Protein AF-0000000074055272 (afdb_homodimer)

Sequence (746 aa):
MSETERQEGHDIGKDMTTWLQNMPEIEKPKASLRLRRLLGKILQKGDTPLAVKLGGLVAAHGLQAPGLHYLVALAMLKDGRPYSAQAALALSESQDYPQESAELALEIKNYLTRLNLPLQASYGNLTCTNLAYANRYLGQRCFILGNAPSLKNHNLKLLCHDVVFSVSNGYLHSDYAIYRPHFHCLPTIPYDEMRLTHDHAAKWLADMDEKIWDATITLSVADFTLAHERGIFANRSHLCMDMSLPWQALPLNPCDICGPMSGVQSVPIMALMLAFFMGFEKIYLLGIDHTDLITRRYNYFYKKSMNTGLERGVDTKGNITDDNFTLIKCMYKLFSQYSFLKNESIKRNTHIYNTNPHSFLDIFPLVEYNHLFMSETERQEGHDIGKDMTTWLQNMPEIEKPKASLRLRRLLGKILQKGDTPLAVKLGGLVAAHGLQAPGLHYLVALAMLKDGRPYSAQAALALSESQDYPQESAELALEIKNYLTRLNLPLQASYGNLTCTNLAYANRYLGQRCFILGNAPSLKNHNLKLLCHDVVFSVSNGYLHSDYAIYRPHFHCLPTIPYDEMRLTHDHAAKWLADMDEKIWDATITLSVADFTLAHERGIFANRSHLCMDMSLPWQALPLNPCDICGPMSGVQSVPIMALMLAFFMGFEKIYLLGIDHTDLITRRYNYFYKKSMNTGLERGVDTKGNITDDNFTLIKCMYKLFSQYSFLKNESIKRNTHIYNTNPHSFLDIFPLVEYNHLF

Organism: NCBI:txid44742

Foldseek 3Di:
DDPVLVVVLVVCLVPVPVVLVPPDPVCNVVVLVSLQVSLVVCVVVLVLVSSQSSLVVCVVVVRDDQCSLLSNLLSCVSVLNLQSLVSNLVQLPPPVHDPVSVVSNVVSVVVNVVVVSPSQPDLSVQQQVVLVLFQQVAAAEEEEEEFAQQLVVDDLLVQLPHAYEYEQPSLVDPCCVRNQHQAYEYAAPPCPQLVDDLVLLQVSLQVCQVRSPQHAYEAESVRVVSCVVVVGCVVHHYHYAAQPDAPVPQDPLQLSRSHYHHHALDRVLVVLSSCVRNNYAEYEYHNAALCCLPVQFDDGSDDCPRSQCRGPQAHNVRGGNDDNVVSVVSVVRNLVSVVVSVVVCVVSNHAYEYADPNHPNDPHHYDHPVVVD/DDPVLVVVLVVCLVPVPVVLVPPDPVCNVVVLVSLQVSLVVCVVVLVLVSSQSSLVVCVVVVRDDQCSLLSNLLSCVSVVNLQSLVSNVVQLPPPPHDPVSVVSNVVSVVVNVVVVSPSCPDLLVQQQVVLVLFQQVAAAEEEEEEFAQQLVVDDLLVQLPHAYEYEQPSLVDPCLVRNQHQAYEYAAPPCPQLVDDLVLLQVSLQVCQVRSPQHAYEAEPVRVVSCVVVVGCVPHHYHYAAQPDAPVPQDPLQLSRSHYHHHALDRVLVVLSSCVRNNYAEYEYHNAALCCLPVQFDDGSDDCPRSQCRGPQAHNVRGGNDDNVVSVVSVVRNLVSVVVSVVVCVVSNHAYEYDDPNHPNDPHHYDHPVVVD

pLDDT: mean 75.97, std 19.19, range [30.27, 98.69]

Nearest PDB structures (foldseek):
  4i2z-assembly1_A  TM=4.819E-01  e=2.990E-01  Caenorhabditis elegans
  3gz1-assembly1_A  TM=4.518E-01  e=4.328E-01  Shigella flexneri
  3qou-assembly1_A  TM=5.609E-01  e=1.180E+00  Escherichia coli K-12
  2l6j-assembly1_A  TM=4.676E-01  e=1.898E+00  Saccharomyces cerevisiae
  6ait-assembly1_B  TM=5.166E-01  e=5.457E+00  Escherichia coli K-12

Solvent-accessible surface area (backbone atoms only — not comparable to full-atom values): 39055 Å² total; per-residue (Å²): 117,52,71,66,54,52,50,48,52,51,50,37,53,72,37,49,68,60,50,57,68,68,38,54,77,87,45,47,85,42,42,35,52,53,47,32,54,50,40,45,40,33,45,72,71,62,40,21,67,61,21,28,45,40,25,51,50,35,63,72,64,63,58,75,31,94,58,28,64,41,46,26,9,40,13,22,32,67,54,50,35,34,69,20,39,51,57,21,44,54,53,40,64,37,78,88,52,58,73,72,39,48,55,50,32,46,48,44,48,48,44,49,58,65,50,66,47,58,70,51,41,68,66,26,31,46,11,39,59,43,54,78,40,54,44,67,40,58,72,34,60,36,38,40,38,43,51,20,50,64,39,73,76,51,75,58,68,77,39,55,88,49,49,28,36,33,31,69,73,37,54,70,44,88,58,37,83,60,25,49,37,53,30,35,40,37,62,68,79,53,40,78,57,31,72,49,49,71,65,55,48,48,51,50,49,44,55,45,56,73,53,47,74,85,24,30,33,38,28,21,59,71,51,41,52,55,29,56,75,69,59,38,61,73,91,47,62,67,38,34,35,41,53,79,33,52,63,88,60,60,53,98,58,66,43,42,57,44,42,74,22,46,47,68,84,47,56,67,56,53,53,50,34,49,40,56,38,19,26,37,29,35,40,39,40,38,17,64,34,77,48,37,86,73,67,41,37,66,70,46,61,57,81,75,69,78,64,59,54,32,43,68,51,32,44,76,86,29,37,50,66,57,53,56,61,59,51,37,49,52,48,36,53,40,45,50,51,51,50,49,48,52,53,50,25,59,77,66,67,30,46,60,32,32,46,52,91,82,26,50,68,68,86,46,55,78,47,63,64,79,74,76,104,118,52,73,67,54,52,49,48,51,50,49,37,54,72,36,49,66,60,49,58,67,67,39,53,77,86,46,47,84,43,42,34,53,53,46,34,53,51,42,46,41,33,45,73,70,61,40,21,68,60,19,28,45,40,25,52,47,35,62,73,65,63,59,72,30,92,58,28,65,41,46,24,10,40,13,22,32,65,54,53,37,42,68,17,42,51,54,22,43,53,53,40,63,37,78,87,48,60,72,71,40,47,54,51,34,46,48,46,49,46,45,49,58,64,51,65,47,59,74,54,40,73,63,32,29,45,11,41,59,42,54,77,42,54,46,67,42,57,71,34,58,36,35,40,37,41,51,19,50,65,39,72,77,50,77,58,69,78,40,55,87,50,49,27,35,33,30,67,73,36,54,71,44,88,60,37,82,60,26,49,37,53,30,34,41,38,63,68,78,51,40,78,57,30,73,49,48,71,66,56,47,50,52,52,49,44,54,44,54,73,55,46,74,86,24,31,32,38,28,21,58,71,52,40,52,54,29,56,74,69,58,39,60,72,91,47,60,66,37,33,36,41,52,82,33,52,64,88,60,60,53,98,57,67,43,44,59,44,42,74,21,47,47,68,83,46,55,66,57,53,52,49,34,49,40,54,38,20,26,36,28,36,39,37,39,36,18,63,33,76,47,38,83,74,68,40,36,67,68,46,61,58,80,73,68,80,64,59,55,31,42,67,51,32,44,76,86,29,36,50,67,58,53,57,60,58,51,37,50,52,50,37,53,40,44,50,49,52,52,51,47,52,54,48,26,59,77,66,66,29,47,60,32,32,47,52,91,81,25,50,67,66,85,45,55,78,48,63,64,78,72,76,106

Radius of gyration: 29.53 Å; Cα contacts (8 Å, |Δi|>4): 1265; chains: 2; bounding box: 58×80×75 Å

Structure (mmCIF, N/CA/C/O backbone):
data_AF-0000000074055272-model_v1
#
loop_
_entity.id
_entity.type
_entity.pdbx_description
1 polymer 'Uncharacterized protein'
#
loop_
_atom_site.group_PDB
_atom_site.id
_atom_site.type_symbol
_atom_site.label_atom_id
_atom_site.label_alt_id
_atom_site.label_comp_id
_atom_site.label_asym_id
_atom_site.label_entity_id
_atom_site.label_seq_id
_atom_site.pdbx_PDB_ins_code
_atom_site.Cartn_x
_atom_site.Cartn_y
_atom_site.Cartn_z
_atom_site.occupancy
_atom_site.B_iso_or_equiv
_atom_site.auth_seq_id
_atom_site.auth_comp_id
_atom_site.auth_asym_id
_atom_site.auth_atom_id
_atom_site.pdbx_PDB_model_num
ATOM 1 N N . MET A 1 1 ? -29.906 27.688 -20.125 1 65 1 MET A N 1
ATOM 2 C CA . MET A 1 1 ? -30.219 26.609 -19.188 1 65 1 MET A CA 1
ATOM 3 C C . MET A 1 1 ? -31.719 26.578 -18.875 1 65 1 MET A C 1
ATOM 5 O O . MET A 1 1 ? -32.312 27.609 -18.547 1 65 1 MET A O 1
ATOM 9 N N . SER A 1 2 ? -32.188 25.516 -19.234 1 75.5 2 SER A N 1
ATOM 10 C CA . SER A 1 2 ? -33.625 25.391 -18.984 1 75.5 2 SER A CA 1
ATOM 11 C C . SER A 1 2 ? -33.906 25.234 -17.5 1 75.5 2 SER A C 1
ATOM 13 O O . SER A 1 2 ? -33 24.938 -16.703 1 75.5 2 SER A O 1
ATOM 15 N N . GLU A 1 3 ? -35.156 25.672 -17.078 1 74.69 3 GLU A N 1
ATOM 16 C CA . GLU A 1 3 ? -35.594 25.469 -15.695 1 74.69 3 GLU A CA 1
ATOM 17 C C . GLU A 1 3 ? -35.438 24.016 -15.273 1 74.69 3 GLU A C 1
ATOM 19 O O . GLU A 1 3 ? -35.062 23.734 -14.125 1 74.69 3 GLU A O 1
ATOM 24 N N . THR A 1 4 ? -35.656 23.156 -16.172 1 76.75 4 THR A N 1
ATOM 25 C CA . THR A 1 4 ? -35.5 21.734 -15.906 1 76.75 4 THR A CA 1
ATOM 26 C C . THR A 1 4 ? -34.062 21.391 -15.641 1 76.75 4 THR A C 1
ATOM 28 O O . THR A 1 4 ? -33.75 20.578 -14.758 1 76.75 4 THR A O 1
ATOM 31 N N . GLU A 1 5 ? -33.156 21.969 -16.391 1 76.81 5 GLU A N 1
ATOM 32 C CA . GLU A 1 5 ? -31.734 21.719 -16.188 1 76.81 5 GLU A CA 1
ATOM 33 C C . GLU A 1 5 ? -31.266 22.297 -14.859 1 76.81 5 GLU A C 1
ATOM 35 O O . GLU A 1 5 ? -30.453 21.688 -14.164 1 76.81 5 GLU A O 1
ATOM 40 N N . ARG A 1 6 ? -31.812 23.453 -14.578 1 78.56 6 ARG A N 1
ATOM 41 C CA . ARG A 1 6 ? -31.469 24.062 -13.297 1 78.56 6 ARG A CA 1
ATOM 42 C C . ARG A 1 6 ? -31.953 23.203 -12.141 1 78.56 6 ARG A C 1
ATOM 44 O O . ARG A 1 6 ? -31.234 23 -11.156 1 78.56 6 ARG A O 1
ATOM 51 N N . GLN A 1 7 ? -33.156 22.719 -12.289 1 82.06 7 GLN A N 1
ATOM 52 C CA . GLN A 1 7 ? -33.719 21.844 -11.258 1 82.06 7 GLN A CA 1
ATOM 53 C C . GLN A 1 7 ? -32.906 20.547 -11.148 1 82.06 7 GLN A C 1
ATOM 55 O O . GLN A 1 7 ? -32.656 20.062 -10.047 1 82.06 7 GLN A O 1
ATOM 60 N N . GLU A 1 8 ? -32.469 20.047 -12.242 1 81.38 8 GLU A N 1
ATOM 61 C CA . GLU A 1 8 ? -31.641 18.844 -12.195 1 81.38 8 GLU A CA 1
ATOM 62 C C . GLU A 1 8 ? -30.344 19.109 -11.453 1 81.38 8 GLU A C 1
ATOM 64 O O . GLU A 1 8 ? -29.891 18.297 -10.648 1 81.38 8 GLU A O 1
ATOM 69 N N . GLY A 1 9 ? -29.734 20.312 -11.766 1 79.75 9 GLY A N 1
ATOM 70 C CA . GLY A 1 9 ? -28.547 20.688 -11.023 1 79.75 9 GLY A CA 1
ATOM 71 C C . GLY A 1 9 ? -28.766 20.734 -9.523 1 79.75 9 GLY A C 1
ATOM 72 O O . GLY A 1 9 ? -27.922 20.25 -8.75 1 79.75 9 GLY A O 1
ATOM 73 N N . HIS A 1 10 ? -29.859 21.203 -9.203 1 78.38 10 HIS A N 1
ATOM 74 C CA . HIS A 1 10 ? -30.188 21.281 -7.785 1 78.38 10 HIS A CA 1
ATOM 75 C C . HIS A 1 10 ? -30.438 19.891 -7.203 1 78.38 10 HIS A C 1
ATOM 77 O O . HIS A 1 10 ? -30.031 19.609 -6.078 1 78.38 10 HIS A O 1
ATOM 83 N N . ASP A 1 11 ? -31.047 19.062 -7.965 1 77.69 11 ASP A N 1
ATOM 84 C CA . ASP A 1 11 ? -31.312 17.703 -7.496 1 77.69 11 ASP A CA 1
ATOM 85 C C . ASP A 1 11 ? -30.016 16.938 -7.285 1 77.69 11 ASP A C 1
ATOM 87 O O . ASP A 1 11 ? -29.859 16.219 -6.289 1 77.69 11 ASP A O 1
ATOM 91 N N . ILE A 1 12 ? -29.078 17.156 -8.219 1 78.56 12 ILE A N 1
ATOM 92 C CA . ILE A 1 12 ? -27.781 16.516 -8.102 1 78.56 12 ILE A CA 1
ATOM 93 C C . ILE A 1 12 ? -27.031 17.078 -6.898 1 78.56 12 ILE A C 1
ATOM 95 O O . ILE A 1 12 ? -26.406 16.328 -6.137 1 78.56 12 ILE A O 1
ATOM 99 N N . GLY A 1 13 ? -27.141 18.297 -6.727 1 70.19 13 GLY A N 1
ATOM 100 C CA . GLY A 1 13 ? -26.5 18.969 -5.609 1 70.19 13 GLY A CA 1
ATOM 101 C C . GLY A 1 13 ? -27.016 18.516 -4.258 1 70.19 13 GLY A C 1
ATOM 102 O O . GLY A 1 13 ? -26.281 18.547 -3.268 1 70.19 13 GLY A O 1
ATOM 103 N N . LYS A 1 14 ? -28.219 18.062 -4.258 1 71.5 14 LYS A N 1
ATOM 104 C CA . LYS A 1 14 ? -28.797 17.562 -3.02 1 71.5 14 LYS A CA 1
ATOM 105 C C . LYS A 1 14 ? -28.297 16.141 -2.721 1 71.5 14 LYS A C 1
ATOM 107 O O . LYS A 1 14 ? -27.938 15.836 -1.584 1 71.5 14 LYS A O 1
ATOM 112 N N . ASP A 1 15 ? -28.359 15.344 -3.695 1 74.06 15 ASP A N 1
ATOM 113 C CA . ASP A 1 15 ? -27.906 13.969 -3.516 1 74.06 15 ASP A CA 1
ATOM 114 C C . ASP A 1 15 ? -27.469 13.359 -4.844 1 74.06 15 ASP A C 1
ATOM 116 O O . ASP A 1 15 ? -28.281 12.828 -5.598 1 74.06 15 ASP A O 1
ATOM 120 N N . MET A 1 16 ? -26.203 13.445 -5.027 1 72.31 16 MET A N 1
ATOM 121 C CA . MET A 1 16 ? -25.688 12.93 -6.289 1 72.31 16 MET A CA 1
ATOM 122 C C . MET A 1 16 ? -25.781 11.406 -6.344 1 72.31 16 MET A C 1
ATOM 124 O O . MET A 1 16 ? -26.016 10.836 -7.41 1 72.31 16 MET A O 1
ATOM 128 N N . THR A 1 17 ? -25.703 10.75 -5.23 1 70.5 17 THR A N 1
ATOM 129 C CA . THR A 1 17 ? -25.781 9.289 -5.184 1 70.5 17 THR A CA 1
ATOM 130 C C . THR A 1 17 ? -27.141 8.805 -5.676 1 70.5 17 THR A C 1
ATOM 132 O O . THR A 1 17 ? -27.219 7.895 -6.5 1 70.5 17 THR A O 1
ATOM 135 N N . THR A 1 18 ? -28.109 9.359 -5.168 1 75.31 18 THR A N 1
ATOM 136 C CA . THR A 1 18 ? -29.469 9.008 -5.574 1 75.31 18 THR A CA 1
ATOM 137 C C . THR A 1 18 ? -29.688 9.297 -7.055 1 75.31 18 THR A C 1
ATOM 139 O O . THR A 1 18 ? -30.328 8.523 -7.762 1 75.31 18 THR A O 1
ATOM 142 N N . TRP A 1 19 ? -29.172 10.43 -7.516 1 80.88 19 TRP A N 1
ATOM 143 C CA . TRP A 1 19 ? -29.281 10.773 -8.93 1 80.88 19 TRP A CA 1
ATOM 144 C C . TRP A 1 19 ? -28.625 9.719 -9.805 1 80.88 19 TRP A C 1
ATOM 146 O O . TRP A 1 19 ? -29.188 9.281 -10.805 1 80.88 19 TRP A O 1
ATOM 156 N N . LEU A 1 20 ? -27.516 9.281 -9.398 1 77.12 20 LEU A N 1
ATOM 157 C CA . LEU A 1 20 ? -26.797 8.25 -10.141 1 77.12 20 LEU A CA 1
ATOM 158 C C . LEU A 1 20 ? -27.547 6.926 -10.102 1 77.12 20 LEU A C 1
ATOM 160 O O . LEU A 1 20 ? -27.625 6.223 -11.117 1 77.12 20 LEU A O 1
ATOM 164 N N . GLN A 1 21 ? -28.047 6.602 -9.055 1 74.69 21 GLN A N 1
ATOM 165 C CA . GLN A 1 21 ? -28.766 5.352 -8.867 1 74.69 21 GLN A CA 1
ATOM 166 C C . GLN A 1 21 ? -30.062 5.34 -9.68 1 74.69 21 GLN A C 1
ATOM 168 O O . GLN A 1 21 ? -30.484 4.293 -10.172 1 74.69 21 GLN A O 1
ATOM 173 N N . ASN A 1 22 ? -30.656 6.465 -9.781 1 74.75 22 ASN A N 1
ATOM 174 C CA . ASN A 1 22 ? -31.953 6.551 -10.461 1 74.75 22 ASN A CA 1
ATOM 175 C C . ASN A 1 22 ? -31.781 6.66 -11.977 1 74.75 22 ASN A C 1
ATOM 177 O O . ASN A 1 22 ? -32.75 6.625 -12.719 1 74.75 22 ASN A O 1
ATOM 181 N N . MET A 1 23 ? -30.625 6.953 -12.352 1 74.44 23 MET A N 1
ATOM 182 C CA . MET A 1 23 ? -30.375 6.988 -13.789 1 74.44 23 MET A CA 1
ATOM 183 C C . MET A 1 23 ? -30.562 5.609 -14.406 1 74.44 23 MET A C 1
ATOM 185 O O . MET A 1 23 ? -30.172 4.602 -13.828 1 74.44 23 MET A O 1
ATOM 189 N N . PRO A 1 24 ? -31.359 5.66 -15.469 1 68.19 24 PRO A N 1
ATOM 190 C CA . PRO A 1 24 ? -31.484 4.371 -16.156 1 68.19 24 PRO A CA 1
ATOM 191 C C . PRO A 1 24 ? -30.125 3.734 -16.453 1 68.19 24 PRO A C 1
ATOM 193 O O . PRO A 1 24 ? -29.156 4.441 -16.75 1 68.19 24 PRO A O 1
ATOM 196 N N . GLU A 1 25 ? -30.078 2.537 -16.359 1 63.91 25 GLU A N 1
ATOM 197 C CA . GLU A 1 25 ? -28.859 1.757 -16.5 1 63.91 25 GLU A CA 1
ATOM 198 C C . GLU A 1 25 ? -28.141 2.076 -17.797 1 63.91 25 GLU A C 1
ATOM 200 O O . GLU A 1 25 ? -26.906 2.154 -17.844 1 63.91 25 GLU A O 1
ATOM 205 N N . ILE A 1 26 ? -28.938 2.428 -18.812 1 65.38 26 ILE A N 1
ATOM 206 C CA . ILE A 1 26 ? -28.391 2.672 -20.141 1 65.38 26 ILE A CA 1
ATOM 207 C C . ILE A 1 26 ? -27.703 4.039 -20.188 1 65.38 26 ILE A C 1
ATOM 209 O O . ILE A 1 26 ? -26.797 4.266 -20.984 1 65.38 26 ILE A O 1
ATOM 213 N N . GLU A 1 27 ? -28.062 4.875 -19.234 1 63.56 27 GLU A N 1
ATOM 214 C CA . GLU A 1 27 ? -27.562 6.242 -19.266 1 63.56 27 GLU A CA 1
ATOM 215 C C . GLU A 1 27 ? -26.422 6.426 -18.266 1 63.56 27 GLU A C 1
ATOM 217 O O . GLU A 1 27 ? -25.688 7.418 -18.312 1 63.56 27 GLU A O 1
ATOM 222 N N . LYS A 1 28 ? -26.156 5.496 -17.516 1 65.5 28 LYS A N 1
ATOM 223 C CA . LYS A 1 28 ? -25.203 5.621 -16.422 1 65.5 28 LYS A CA 1
ATOM 224 C C . LYS A 1 28 ? -23.781 5.855 -16.938 1 65.5 28 LYS A C 1
ATOM 226 O O . LYS A 1 28 ? -23.047 6.688 -16.406 1 65.5 28 LYS A O 1
ATOM 231 N N . PRO A 1 29 ? -23.594 5.148 -18.031 1 61.5 29 PRO A N 1
ATOM 232 C CA . PRO A 1 29 ? -22.234 5.402 -18.516 1 61.5 29 PRO A CA 1
ATOM 233 C C . PRO A 1 29 ? -22.047 6.824 -19.031 1 61.5 29 PRO A C 1
ATOM 235 O O . PRO A 1 29 ? -20.922 7.32 -19.094 1 61.5 29 PRO A O 1
ATOM 238 N N . LYS A 1 30 ? -23.219 7.484 -19.219 1 65.75 30 LYS A N 1
ATOM 239 C CA . LYS A 1 30 ? -23.203 8.844 -19.75 1 65.75 30 LYS A CA 1
ATOM 240 C C . LYS A 1 30 ? -23.344 9.875 -18.641 1 65.75 30 LYS A C 1
ATOM 242 O O . LYS A 1 30 ? -23.391 11.078 -18.922 1 65.75 30 LYS A O 1
ATOM 247 N N . ALA A 1 31 ? -23.297 9.383 -17.531 1 72.75 31 ALA A N 1
ATOM 248 C CA . ALA A 1 31 ? -23.578 10.273 -16.391 1 72.75 31 ALA A CA 1
ATOM 249 C C . ALA A 1 31 ? -22.531 11.391 -16.312 1 72.75 31 ALA A C 1
ATOM 251 O O . ALA A 1 31 ? -22.891 12.555 -16.156 1 72.75 31 ALA A O 1
ATOM 252 N N . SER A 1 32 ? -21.406 11.031 -16.438 1 67.31 32 SER A N 1
ATOM 253 C CA . SER A 1 32 ? -20.344 12.016 -16.359 1 67.31 32 SER A CA 1
ATOM 254 C C . SER A 1 32 ? -20.453 13.039 -17.5 1 67.31 32 SER A C 1
ATOM 256 O O . SER A 1 32 ? -20.234 14.234 -17.281 1 67.31 32 SER A O 1
ATOM 258 N N . LEU A 1 33 ? -20.828 12.602 -18.594 1 71.25 33 LEU A N 1
ATOM 259 C CA . LEU A 1 33 ? -20.984 13.5 -19.734 1 71.25 33 LEU A CA 1
ATOM 260 C C . LEU A 1 33 ? -22.188 14.414 -19.531 1 71.25 33 LEU A C 1
ATOM 262 O O . LEU A 1 33 ? -22.125 15.609 -19.844 1 71.25 33 LEU A O 1
ATOM 266 N N . ARG A 1 34 ? -23.234 13.852 -19.141 1 76.19 34 ARG A N 1
ATOM 267 C CA . ARG A 1 34 ? -24.438 14.633 -18.828 1 76.19 34 ARG A CA 1
ATOM 268 C C . ARG A 1 34 ? -24.141 15.688 -17.766 1 76.19 34 ARG A C 1
ATOM 270 O O . ARG A 1 34 ? -24.562 16.828 -17.875 1 76.19 34 ARG A O 1
ATOM 277 N N . LEU A 1 35 ? -23.422 15.266 -16.781 1 75.06 35 LEU A N 1
ATOM 278 C CA . LEU A 1 35 ? -23.047 16.188 -15.711 1 75.06 35 LEU A CA 1
ATOM 279 C C . LEU A 1 35 ? -22.141 17.281 -16.25 1 75.06 35 LEU A C 1
ATOM 281 O O . LEU A 1 35 ? -22.266 18.453 -15.844 1 75.06 35 LEU A O 1
ATOM 285 N N . ARG A 1 36 ? -21.328 16.938 -17.062 1 70.88 36 ARG A N 1
ATOM 286 C CA . ARG A 1 36 ? -20.469 17.938 -17.688 1 70.88 36 ARG A CA 1
ATOM 287 C C . ARG A 1 36 ? -21.281 18.984 -18.438 1 70.88 36 ARG A C 1
ATOM 289 O O . ARG A 1 36 ? -21.047 20.172 -18.297 1 70.88 36 ARG A O 1
ATOM 296 N N . ARG A 1 37 ? -22.156 18.547 -19.219 1 73.81 37 ARG A N 1
ATOM 297 C CA . ARG A 1 37 ? -23.016 19.453 -19.969 1 73.81 37 ARG A CA 1
ATOM 298 C C . ARG A 1 37 ? -23.828 20.344 -19.031 1 73.81 37 ARG A C 1
ATOM 300 O O . ARG A 1 37 ? -23.922 21.562 -19.25 1 73.81 37 ARG A O 1
ATOM 307 N N . LEU A 1 38 ? -24.328 19.75 -18.062 1 78.44 38 LEU A N 1
ATOM 308 C CA . LEU A 1 38 ? -25.141 20.484 -17.078 1 78.44 38 LEU A CA 1
ATOM 309 C C . LEU A 1 38 ? -24.297 21.531 -16.359 1 78.44 38 LEU A C 1
ATOM 311 O O . LEU A 1 38 ? -24.688 22.688 -16.234 1 78.44 38 LEU A O 1
ATOM 315 N N . LEU A 1 39 ? -23.188 21.062 -15.953 1 73.81 39 LEU A N 1
ATOM 316 C CA . LEU A 1 39 ? -22.281 21.969 -15.242 1 73.81 39 LEU A CA 1
ATOM 317 C C . LEU A 1 39 ? -21.844 23.125 -16.156 1 73.81 39 LEU A C 1
ATOM 319 O O . LEU A 1 39 ? -21.766 24.266 -15.711 1 73.81 39 LEU A O 1
ATOM 323 N N . GLY A 1 40 ? -21.562 22.859 -17.312 1 69.75 40 GLY A N 1
ATOM 324 C CA . GLY A 1 40 ? -21.25 23.891 -18.266 1 69.75 40 GLY A CA 1
ATOM 325 C C . GLY A 1 40 ? -22.344 24.922 -18.406 1 69.75 40 GLY A C 1
ATOM 326 O O . GLY A 1 40 ? -22.078 26.125 -18.406 1 69.75 40 GLY A O 1
ATOM 327 N N . LYS A 1 41 ? -23.484 24.453 -18.562 1 74.88 41 LYS A N 1
ATOM 328 C CA . LYS A 1 41 ? -24.625 25.359 -18.688 1 74.88 41 LYS A CA 1
ATOM 329 C C . LYS A 1 41 ? -24.812 26.188 -17.422 1 74.88 41 LYS A C 1
ATOM 331 O O . LYS A 1 41 ? -25.109 27.391 -17.5 1 74.88 41 LYS A O 1
ATOM 336 N N . ILE A 1 42 ? -24.609 25.609 -16.297 1 74.56 42 ILE A N 1
ATOM 337 C CA . ILE A 1 42 ? -24.766 26.297 -15.008 1 74.56 42 ILE A CA 1
ATOM 338 C C . ILE A 1 42 ? -23.734 27.406 -14.891 1 74.56 42 ILE A C 1
ATOM 340 O O . ILE A 1 42 ? -24.062 28.531 -14.492 1 74.56 42 ILE A O 1
ATOM 344 N N . LEU A 1 43 ? -22.656 27.109 -15.312 1 69.25 43 LEU A N 1
ATOM 345 C CA . LEU A 1 43 ? -21.594 28.094 -15.266 1 69.25 43 LEU A CA 1
ATOM 346 C C . LEU A 1 43 ? -21.859 29.234 -16.25 1 69.25 43 LEU A C 1
ATOM 348 O O . LEU A 1 43 ? -21.609 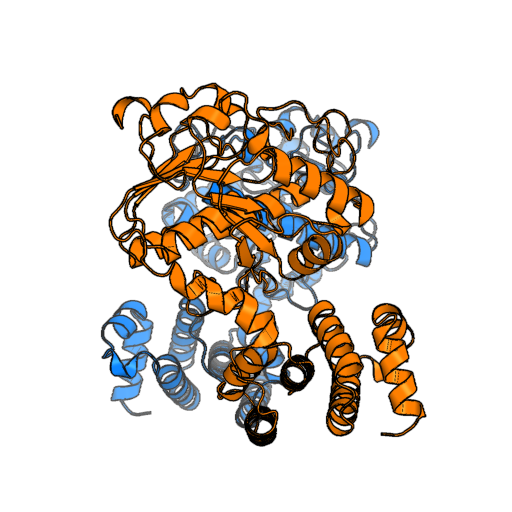30.406 -15.938 1 69.25 43 LEU A O 1
ATOM 352 N N . GLN A 1 44 ? -22.297 28.891 -17.328 1 67.56 44 GLN A N 1
ATOM 353 C CA . GLN A 1 44 ? -22.641 29.906 -18.328 1 67.56 44 GLN A CA 1
ATOM 354 C C . GLN A 1 44 ? -23.719 30.844 -17.797 1 67.56 44 GLN A C 1
ATOM 356 O O . GLN A 1 44 ? -23.688 32.031 -18.094 1 67.56 44 GLN A O 1
ATOM 361 N N . LYS A 1 45 ? -24.531 30.312 -17.031 1 74.19 45 LYS A N 1
ATOM 362 C CA . LYS A 1 45 ? -25.625 31.109 -16.5 1 74.19 45 LYS A CA 1
ATOM 363 C C . LYS A 1 45 ? -25.203 31.875 -15.25 1 74.19 45 LYS A C 1
ATOM 365 O O . LYS A 1 45 ? -25.984 32.688 -14.719 1 74.19 45 LYS A O 1
ATOM 370 N N . GLY A 1 46 ? -24.031 31.641 -14.742 1 63.88 46 GLY A N 1
ATOM 371 C CA . GLY A 1 46 ? -23.484 32.406 -13.633 1 63.88 46 GLY A CA 1
ATOM 372 C C . GLY A 1 46 ? -23.922 31.891 -12.281 1 63.88 46 GLY A C 1
ATOM 373 O O . GLY A 1 46 ? -23.75 32.562 -11.266 1 63.88 46 GLY A O 1
ATOM 374 N N . ASP A 1 47 ? -24.609 30.75 -12.312 1 68.12 47 ASP A N 1
ATOM 375 C CA . ASP A 1 47 ? -24.969 30.156 -11.031 1 68.12 47 ASP A CA 1
ATOM 376 C C . ASP A 1 47 ? -23.766 29.469 -10.375 1 68.12 47 ASP A C 1
ATOM 378 O O . ASP A 1 47 ? -23.672 28.25 -10.383 1 68.12 47 ASP A O 1
ATOM 382 N N . THR A 1 48 ? -22.953 30.328 -9.766 1 60.94 48 THR A N 1
ATOM 383 C CA . THR A 1 48 ? -21.688 29.875 -9.219 1 60.94 48 THR A CA 1
ATOM 384 C C . THR A 1 48 ? -21.906 28.984 -7.996 1 60.94 48 THR A C 1
ATOM 386 O O . THR A 1 48 ? -21.297 27.938 -7.863 1 60.94 48 THR A O 1
ATOM 389 N N . PRO A 1 49 ? -22.797 29.297 -7.223 1 62.25 49 PRO A N 1
ATOM 390 C CA . PRO A 1 49 ? -23 28.438 -6.055 1 62.25 49 PRO A CA 1
ATOM 391 C C . PRO A 1 49 ? -23.391 27 -6.438 1 62.25 49 PRO A C 1
ATOM 393 O O . PRO A 1 49 ? -22.875 26.047 -5.863 1 62.25 49 PRO A O 1
ATOM 396 N N . LEU A 1 50 ? -24.312 26.875 -7.336 1 73.25 50 LEU A N 1
ATOM 397 C CA . LEU A 1 50 ? -24.719 25.547 -7.77 1 73.25 50 LEU A CA 1
ATOM 398 C C . LEU A 1 50 ? -23.578 24.844 -8.484 1 73.25 50 LEU A C 1
ATOM 400 O O . LEU A 1 50 ? -23.375 23.641 -8.305 1 73.25 50 LEU A O 1
ATOM 404 N N . ALA A 1 51 ? -22.828 25.562 -9.305 1 67.38 51 ALA A N 1
ATOM 405 C CA . ALA A 1 51 ? -21.703 24.984 -10.016 1 67.38 51 ALA A CA 1
ATOM 406 C C . ALA A 1 51 ? -20.656 24.438 -9.047 1 67.38 51 ALA A C 1
ATOM 408 O O . ALA A 1 51 ? -20.125 23.328 -9.242 1 67.38 51 ALA A O 1
ATOM 409 N N . VAL A 1 52 ? -20.453 25.125 -8.078 1 58.09 52 VAL A N 1
ATOM 410 C CA . VAL A 1 52 ? -19.469 24.719 -7.066 1 58.09 52 VAL A CA 1
ATOM 411 C C . VAL A 1 52 ? -19.984 23.5 -6.312 1 58.09 52 VAL A C 1
ATOM 413 O O . VAL A 1 52 ? -19.219 22.547 -6.074 1 58.09 52 VAL A O 1
ATOM 416 N N . LYS A 1 53 ? -21.125 23.562 -5.984 1 62.31 53 LYS A N 1
ATOM 417 C CA . LYS A 1 53 ? -21.719 22.406 -5.305 1 62.31 53 LYS A CA 1
ATOM 418 C C . LYS A 1 53 ? -21.609 21.156 -6.152 1 62.31 53 LYS A C 1
ATOM 420 O O . LYS A 1 53 ? -21.203 20.094 -5.66 1 62.31 53 LYS A O 1
ATOM 425 N N . LEU A 1 54 ? -22.016 21.312 -7.398 1 68.69 54 LEU A N 1
ATOM 426 C CA . LEU A 1 54 ? -21.938 20.172 -8.297 1 68.69 54 LEU A CA 1
ATOM 427 C C . LEU A 1 54 ? -20.484 19.734 -8.516 1 68.69 54 LEU A C 1
ATOM 429 O O . LEU A 1 54 ? -20.203 18.547 -8.555 1 68.69 54 LEU A O 1
ATOM 433 N N . GLY A 1 55 ? -19.672 20.734 -8.609 1 62.19 55 GLY A N 1
ATOM 434 C CA . GLY A 1 55 ? -18.266 20.422 -8.734 1 62.19 55 GLY A CA 1
ATOM 435 C C . GLY A 1 55 ? -17.719 19.609 -7.566 1 62.19 55 GLY A C 1
ATOM 436 O O . GLY A 1 55 ? -16.984 18.641 -7.758 1 62.19 55 GLY A O 1
ATOM 437 N N . GLY A 1 56 ? -18.078 19.984 -6.453 1 55.78 56 GLY A N 1
ATOM 438 C CA . GLY A 1 56 ? -17.703 19.25 -5.258 1 55.78 56 GLY A CA 1
ATOM 439 C C . GLY A 1 56 ? -18.203 17.812 -5.266 1 55.78 56 GLY A C 1
ATOM 440 O O . GLY A 1 56 ? -17.469 16.891 -4.883 1 55.78 56 GLY A O 1
ATOM 441 N N . LEU A 1 57 ? -19.391 17.656 -5.684 1 58.34 57 LEU A N 1
ATOM 442 C CA . LEU A 1 57 ? -19.969 16.312 -5.734 1 58.34 57 LEU A CA 1
ATOM 443 C C . LEU A 1 57 ? -19.25 15.461 -6.777 1 58.34 57 LEU A C 1
ATOM 445 O O . LEU A 1 57 ? -19.016 14.273 -6.551 1 58.34 57 LEU A O 1
ATOM 449 N N . VAL A 1 58 ? -18.953 16.141 -7.852 1 61.72 58 VAL A N 1
ATOM 450 C CA . VAL A 1 58 ? -18.203 15.43 -8.891 1 61.72 58 VAL A CA 1
ATOM 451 C C . VAL A 1 58 ? -16.875 14.938 -8.328 1 61.72 58 VAL A C 1
ATOM 453 O O . VAL A 1 58 ? -16.484 13.781 -8.539 1 61.72 58 VAL A O 1
ATOM 456 N N . ALA A 1 59 ? -16.266 15.734 -7.73 1 50.16 59 ALA A N 1
ATOM 457 C CA . ALA A 1 59 ? -14.992 15.375 -7.117 1 50.16 59 ALA A CA 1
ATOM 458 C C . ALA A 1 59 ? -15.172 14.258 -6.098 1 50.16 59 ALA A C 1
ATOM 460 O O . ALA A 1 59 ? -14.383 13.305 -6.07 1 50.16 59 ALA A O 1
ATOM 461 N N . ALA A 1 60 ? -16.234 14.344 -5.398 1 48.88 60 ALA A N 1
ATOM 462 C CA . ALA A 1 60 ? -16.516 13.375 -4.34 1 48.88 60 ALA A CA 1
ATOM 463 C C . ALA A 1 60 ? -16.859 12.008 -4.918 1 48.88 60 ALA A C 1
ATOM 465 O O . ALA A 1 60 ? -16.5 10.977 -4.336 1 48.88 60 ALA A O 1
ATOM 466 N N . HIS A 1 61 ? -17.484 12.109 -6.082 1 52.62 61 HIS A N 1
ATOM 467 C CA . HIS A 1 61 ? -17.953 10.859 -6.656 1 52.62 61 HIS A CA 1
ATOM 468 C C . HIS A 1 61 ? -16.969 10.328 -7.695 1 52.62 61 HIS A C 1
ATOM 470 O O . HIS A 1 61 ? -17.219 9.289 -8.312 1 52.62 61 HIS A O 1
ATOM 476 N N . GLY A 1 62 ? -15.953 11.07 -7.812 1 51 62 GLY A N 1
ATOM 477 C CA . GLY A 1 62 ? -14.891 10.609 -8.688 1 51 62 GLY A CA 1
ATOM 478 C C . GLY A 1 62 ? -15.32 10.484 -10.141 1 51 62 GLY A C 1
ATOM 479 O O . GLY A 1 62 ? -14.812 9.641 -10.875 1 51 62 GLY A O 1
ATOM 480 N N . LEU A 1 63 ? -16.344 11.211 -10.477 1 54.75 63 LEU A N 1
ATOM 481 C CA . LEU A 1 63 ? -16.812 11.164 -11.852 1 54.75 63 LEU A CA 1
ATOM 482 C C . LEU A 1 63 ? -15.805 11.805 -12.805 1 54.75 63 LEU A C 1
ATOM 484 O O . LEU A 1 63 ? -15.203 12.82 -12.477 1 54.75 63 LEU A O 1
ATOM 488 N N . GLN A 1 64 ? -15.492 10.992 -13.805 1 48.41 64 GLN A N 1
ATOM 489 C CA . GLN A 1 64 ? -14.484 11.438 -14.766 1 48.41 64 GLN A CA 1
ATOM 490 C C . GLN A 1 64 ? -15.062 11.531 -16.172 1 48.41 64 GLN A C 1
ATOM 492 O O . GLN A 1 64 ? -15.828 10.656 -16.594 1 48.41 64 GLN A O 1
ATOM 497 N N . ALA A 1 65 ? -15.172 12.734 -16.703 1 53.75 65 ALA A N 1
ATOM 498 C CA . ALA A 1 65 ? -15.453 13.016 -18.109 1 53.75 65 ALA A CA 1
ATOM 499 C C . ALA A 1 65 ? -14.539 14.109 -18.656 1 53.75 65 ALA A C 1
ATOM 501 O O . ALA A 1 65 ? -14.094 14.977 -17.906 1 53.75 65 ALA A O 1
ATOM 502 N N . PRO A 1 66 ? -14.203 13.844 -19.938 1 48.62 66 PRO A N 1
ATOM 503 C CA . PRO A 1 66 ? -13.383 14.914 -20.5 1 48.62 66 PRO A CA 1
ATOM 504 C C . PRO A 1 66 ? -13.945 16.297 -20.219 1 48.62 66 PRO A C 1
ATOM 506 O O . PRO A 1 66 ? -15.125 16.562 -20.453 1 48.62 66 PRO A O 1
ATOM 509 N N . GLY A 1 67 ? -13.156 17.141 -19.562 1 53.41 67 GLY A N 1
ATOM 510 C CA . GLY A 1 67 ? -13.523 18.531 -19.328 1 53.41 67 GLY A CA 1
ATOM 511 C C . GLY A 1 67 ? -14.266 18.734 -18.016 1 53.41 67 GLY A C 1
ATOM 512 O O . GLY A 1 67 ? -14.445 19.859 -17.578 1 53.41 67 GLY A O 1
ATOM 513 N N . LEU A 1 68 ? -14.75 17.594 -17.531 1 60.84 68 LEU A N 1
ATOM 514 C CA . LEU A 1 68 ? -15.555 17.734 -16.312 1 60.84 68 LEU A CA 1
ATOM 515 C C . LEU A 1 68 ? -14.75 18.391 -15.195 1 60.84 68 LEU A C 1
ATOM 517 O O . LEU A 1 68 ? -15.227 19.312 -14.547 1 60.84 68 LEU A O 1
ATOM 521 N N . HIS A 1 69 ? -13.641 17.938 -15.148 1 54.22 69 HIS A N 1
ATOM 522 C CA . HIS A 1 69 ? -12.805 18.469 -14.078 1 54.22 69 HIS A CA 1
ATOM 523 C C . HIS A 1 69 ? -12.484 19.938 -14.312 1 54.22 69 HIS A C 1
ATOM 525 O O . HIS A 1 69 ? -12.359 20.719 -13.359 1 54.22 69 HIS A O 1
ATOM 531 N N . TYR A 1 70 ? -12.578 20.297 -15.508 1 55.59 70 TYR A N 1
ATOM 532 C CA . TYR A 1 70 ? -12.391 21.703 -15.852 1 55.59 70 TYR A CA 1
ATOM 533 C C . TYR A 1 70 ? -13.602 22.531 -15.43 1 55.59 70 TYR A C 1
ATOM 535 O O . TYR A 1 70 ? -13.445 23.625 -14.898 1 55.59 70 TYR A O 1
ATOM 543 N N . LEU A 1 71 ? -14.664 22.031 -15.727 1 60.66 71 LEU A N 1
ATOM 544 C CA . LEU A 1 71 ? -15.875 22.766 -15.352 1 60.66 71 LEU A CA 1
ATOM 545 C C . LEU A 1 71 ? -16 22.859 -13.836 1 60.66 71 LEU A C 1
ATOM 547 O O . LEU A 1 71 ? -16.422 23.906 -13.312 1 60.66 71 LEU A O 1
ATOM 551 N N . VAL A 1 72 ? -15.492 21.844 -13.281 1 58.31 72 VAL A N 1
ATOM 552 C CA . VAL A 1 72 ? -15.5 21.859 -11.82 1 58.31 72 VAL A CA 1
ATOM 553 C C . VAL A 1 72 ? -14.539 22.938 -11.312 1 58.31 72 VAL A C 1
ATOM 555 O O . VAL A 1 72 ? -14.891 23.719 -10.43 1 58.31 72 VAL A O 1
ATOM 558 N N . ALA A 1 73 ? -13.516 22.938 -11.969 1 55.75 73 ALA A N 1
ATOM 559 C CA . ALA A 1 73 ? -12.531 23.953 -11.594 1 55.75 73 ALA A CA 1
ATOM 560 C C . ALA A 1 73 ? -13.062 25.359 -11.859 1 55.75 73 ALA A C 1
ATOM 562 O O . ALA A 1 73 ? -12.891 26.25 -11.031 1 55.75 73 ALA A O 1
ATOM 563 N N . LEU A 1 74 ? -13.703 25.531 -12.938 1 58.53 74 LEU A N 1
ATOM 564 C CA . LEU A 1 74 ? -14.281 26.812 -13.297 1 58.53 74 LEU A CA 1
ATOM 565 C C . LEU A 1 74 ? -15.375 27.219 -12.312 1 58.53 74 LEU A C 1
ATOM 567 O O . LEU A 1 74 ? -15.477 28.375 -11.922 1 58.53 74 LEU A O 1
ATOM 571 N N . ALA A 1 75 ? -16.172 26.312 -12.016 1 57.66 75 ALA A N 1
ATOM 572 C CA . ALA A 1 75 ? -17.234 26.578 -11.047 1 57.66 75 ALA A CA 1
ATOM 573 C C . ALA A 1 75 ? -16.656 27.062 -9.719 1 57.66 75 ALA A C 1
ATOM 575 O O . ALA A 1 75 ? -17.141 28.031 -9.133 1 57.66 75 ALA A O 1
ATOM 576 N N . MET A 1 76 ? -15.695 26.359 -9.375 1 53.25 76 MET A N 1
ATOM 577 C CA . MET A 1 76 ? -15.062 26.688 -8.102 1 53.25 76 MET A CA 1
ATOM 578 C C . MET A 1 76 ? -14.391 28.062 -8.172 1 53.25 76 MET A C 1
ATOM 580 O O . MET A 1 76 ? -14.477 28.844 -7.23 1 53.25 76 MET A O 1
ATOM 584 N N . LEU A 1 77 ? -13.93 28.297 -9.336 1 53.5 77 LEU A N 1
ATOM 585 C CA . LEU A 1 77 ? -13.305 29.594 -9.578 1 53.5 77 LEU A CA 1
ATOM 586 C C . LEU A 1 77 ? -14.344 30.703 -9.531 1 53.5 77 LEU A C 1
ATOM 588 O O . LEU A 1 77 ? -14.102 31.766 -8.945 1 53.5 77 LEU A O 1
ATOM 592 N N . LYS A 1 78 ? -15.422 30.5 -10.188 1 55.22 78 LYS A N 1
ATOM 593 C CA . LYS A 1 78 ? -16.469 31.516 -10.266 1 55.22 78 LYS A CA 1
ATOM 594 C C . LYS A 1 78 ? -17.078 31.781 -8.898 1 55.22 78 LYS A C 1
ATOM 596 O O . LYS A 1 78 ? -17.625 32.875 -8.656 1 55.22 78 LYS A O 1
ATOM 601 N N . ASP A 1 79 ? -17.031 30.828 -8.188 1 48.97 79 ASP A N 1
ATOM 602 C CA . ASP A 1 79 ? -17.562 31.031 -6.836 1 48.97 79 ASP A CA 1
ATOM 603 C C . ASP A 1 79 ? -16.516 31.672 -5.934 1 48.97 79 ASP A C 1
ATOM 605 O O . ASP A 1 79 ? -16.766 31.891 -4.746 1 48.97 79 ASP A O 1
ATOM 609 N N . GLY A 1 80 ? -15.562 32.062 -6.5 1 43.44 80 GLY A N 1
ATOM 610 C CA . GLY A 1 80 ? -14.508 32.75 -5.781 1 43.44 80 GLY A CA 1
ATOM 611 C C . GLY A 1 80 ? -13.586 31.812 -5.027 1 43.44 80 GLY A C 1
ATOM 612 O O . GLY A 1 80 ? -12.844 32.25 -4.141 1 43.44 80 GLY A O 1
ATOM 613 N N . ARG A 1 81 ? -13.938 30.5 -5.352 1 41.78 81 ARG A N 1
ATOM 614 C CA . ARG A 1 81 ? -13.102 29.562 -4.621 1 41.78 81 ARG A CA 1
ATOM 615 C C . ARG A 1 81 ? -11.773 29.328 -5.34 1 41.78 81 ARG A C 1
ATOM 617 O O . ARG A 1 81 ? -11.75 29 -6.527 1 41.78 81 ARG A O 1
ATOM 624 N N . PRO A 1 82 ? -10.797 29.875 -4.965 1 39.44 82 PRO A N 1
ATOM 625 C CA . PRO A 1 82 ? -9.508 29.953 -5.648 1 39.44 82 PRO A CA 1
ATOM 626 C C . PRO A 1 82 ? -8.953 28.594 -6.047 1 39.44 82 PRO A C 1
ATOM 628 O O . PRO A 1 82 ? -8.297 28.469 -7.078 1 39.44 82 PRO A O 1
ATOM 631 N N . TYR A 1 83 ? -9.164 27.609 -5.34 1 39.25 83 TYR A N 1
ATOM 632 C CA . TYR A 1 83 ? -8.516 26.312 -5.488 1 39.25 83 TYR A CA 1
ATOM 633 C C . TYR A 1 83 ? -8.789 25.719 -6.871 1 39.25 83 TYR A C 1
ATOM 635 O O . TYR A 1 83 ? -7.906 25.109 -7.477 1 39.25 83 TYR A O 1
ATOM 643 N N . SER A 1 84 ? -9.906 26 -7.379 1 40.75 84 SER A N 1
ATOM 644 C CA . SER A 1 84 ? -10.438 25.422 -8.609 1 40.75 84 SER A CA 1
ATOM 645 C C . SER A 1 84 ? -9.75 26.016 -9.836 1 40.75 84 SER A C 1
ATOM 647 O O . SER A 1 84 ? -9.617 25.344 -10.859 1 40.75 84 SER A O 1
ATOM 649 N N . ALA A 1 85 ? -9.305 27.156 -9.586 1 37.56 85 ALA A N 1
ATOM 650 C CA . ALA A 1 85 ? -8.688 27.812 -10.734 1 37.56 85 ALA A CA 1
ATOM 651 C C . ALA A 1 85 ? -7.359 27.156 -11.094 1 37.56 85 ALA A C 1
ATOM 653 O O . ALA A 1 85 ? -7.07 26.922 -12.273 1 37.56 85 ALA A O 1
ATOM 654 N N . GLN A 1 86 ? -6.598 26.844 -10.133 1 36.5 86 GLN A N 1
ATOM 655 C CA . GLN A 1 86 ? -5.289 26.266 -10.406 1 36.5 86 GLN A CA 1
ATOM 656 C C . GLN A 1 86 ? -5.43 24.828 -10.93 1 36.5 86 GLN A C 1
ATOM 658 O O . GLN A 1 86 ? -4.738 24.453 -11.883 1 36.5 86 GLN A O 1
ATOM 663 N N . ALA A 1 87 ? -6.23 24.125 -10.242 1 39.59 87 ALA A N 1
ATOM 664 C CA . ALA A 1 87 ? -6.5 22.812 -10.836 1 39.59 87 ALA A CA 1
ATOM 665 C C . ALA A 1 87 ? -7.039 22.969 -12.258 1 39.59 87 ALA A C 1
ATOM 667 O O . ALA A 1 87 ? -6.648 22.219 -13.156 1 39.59 87 ALA A O 1
ATOM 668 N N . ALA A 1 88 ? -7.793 24 -12.305 1 42.72 88 ALA A N 1
ATOM 669 C CA . ALA A 1 88 ? -8.328 24.297 -13.625 1 42.72 88 ALA A CA 1
ATOM 670 C C . ALA A 1 88 ? -7.223 24.734 -14.586 1 42.72 88 ALA A C 1
ATOM 672 O O . ALA A 1 88 ? -7.207 24.312 -15.75 1 42.72 88 ALA A O 1
ATOM 673 N N . LEU A 1 89 ? -6.324 25.453 -13.969 1 39.94 89 LEU A N 1
ATOM 674 C CA . LEU A 1 89 ? -5.184 25.859 -14.781 1 39.94 89 LEU A CA 1
ATOM 675 C C . LEU A 1 89 ? -4.289 24.672 -15.109 1 39.94 89 LEU A C 1
ATOM 677 O O . LEU A 1 89 ? -3.846 24.516 -16.25 1 39.94 89 LEU A O 1
ATOM 681 N N . ALA A 1 90 ? -3.934 23.922 -14.164 1 39.53 90 ALA A N 1
ATOM 682 C CA . ALA A 1 90 ? -3.105 22.75 -14.406 1 39.53 90 ALA A CA 1
ATOM 683 C C . ALA A 1 90 ? -3.77 21.797 -15.406 1 39.53 90 ALA A C 1
ATOM 685 O O . ALA A 1 90 ? -3.104 21.25 -16.281 1 39.53 90 ALA A O 1
ATOM 686 N N . LEU A 1 91 ? -4.965 21.656 -15.219 1 41.34 91 LEU A N 1
ATOM 687 C CA . LEU A 1 91 ? -5.699 20.844 -16.188 1 41.34 91 LEU A CA 1
ATOM 688 C C . LEU A 1 91 ? -5.695 21.516 -17.562 1 41.34 91 LEU A C 1
ATOM 690 O O . LEU A 1 91 ? -5.613 20.828 -18.578 1 41.34 91 LEU A O 1
ATOM 694 N N . SER A 1 92 ? -5.785 22.812 -17.438 1 40.69 92 SER A N 1
ATOM 695 C CA . SER A 1 92 ? -5.809 23.562 -18.688 1 40.69 92 SER A CA 1
ATOM 696 C C . SER A 1 92 ? -4.48 23.438 -19.438 1 40.69 92 SER A C 1
ATOM 698 O O . SER A 1 92 ? -4.438 23.547 -20.656 1 40.69 92 SER A O 1
ATOM 700 N N . GLU A 1 93 ? -3.527 23.359 -18.641 1 39.53 93 GLU A N 1
ATOM 701 C CA . GLU A 1 93 ? -2.207 23.281 -19.266 1 39.53 93 GLU A CA 1
ATOM 702 C C . GLU A 1 93 ? -1.854 21.844 -19.641 1 39.53 93 GLU A C 1
ATOM 704 O O . GLU A 1 93 ? -0.833 21.594 -20.281 1 39.53 93 GLU A O 1
ATOM 709 N N . SER A 1 94 ? -2.594 20.984 -19.094 1 36.03 94 SER A N 1
ATOM 710 C CA . SER A 1 94 ? -2.299 19.594 -19.484 1 36.03 94 SER A CA 1
ATOM 711 C C . SER A 1 94 ? -2.602 19.359 -20.953 1 36.03 94 SER A C 1
ATOM 713 O O . SER A 1 94 ? -3.627 19.812 -21.469 1 36.03 94 SER A O 1
ATOM 715 N N . GLN A 1 95 ? -1.555 19.172 -21.625 1 35.62 95 GLN A N 1
ATOM 716 C CA . GLN A 1 95 ? -1.597 18.938 -23.062 1 35.62 95 GLN A CA 1
ATOM 717 C C . GLN A 1 95 ? -2.529 17.781 -23.406 1 35.62 95 GLN A C 1
ATOM 719 O O . GLN A 1 95 ? -2.883 17.578 -24.578 1 35.62 95 GLN A O 1
ATOM 724 N N . ASP A 1 96 ? -2.779 16.969 -22.562 1 34.62 96 ASP A N 1
ATOM 725 C CA . ASP A 1 96 ? -3.57 15.797 -22.922 1 34.62 96 ASP A CA 1
ATOM 726 C C . ASP A 1 96 ? -5.039 16.156 -23.109 1 34.62 96 ASP A C 1
ATOM 728 O O . ASP A 1 96 ? -5.879 15.281 -23.328 1 34.62 96 ASP A O 1
ATOM 732 N N . TYR A 1 97 ? -5.352 17.469 -22.922 1 34.75 97 TYR A N 1
ATOM 733 C CA . TYR A 1 97 ? -6.789 17.719 -22.969 1 34.75 97 TYR A CA 1
ATOM 734 C C . TYR A 1 97 ? -7.199 18.266 -24.328 1 34.75 97 TYR A C 1
ATOM 736 O O . TYR A 1 97 ? -6.48 19.078 -24.906 1 34.75 97 TYR A O 1
ATOM 744 N N . PRO A 1 98 ? -8.25 17.781 -24.922 1 36.22 98 PRO A N 1
ATOM 745 C CA . PRO A 1 98 ? -8.742 18.156 -26.25 1 36.22 98 PRO A CA 1
ATOM 746 C C . PRO A 1 98 ? -8.953 19.656 -26.391 1 36.22 98 PRO A C 1
ATOM 748 O O . PRO A 1 98 ? -9.039 20.375 -25.391 1 36.22 98 PRO A O 1
ATOM 751 N N . GLN A 1 99 ? -9.148 20.156 -27.578 1 37.25 99 GLN A N 1
ATOM 752 C CA . GLN A 1 99 ? -9.359 21.5 -28.094 1 37.25 99 GLN A CA 1
ATOM 753 C C . GLN A 1 99 ? -10.367 22.266 -27.234 1 37.25 99 GLN A C 1
ATOM 755 O O . GLN A 1 99 ? -10.18 23.438 -26.938 1 37.25 99 GLN A O 1
ATOM 760 N N . GLU A 1 100 ? -11.484 21.797 -27 1 39.91 100 GLU A N 1
ATOM 761 C CA . GLU A 1 100 ? -12.531 22.406 -26.203 1 39.91 100 GLU A CA 1
ATOM 762 C C . GLU A 1 100 ? -12.023 22.75 -24.797 1 39.91 100 GLU A C 1
ATOM 764 O O . GLU A 1 100 ? -12.445 23.75 -24.219 1 39.91 100 GLU A O 1
ATOM 769 N N . SER A 1 101 ? -10.969 22.078 -24.406 1 41.38 101 SER A N 1
ATOM 770 C CA . SER A 1 101 ? -10.328 22.328 -23.125 1 41.38 101 SER A CA 1
ATOM 771 C C . SER A 1 101 ? -9.492 23.609 -23.156 1 41.38 101 SER A C 1
ATOM 773 O O . SER A 1 101 ? -9.43 24.344 -22.156 1 41.38 101 SER A O 1
ATOM 775 N N . ALA A 1 102 ? -9.125 23.812 -24.312 1 42.72 102 ALA A N 1
ATOM 776 C CA . ALA A 1 102 ? -8.344 25.047 -24.469 1 42.72 102 ALA A CA 1
ATOM 777 C C . ALA A 1 102 ? -9.227 26.281 -24.281 1 42.72 102 ALA A C 1
ATOM 779 O O . ALA A 1 102 ? -8.828 27.234 -23.609 1 42.72 102 ALA A O 1
ATOM 780 N N . GLU A 1 103 ? -10.383 26.297 -24.938 1 44 103 GLU A N 1
ATOM 781 C CA . GLU A 1 103 ? -11.312 27.422 -24.797 1 44 103 GLU A CA 1
ATOM 782 C C . GLU A 1 103 ? -11.797 27.547 -23.359 1 44 103 GLU A C 1
ATOM 784 O O . GLU A 1 103 ? -11.891 28.656 -22.828 1 44 103 GLU A O 1
ATOM 789 N N . LEU A 1 104 ? -12.039 26.5 -22.812 1 43.69 104 LEU A N 1
ATOM 790 C CA . LEU A 1 104 ? -12.43 26.547 -21.406 1 43.69 104 LEU A CA 1
ATOM 791 C C . LEU A 1 104 ? -11.273 27.016 -20.531 1 43.69 104 LEU A C 1
ATOM 793 O O . LEU A 1 104 ? -11.469 27.797 -19.594 1 43.69 104 LEU A O 1
ATOM 797 N N . ALA A 1 105 ? -10.164 26.609 -20.875 1 44.75 105 ALA A N 1
ATOM 798 C CA . ALA A 1 105 ? -8.977 27.094 -20.188 1 44.75 105 ALA A CA 1
ATOM 799 C C . ALA A 1 105 ? -8.844 28.609 -20.344 1 44.75 105 ALA A C 1
ATOM 801 O O . ALA A 1 105 ? -8.539 29.312 -19.375 1 44.75 105 ALA A O 1
ATOM 802 N N . LEU A 1 106 ? -9.109 29 -21.531 1 49.25 106 LEU A N 1
ATOM 803 C CA . LEU A 1 106 ? -9.062 30.422 -21.812 1 49.25 106 LEU A CA 1
ATOM 804 C C . LEU A 1 106 ? -10.195 31.156 -21.094 1 49.25 106 LEU A C 1
ATOM 806 O O . LEU A 1 106 ? -9.992 32.25 -20.547 1 49.25 106 LEU A O 1
ATOM 810 N N . GLU A 1 107 ? -11.273 30.703 -21.062 1 47.94 107 GLU A N 1
ATOM 811 C CA . GLU A 1 107 ? -12.391 31.312 -20.328 1 47.94 107 GLU A CA 1
ATOM 812 C C . GLU A 1 107 ? -12.133 31.328 -18.828 1 47.94 107 GLU A C 1
ATOM 814 O O . GLU A 1 107 ? -12.438 32.312 -18.156 1 47.94 107 GLU A O 1
ATOM 819 N N . ILE A 1 108 ? -11.57 30.281 -18.375 1 46.72 108 ILE A N 1
ATOM 820 C CA . ILE A 1 108 ? -11.188 30.266 -16.969 1 46.72 108 ILE A CA 1
ATOM 821 C C . ILE A 1 108 ? -10.117 31.328 -16.719 1 46.72 108 ILE A C 1
ATOM 823 O O . ILE A 1 108 ? -10.203 32.094 -15.75 1 46.72 108 ILE A O 1
ATOM 827 N N . LYS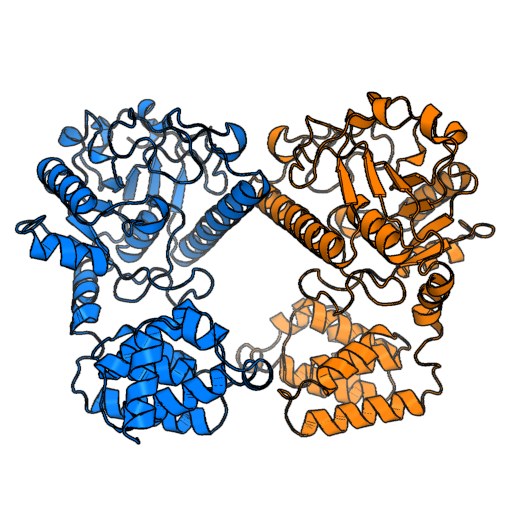 A 1 109 ? -9.305 31.344 -17.656 1 45.81 109 LYS A N 1
ATOM 828 C CA . LYS A 1 109 ? -8.273 32.375 -17.547 1 45.81 109 LYS A CA 1
ATOM 829 C C . LYS A 1 109 ? -8.891 33.781 -17.594 1 45.81 109 LYS A C 1
ATOM 831 O O . LYS A 1 109 ? -8.523 34.656 -16.812 1 45.81 109 LYS A O 1
ATOM 836 N N . ASN A 1 110 ? -9.742 34.031 -18.5 1 46.56 110 ASN A N 1
ATOM 837 C CA . ASN A 1 110 ? -10.398 35.312 -18.656 1 46.56 110 ASN A CA 1
ATOM 838 C C . ASN A 1 110 ? -11.289 35.656 -17.453 1 46.56 110 ASN A C 1
ATOM 840 O O . ASN A 1 110 ? -11.32 36.781 -16.984 1 46.56 110 ASN A O 1
ATOM 844 N N . TYR A 1 111 ? -12.047 34.75 -17.109 1 40.69 111 TYR A N 1
ATOM 845 C CA . TYR A 1 111 ? -12.883 34.938 -15.93 1 40.69 111 TYR A CA 1
ATOM 846 C C . TYR A 1 111 ? -12.039 35.25 -14.703 1 40.69 111 TYR A C 1
ATOM 848 O O . TYR A 1 111 ? -12.359 36.156 -13.93 1 40.69 111 TYR A O 1
ATOM 856 N N . LEU A 1 112 ? -11.031 34.406 -14.586 1 41.88 112 LEU A N 1
ATOM 857 C CA . LEU A 1 112 ? -10.117 34.719 -13.492 1 41.88 112 LEU A CA 1
ATOM 858 C C . LEU A 1 112 ? -9.547 36.125 -13.656 1 41.88 112 LEU A C 1
ATOM 860 O O . LEU A 1 112 ? -9.406 36.844 -12.672 1 41.88 112 LEU A O 1
ATOM 864 N N . THR A 1 113 ? -9.32 36.438 -14.727 1 41.06 113 THR A N 1
ATOM 865 C CA . THR A 1 113 ? -8.859 37.781 -15.008 1 41.06 113 THR A CA 1
ATOM 866 C C . THR A 1 113 ? -9.945 38.812 -14.672 1 41.06 113 THR A C 1
ATOM 868 O O . THR A 1 113 ? -9.664 39.875 -14.109 1 41.06 113 THR A O 1
ATOM 871 N N . ARG A 1 114 ? -11.148 38.594 -15.164 1 39.72 114 ARG A N 1
ATOM 872 C CA . ARG A 1 114 ? -12.242 39.531 -14.922 1 39.72 114 ARG A CA 1
ATOM 873 C C . ARG A 1 114 ? -12.609 39.562 -13.438 1 39.72 114 ARG A C 1
ATOM 875 O O . ARG A 1 114 ? -13.117 40.562 -12.945 1 39.72 114 ARG A O 1
ATOM 882 N N . LEU A 1 115 ? -12.852 38.25 -12.992 1 36.16 115 LEU A N 1
ATOM 883 C CA . LEU A 1 115 ? -13.125 38.281 -11.562 1 36.16 115 LEU A CA 1
ATOM 884 C C . LEU A 1 115 ? -12 39 -10.812 1 36.16 115 LEU A C 1
ATOM 886 O O . LEU A 1 115 ? -12.117 39.25 -9.609 1 36.16 115 LEU A O 1
ATOM 890 N N . ASN A 1 116 ? -11.641 40.094 -11.172 1 34.12 116 ASN A N 1
ATOM 891 C CA . ASN A 1 116 ? -10.625 40.719 -10.359 1 34.12 116 ASN A CA 1
ATOM 892 C C . ASN A 1 116 ? -10.312 39.938 -9.102 1 34.12 116 ASN A C 1
ATOM 894 O O . ASN A 1 116 ? -10.188 40.5 -8.008 1 34.12 116 ASN A O 1
ATOM 898 N N . LEU A 1 117 ? -10.984 38.781 -9.023 1 32.38 117 LEU A N 1
ATOM 899 C CA . LEU A 1 117 ? -10.664 38.031 -7.824 1 32.38 117 LEU A CA 1
ATOM 900 C C . LEU A 1 117 ? -9.156 37.938 -7.613 1 32.38 117 LEU A C 1
ATOM 902 O O . LEU A 1 117 ? -8.414 37.656 -8.547 1 32.38 117 LEU A O 1
ATOM 906 N N . PRO A 1 118 ? -8.602 38.656 -6.777 1 30.36 118 PRO A N 1
ATOM 907 C CA . PRO A 1 118 ? -7.203 38.312 -6.512 1 30.36 118 PRO A CA 1
ATOM 908 C C . PRO A 1 118 ? -6.973 36.812 -6.469 1 30.36 118 PRO A C 1
ATOM 910 O O . PRO A 1 118 ? -7.773 36.062 -5.883 1 30.36 118 PRO A O 1
ATOM 913 N N . LEU A 1 119 ? -6.742 36.031 -7.566 1 31.8 119 LEU A N 1
ATOM 914 C CA . LEU A 1 119 ? -6.453 34.594 -7.543 1 31.8 119 LEU A CA 1
ATOM 915 C C . LEU A 1 119 ? -6.344 34.094 -6.109 1 31.8 119 LEU A C 1
ATOM 917 O O . LEU A 1 119 ? -6.672 32.938 -5.828 1 31.8 119 LEU A O 1
ATOM 921 N N . GLN A 1 120 ? -5.59 34.625 -5.25 1 31.64 120 GLN A N 1
ATOM 922 C CA . GLN A 1 120 ? -5.121 34.438 -3.881 1 31.64 120 GLN A CA 1
ATOM 923 C C . GLN A 1 120 ? -6.25 34.625 -2.877 1 31.64 120 GLN A C 1
ATOM 925 O O . GLN A 1 120 ? -6.086 34.375 -1.686 1 31.64 120 GLN A O 1
ATOM 930 N N . ALA A 1 121 ? -7.355 35.375 -3.006 1 30.8 121 ALA A N 1
ATOM 931 C CA . ALA A 1 121 ? -7.887 36.188 -1.905 1 30.8 121 ALA A CA 1
ATOM 932 C C . ALA A 1 121 ? -8.758 35.344 -0.984 1 30.8 121 ALA A C 1
ATOM 934 O O . ALA A 1 121 ? -8.664 35.438 0.241 1 30.8 121 ALA A O 1
ATOM 935 N N . SER A 1 122 ? -10.125 34.969 -1.372 1 33.56 122 SER A N 1
ATOM 936 C CA . SER A 1 122 ? -10.898 34.844 -0.146 1 33.56 122 SER A CA 1
ATOM 937 C C . SER A 1 122 ? -10.438 33.625 0.671 1 33.56 122 SER A C 1
ATOM 939 O O . SER A 1 122 ? -10.18 33.75 1.871 1 33.56 122 SER A O 1
ATOM 941 N N . TYR A 1 123 ? -10.82 32.312 0.384 1 34.06 123 TYR A N 1
ATOM 942 C CA . TYR A 1 123 ? -10.281 31.172 1.104 1 34.06 123 TYR A CA 1
ATOM 943 C C . TYR A 1 123 ? -8.773 31.047 0.883 1 34.06 123 TYR A C 1
ATOM 945 O O . TYR A 1 123 ? -8.039 30.641 1.784 1 34.06 123 TYR A O 1
ATOM 953 N N . GLY A 1 124 ? -8.312 31.375 -0.349 1 41.59 124 GLY A N 1
ATOM 954 C CA . GLY A 1 124 ? -6.941 31.594 -0.775 1 41.59 124 GLY A CA 1
ATOM 955 C C . GLY A 1 124 ? -6.203 32.594 0.091 1 41.59 124 GLY A C 1
ATOM 956 O O . GLY A 1 124 ? -5.008 32.438 0.352 1 41.59 124 GLY A O 1
ATOM 957 N N . ASN A 1 125 ? -7.27 33.469 0.502 1 47.19 125 ASN A N 1
ATOM 958 C CA . ASN A 1 125 ? -6.789 34.531 1.372 1 47.19 125 ASN A CA 1
ATOM 959 C C . ASN A 1 125 ? -6.461 34 2.77 1 47.19 125 ASN A C 1
ATOM 961 O O . ASN A 1 125 ? -5.508 34.469 3.4 1 47.19 125 ASN A O 1
ATOM 965 N N . LEU A 1 126 ? -7.348 32.812 3.006 1 57.81 126 LEU A N 1
ATOM 966 C CA . LEU A 1 126 ? -7.055 32.438 4.383 1 57.81 126 LEU A CA 1
ATOM 967 C C . LEU A 1 126 ? -5.68 31.781 4.48 1 57.81 126 LEU A C 1
ATOM 969 O O . LEU A 1 126 ? -4.938 32.031 5.438 1 57.81 126 LEU A O 1
ATOM 973 N N . THR A 1 127 ? -5.445 31 3.287 1 73.56 127 THR A N 1
ATOM 974 C CA . THR A 1 127 ? -4.152 30.328 3.377 1 73.56 127 THR A CA 1
ATOM 975 C C . THR A 1 127 ? -3.031 31.25 2.902 1 73.56 127 THR A C 1
ATOM 977 O O . THR A 1 127 ? -1.858 31.016 3.205 1 73.56 127 THR A O 1
ATOM 980 N N . CYS A 1 128 ? -3.428 32.312 2.195 1 62.38 128 CYS A N 1
ATOM 981 C CA . CYS A 1 128 ? -2.416 33.219 1.68 1 62.38 128 CYS A CA 1
ATOM 982 C C . CYS A 1 128 ? -1.657 33.906 2.816 1 62.38 128 CYS A C 1
ATOM 984 O O . CYS A 1 128 ? -0.477 34.219 2.674 1 62.38 128 CYS A O 1
ATOM 986 N N . THR A 1 129 ? -2.377 34.062 3.91 1 66.88 129 THR A N 1
ATOM 987 C CA . THR A 1 129 ? -1.75 34.688 5.062 1 66.88 129 THR A CA 1
ATOM 988 C C . THR A 1 129 ? -0.583 33.875 5.578 1 66.88 129 THR A C 1
ATOM 990 O O . THR A 1 129 ? 0.312 34.375 6.246 1 66.88 129 THR A O 1
ATOM 993 N N . ASN A 1 130 ? -0.598 32.625 5.148 1 81.25 130 ASN A N 1
ATOM 994 C CA . ASN A 1 130 ? 0.474 31.734 5.59 1 81.25 130 ASN A CA 1
ATOM 995 C C . ASN A 1 130 ? 1.818 32.156 4.992 1 81.25 130 ASN A C 1
ATOM 997 O O . ASN A 1 130 ? 2.869 31.719 5.465 1 81.25 130 ASN A O 1
ATOM 1001 N N . LEU A 1 131 ? 1.725 32.906 3.906 1 76.12 131 LEU A N 1
ATOM 1002 C CA . LEU A 1 131 ? 2.943 33.312 3.219 1 76.12 131 LEU A CA 1
ATOM 1003 C C . LEU A 1 131 ? 3.9 34.031 4.18 1 76.12 131 LEU A C 1
ATOM 1005 O O . LEU A 1 131 ? 5.117 33.969 3.992 1 76.12 131 LEU A O 1
ATOM 1009 N N . ALA A 1 132 ? 3.371 34.625 5.207 1 74.5 132 ALA A N 1
ATOM 1010 C CA . ALA A 1 132 ? 4.172 35.344 6.203 1 74.5 132 ALA A CA 1
ATOM 1011 C C . ALA A 1 132 ? 5.148 34.406 6.895 1 74.5 132 ALA A C 1
ATOM 1013 O O . ALA A 1 132 ? 6.145 34.844 7.477 1 74.5 132 ALA A O 1
ATOM 1014 N N . TYR A 1 133 ? 4.961 33.125 6.777 1 86.5 133 TYR A N 1
ATOM 1015 C CA . TYR A 1 133 ? 5.789 32.156 7.484 1 86.5 133 TYR A CA 1
ATOM 1016 C C . TYR A 1 133 ? 6.793 31.5 6.543 1 86.5 133 TYR A C 1
ATOM 1018 O O . TYR A 1 133 ? 7.598 30.656 6.961 1 86.5 133 TYR A O 1
ATOM 1026 N N . ALA A 1 134 ? 6.742 31.922 5.27 1 82.62 134 ALA A N 1
ATOM 1027 C CA . ALA A 1 134 ? 7.684 31.359 4.309 1 82.62 134 ALA A CA 1
ATOM 1028 C C . ALA A 1 134 ? 9.125 31.656 4.711 1 82.62 134 ALA A C 1
ATOM 1030 O O . ALA A 1 134 ? 9.523 32.812 4.824 1 82.62 134 ALA A O 1
ATOM 1031 N N . ASN A 1 135 ? 9.891 30.672 4.992 1 84.75 135 ASN A N 1
ATOM 1032 C CA . ASN A 1 135 ? 11.305 30.719 5.34 1 84.75 135 ASN A CA 1
ATOM 1033 C C . ASN A 1 135 ? 11.547 31.594 6.566 1 84.75 135 ASN A C 1
ATOM 1035 O O . ASN A 1 135 ? 12.625 32.188 6.711 1 84.75 135 ASN A O 1
ATOM 1039 N N . ARG A 1 136 ? 10.594 31.719 7.387 1 86.94 136 ARG A N 1
ATOM 1040 C CA . ARG A 1 136 ? 10.688 32.531 8.594 1 86.94 136 ARG A CA 1
ATOM 1041 C C . ARG A 1 136 ? 11.742 31.969 9.547 1 86.94 136 ARG A C 1
ATOM 1043 O O . ARG A 1 136 ? 12.344 32.719 10.32 1 86.94 136 ARG A O 1
ATOM 1050 N N . TYR A 1 137 ? 12.008 30.719 9.461 1 93 137 TYR A N 1
ATOM 1051 C CA . TYR A 1 137 ? 12.938 30.047 10.367 1 93 137 TYR A CA 1
ATOM 1052 C C . TYR A 1 137 ? 14.086 29.406 9.602 1 93 137 TYR A C 1
ATOM 1054 O O . TYR A 1 137 ? 14.578 28.344 9.984 1 93 137 TYR A O 1
ATOM 1062 N N . LEU A 1 138 ? 14.453 30.062 8.547 1 91.19 138 LEU A N 1
ATOM 1063 C CA . LEU A 1 138 ? 15.469 29.547 7.633 1 91.19 138 LEU A CA 1
ATOM 1064 C C . LEU A 1 138 ? 16.734 29.172 8.391 1 91.19 138 LEU A C 1
ATOM 1066 O O . LEU A 1 138 ? 17.297 29.984 9.125 1 91.19 138 LEU A O 1
ATOM 1070 N N . GLY A 1 139 ? 17.125 27.891 8.266 1 92.56 139 GLY A N 1
ATOM 1071 C CA . GLY A 1 139 ? 18.406 27.422 8.789 1 92.56 139 GLY A CA 1
ATOM 1072 C C . GLY A 1 139 ? 18.312 26.984 10.242 1 92.56 139 GLY A C 1
ATOM 1073 O O . GLY A 1 139 ? 19.297 26.484 10.805 1 92.56 139 GLY A O 1
ATOM 1074 N N . GLN A 1 140 ? 17.188 27.047 10.875 1 96.06 140 GLN A N 1
ATOM 1075 C CA . GLN A 1 140 ? 17.031 26.719 12.289 1 96.06 140 GLN A CA 1
ATOM 1076 C C . GLN A 1 140 ? 16.609 25.25 12.469 1 96.06 140 GLN A C 1
ATOM 1078 O O . GLN A 1 140 ? 16.312 24.562 11.492 1 96.06 140 GLN A O 1
ATOM 1083 N N . ARG A 1 141 ? 16.703 24.797 13.695 1 98.12 141 ARG A N 1
ATOM 1084 C CA . ARG A 1 141 ? 16.203 23.469 14.016 1 98.12 141 ARG A CA 1
ATOM 1085 C C . ARG A 1 141 ? 14.836 23.547 14.688 1 98.12 141 ARG A C 1
ATOM 1087 O O . ARG A 1 141 ? 14.461 24.594 15.234 1 98.12 141 ARG A O 1
ATOM 1094 N N . CYS A 1 142 ? 14.102 22.516 14.609 1 98.5 142 CYS A N 1
ATOM 1095 C CA . CYS A 1 142 ? 12.836 22.422 15.32 1 98.5 142 CYS A CA 1
ATOM 1096 C C . CYS A 1 142 ? 12.555 20.984 15.758 1 98.5 142 CYS A C 1
ATOM 1098 O O . CYS A 1 142 ? 13.273 20.062 15.367 1 98.5 142 CYS A O 1
ATOM 1100 N N . PHE A 1 143 ? 11.625 20.875 16.656 1 98.69 143 PHE A N 1
ATOM 1101 C CA . PHE A 1 143 ? 11.188 19.594 17.188 1 98.69 143 PHE A CA 1
ATOM 1102 C C . PHE A 1 143 ? 9.695 19.375 16.938 1 98.69 143 PHE A C 1
ATOM 1104 O O . PHE A 1 143 ? 8.891 20.281 17.172 1 98.69 143 PHE A O 1
ATOM 1111 N N . ILE A 1 144 ? 9.344 18.25 16.359 1 98.5 144 ILE A N 1
ATOM 1112 C CA . ILE A 1 144 ? 7.945 17.859 16.156 1 98.5 144 ILE A CA 1
ATOM 1113 C C . ILE A 1 144 ? 7.559 16.781 17.156 1 98.5 144 ILE A C 1
ATOM 1115 O O . ILE A 1 144 ? 8.109 15.672 17.125 1 98.5 144 ILE A O 1
ATOM 1119 N N . LEU A 1 145 ? 6.605 17.109 18 1 97.94 145 LEU A N 1
ATOM 1120 C CA . LEU A 1 145 ? 6.168 16.188 19.047 1 97.94 145 LEU A CA 1
ATOM 1121 C C . LEU A 1 145 ? 4.875 15.484 18.641 1 97.94 145 LEU A C 1
ATOM 1123 O O . LEU A 1 145 ? 3.832 16.125 18.5 1 97.94 145 LEU A O 1
ATOM 1127 N N . GLY A 1 146 ? 4.98 14.156 18.438 1 96.38 146 GLY A N 1
ATOM 1128 C CA . GLY A 1 146 ? 3.781 13.352 18.297 1 96.38 146 GLY A CA 1
ATOM 1129 C C . GLY A 1 146 ? 3.152 12.977 19.625 1 96.38 146 GLY A C 1
ATOM 1130 O O . GLY A 1 146 ? 3.549 13.484 20.672 1 96.38 146 GLY A O 1
ATOM 1131 N N . ASN A 1 147 ? 2.164 12.109 19.531 1 93.94 147 ASN A N 1
ATOM 1132 C CA . ASN A 1 147 ? 1.414 11.773 20.734 1 93.94 147 ASN A CA 1
ATOM 1133 C C . ASN A 1 147 ? 1.614 10.312 21.141 1 93.94 147 ASN A C 1
ATOM 1135 O O . ASN A 1 147 ? 0.886 9.789 21.984 1 93.94 147 ASN A O 1
ATOM 1139 N N . ALA A 1 148 ? 2.568 9.68 20.625 1 94.12 148 ALA A N 1
ATOM 1140 C CA . ALA A 1 148 ? 2.771 8.266 20.906 1 94.12 148 ALA A CA 1
ATOM 1141 C C . ALA A 1 148 ? 3.316 8.062 22.312 1 94.12 148 ALA A C 1
ATOM 1143 O O . ALA A 1 148 ? 3.867 8.992 22.922 1 94.12 148 ALA A O 1
ATOM 1144 N N . PRO A 1 149 ? 3.207 6.855 22.828 1 91.75 149 PRO A N 1
ATOM 1145 C CA . PRO A 1 149 ? 3.674 6.547 24.188 1 91.75 149 PRO A CA 1
ATOM 1146 C C . PRO A 1 149 ? 5.164 6.828 24.375 1 91.75 149 PRO A C 1
ATOM 1148 O O . PRO A 1 149 ? 5.594 7.188 25.469 1 91.75 149 PRO A O 1
ATOM 1151 N N . SER A 1 150 ? 5.926 6.754 23.375 1 93.81 150 SER A N 1
ATOM 1152 C CA . SER A 1 150 ? 7.367 6.941 23.5 1 93.81 150 SER A CA 1
ATOM 1153 C C . SER A 1 150 ? 7.707 8.359 23.938 1 93.81 150 SER A C 1
ATOM 1155 O O . SER A 1 150 ? 8.828 8.625 24.375 1 93.81 150 SER A O 1
ATOM 1157 N N . LEU A 1 151 ? 6.801 9.289 23.812 1 94.31 151 LEU A N 1
ATOM 1158 C CA . LEU A 1 151 ? 7.035 10.672 24.203 1 94.31 151 LEU A CA 1
ATOM 1159 C C . LEU A 1 151 ? 7.34 10.766 25.703 1 94.31 151 LEU A C 1
ATOM 1161 O O . LEU A 1 151 ? 8.062 11.664 26.141 1 94.31 151 LEU A O 1
ATOM 1165 N N . LYS A 1 152 ? 6.832 9.836 26.438 1 90.75 152 LYS A N 1
ATOM 1166 C CA . LYS A 1 152 ? 7.012 9.812 27.891 1 90.75 152 LYS A CA 1
ATOM 1167 C C . LYS A 1 152 ? 8.469 9.57 28.25 1 90.75 152 LYS A C 1
ATOM 1169 O O . LYS A 1 152 ? 8.898 9.891 29.359 1 90.75 152 LYS A O 1
ATOM 1174 N N . ASN A 1 153 ? 9.188 9.055 27.328 1 89.38 153 ASN A N 1
ATOM 1175 C CA . ASN A 1 153 ? 10.578 8.703 27.594 1 89.38 153 ASN A CA 1
ATOM 1176 C C . ASN A 1 153 ? 11.508 9.891 27.375 1 89.38 153 ASN A C 1
ATOM 1178 O O . ASN A 1 153 ? 12.719 9.766 27.562 1 89.38 153 ASN A O 1
ATOM 1182 N N . HIS A 1 154 ? 10.969 11.008 27.047 1 92.69 154 HIS A N 1
ATOM 1183 C CA . HIS A 1 154 ? 11.781 12.18 26.75 1 92.69 154 HIS A CA 1
ATOM 1184 C C . HIS A 1 154 ? 11.57 13.273 27.797 1 92.69 154 HIS A C 1
ATOM 1186 O O . HIS A 1 154 ? 10.445 13.5 28.25 1 92.69 154 HIS A O 1
ATOM 1192 N N . ASN A 1 155 ? 12.656 13.891 28.25 1 94.88 155 ASN A N 1
ATOM 1193 C CA . ASN A 1 155 ? 12.555 15.102 29.047 1 94.88 155 ASN A CA 1
ATOM 1194 C C . ASN A 1 155 ? 12.266 16.328 28.188 1 94.88 155 ASN A C 1
ATOM 1196 O O . ASN A 1 155 ? 13.188 16.953 27.672 1 94.88 155 ASN A O 1
ATOM 1200 N N . LEU A 1 156 ? 11.039 16.719 28.141 1 95.81 156 LEU A N 1
ATOM 1201 C CA . LEU A 1 156 ? 10.602 17.75 27.203 1 95.81 156 LEU A CA 1
ATOM 1202 C C . LEU A 1 156 ? 10.938 19.141 27.734 1 95.81 156 LEU A C 1
ATOM 1204 O O . LEU A 1 156 ? 10.867 20.125 26.984 1 95.81 156 LEU A O 1
ATOM 1208 N N . LYS A 1 157 ? 11.312 19.25 28.969 1 94.38 157 LYS A N 1
ATOM 1209 C CA . LYS A 1 157 ? 11.688 20.531 29.531 1 94.38 157 LYS A CA 1
ATOM 1210 C C . LYS A 1 157 ? 12.922 21.109 28.844 1 94.38 157 LYS A C 1
ATOM 1212 O O . LYS A 1 157 ? 13.156 22.312 28.859 1 94.38 157 LYS A O 1
ATOM 1217 N N . LEU A 1 158 ? 13.688 20.234 28.234 1 95.62 158 LEU A N 1
ATOM 1218 C CA . LEU A 1 158 ? 14.906 20.656 27.547 1 95.62 158 LEU A CA 1
ATOM 1219 C C . LEU A 1 158 ? 14.586 21.453 26.297 1 95.62 158 LEU A C 1
ATOM 1221 O O . LEU A 1 158 ? 15.453 22.109 25.719 1 95.62 158 LEU A O 1
ATOM 1225 N N . LEU A 1 159 ? 13.32 21.516 25.844 1 96.56 159 LEU A N 1
ATOM 1226 C CA . LEU A 1 159 ? 12.93 22.094 24.562 1 96.56 159 LEU A CA 1
ATOM 1227 C C . LEU A 1 159 ? 12.539 23.562 24.719 1 96.56 159 LEU A C 1
ATOM 1229 O O . LEU A 1 159 ? 12.125 24.203 23.766 1 96.56 159 LEU A O 1
ATOM 1233 N N . CYS A 1 160 ? 12.703 24.156 25.859 1 91.62 160 CYS A N 1
ATOM 1234 C CA . CYS A 1 160 ? 12.172 25.469 26.188 1 91.62 160 CYS A CA 1
ATOM 1235 C C . CYS A 1 160 ? 12.805 26.547 25.312 1 91.62 160 CYS A C 1
ATOM 1237 O O . CYS A 1 160 ? 12.25 27.641 25.156 1 91.62 160 CYS A O 1
ATOM 1239 N N . HIS A 1 161 ? 13.914 26.328 24.562 1 91.12 161 HIS A N 1
ATOM 1240 C CA . HIS A 1 161 ? 14.578 27.344 23.766 1 91.12 161 HIS A CA 1
ATOM 1241 C C . HIS A 1 161 ? 14.508 27 22.281 1 91.12 161 HIS A C 1
ATOM 1243 O O . HIS A 1 161 ? 15.109 27.688 21.453 1 91.12 161 HIS A O 1
ATOM 1249 N N . ASP A 1 162 ? 13.781 25.984 21.938 1 95.81 162 ASP A N 1
ATOM 1250 C CA . ASP A 1 162 ? 13.68 25.531 20.547 1 95.81 162 ASP A CA 1
ATOM 1251 C C . ASP A 1 162 ? 12.281 25.781 20 1 95.81 162 ASP A C 1
ATOM 1253 O O . ASP A 1 162 ? 11.328 25.984 20.75 1 95.81 162 ASP A O 1
ATOM 1257 N N . VAL A 1 163 ? 12.203 25.844 18.703 1 97.5 163 VAL A N 1
ATOM 1258 C CA . VAL A 1 163 ? 10.883 25.875 18.078 1 97.5 163 VAL A CA 1
ATOM 1259 C C . VAL A 1 163 ? 10.258 24.484 18.125 1 97.5 163 VAL A C 1
ATOM 1261 O O . VAL A 1 163 ? 10.859 23.516 17.672 1 97.5 163 VAL A O 1
ATOM 1264 N N . VAL A 1 164 ? 9.078 24.406 18.734 1 98.38 164 VAL A N 1
ATOM 1265 C CA . VAL A 1 164 ? 8.43 23.125 18.938 1 98.38 164 VAL A CA 1
ATOM 1266 C C . VAL A 1 164 ? 7.059 23.125 18.266 1 98.38 164 VAL A C 1
ATOM 1268 O O . VAL A 1 164 ? 6.324 24.109 18.328 1 98.38 164 VAL A O 1
ATOM 1271 N N . PHE A 1 165 ? 6.777 22.031 17.5 1 98.44 165 PHE A N 1
ATOM 1272 C CA . PHE A 1 165 ? 5.453 21.734 16.969 1 98.44 165 PHE A CA 1
ATOM 1273 C C . PHE A 1 165 ? 4.762 20.672 17.797 1 98.44 165 PHE A C 1
ATOM 1275 O O . PHE A 1 165 ? 5.305 19.578 18 1 98.44 165 PHE A O 1
ATOM 1282 N N . SER A 1 166 ? 3.637 20.938 18.359 1 97.5 166 SER A N 1
ATOM 1283 C CA . SER A 1 166 ? 2.779 19.922 18.953 1 97.5 166 SER A CA 1
ATOM 1284 C C . SER A 1 166 ? 1.601 19.578 18.047 1 97.5 166 SER A C 1
ATOM 1286 O O . SER A 1 166 ? 1.277 20.344 17.141 1 97.5 166 SER A O 1
ATOM 1288 N N . VAL A 1 167 ? 0.993 18.406 18.297 1 96.06 167 VAL A N 1
ATOM 1289 C CA . VAL A 1 167 ? -0.051 17.969 17.375 1 96.06 167 VAL A CA 1
ATOM 1290 C C . VAL A 1 167 ? -1.273 17.516 18.172 1 96.06 167 VAL A C 1
ATOM 1292 O O . VAL A 1 167 ? -1.14 16.922 19.25 1 96.06 167 VAL A O 1
ATOM 1295 N N . SER A 1 168 ? -2.42 17.812 17.656 1 91.94 168 SER A N 1
ATOM 1296 C CA . SER A 1 168 ? -3.711 17.328 18.125 1 91.94 168 SER A CA 1
ATOM 1297 C C . SER A 1 168 ? -3.826 17.438 19.641 1 91.94 168 SER A C 1
ATOM 1299 O O . SER A 1 168 ? -3.703 18.531 20.203 1 91.94 168 SER A O 1
ATOM 1301 N N . ASN A 1 169 ? -3.846 16.266 20.344 1 90.94 169 ASN A N 1
ATOM 1302 C CA . ASN A 1 169 ? -4.062 16.297 21.781 1 90.94 169 ASN A CA 1
ATOM 1303 C C . ASN A 1 169 ? -2.744 16.391 22.547 1 90.94 169 ASN A C 1
ATOM 1305 O O . ASN A 1 169 ? -2.697 16.125 23.75 1 90.94 169 ASN A O 1
ATOM 1309 N N . GLY A 1 170 ? -1.809 16.812 21.859 1 93.25 170 GLY A N 1
ATOM 1310 C CA . GLY A 1 170 ? -0.521 16.984 22.516 1 93.25 170 GLY A CA 1
ATOM 1311 C C . GLY A 1 170 ? -0.559 17.984 23.641 1 93.25 170 GLY A C 1
ATOM 1312 O O . GLY A 1 170 ? 0.303 17.969 24.531 1 93.25 170 GLY A O 1
ATOM 1313 N N . TYR A 1 171 ? -1.552 18.844 23.625 1 93.38 171 TYR A N 1
ATOM 1314 C CA . TYR A 1 171 ? -1.684 19.891 24.641 1 93.38 171 TYR A CA 1
ATOM 1315 C C . TYR A 1 171 ? -2.01 19.297 26 1 93.38 171 TYR A C 1
ATOM 1317 O O . TYR A 1 171 ? -1.914 19.984 27.016 1 93.38 171 TYR A O 1
ATOM 1325 N N . LEU A 1 172 ? -2.299 18.031 26.047 1 91.44 172 LEU A N 1
ATOM 1326 C CA . LEU A 1 172 ? -2.646 17.375 27.297 1 91.44 172 LEU A CA 1
ATOM 1327 C C . LEU A 1 172 ? -1.394 16.969 28.062 1 91.44 172 LEU A C 1
ATOM 1329 O O . LEU A 1 172 ? -1.479 16.531 29.219 1 91.44 172 LEU A O 1
ATOM 1333 N N . HIS A 1 173 ? -0.308 17.094 27.469 1 92.19 173 HIS A N 1
ATOM 1334 C CA . HIS A 1 173 ? 0.927 16.75 28.156 1 92.19 173 HIS A CA 1
ATOM 1335 C C . HIS A 1 173 ? 1.149 17.656 29.375 1 92.19 173 HIS A C 1
ATOM 1337 O O . HIS A 1 173 ? 0.948 18.859 29.297 1 92.19 173 HIS A O 1
ATOM 1343 N N . SER A 1 174 ? 1.643 17.078 30.406 1 90.94 174 SER A N 1
ATOM 1344 C CA . SER A 1 174 ? 1.78 17.797 31.672 1 90.94 174 SER A CA 1
ATOM 1345 C C . SER A 1 174 ? 2.803 18.922 31.562 1 90.94 174 SER A C 1
ATOM 1347 O O . SER A 1 174 ? 2.676 19.953 32.219 1 90.94 174 SER A O 1
ATOM 1349 N N . ASP A 1 175 ? 3.803 18.781 30.734 1 92.38 175 ASP A N 1
ATOM 1350 C CA . ASP A 1 175 ? 4.871 19.766 30.625 1 92.38 175 ASP A CA 1
ATOM 1351 C C . ASP A 1 175 ? 4.598 20.75 29.5 1 92.38 175 ASP A C 1
ATOM 1353 O O . ASP A 1 175 ? 5.484 21.5 29.094 1 92.38 175 ASP A O 1
ATOM 1357 N N . TYR A 1 176 ? 3.398 20.766 28.938 1 94.12 176 TYR A N 1
ATOM 1358 C CA . TYR A 1 176 ? 3.064 21.594 27.797 1 94.12 176 TYR A CA 1
ATOM 1359 C C . TYR A 1 176 ? 3.369 23.062 28.078 1 94.12 176 TYR A C 1
ATOM 1361 O O . TYR A 1 176 ? 3.887 23.766 27.203 1 94.12 176 TYR A O 1
ATOM 1369 N N . ALA A 1 177 ? 3.109 23.469 29.297 1 91.38 177 ALA A N 1
ATOM 1370 C CA . ALA A 1 177 ? 3.305 24.875 29.688 1 91.38 177 ALA A CA 1
ATOM 1371 C C . ALA A 1 177 ? 4.789 25.203 29.797 1 91.38 177 ALA A C 1
ATOM 1373 O O . ALA A 1 177 ? 5.168 26.375 29.781 1 91.38 177 ALA A O 1
ATOM 1374 N N . ILE A 1 178 ? 5.547 24.203 29.906 1 90.31 178 ILE A N 1
ATOM 1375 C CA . ILE A 1 178 ? 6.977 24.422 30.094 1 90.31 178 ILE A CA 1
ATOM 1376 C C . ILE A 1 178 ? 7.664 24.547 28.734 1 90.31 178 ILE A C 1
ATOM 1378 O O . ILE A 1 178 ? 8.336 25.547 28.469 1 90.31 178 ILE A O 1
ATOM 1382 N N . TYR A 1 179 ? 7.531 23.578 27.875 1 92 179 TYR A N 1
ATOM 1383 C CA . TYR A 1 179 ? 8.195 23.672 26.578 1 92 179 TYR A CA 1
ATOM 1384 C C . TYR A 1 179 ? 7.434 24.594 25.641 1 92 179 TYR A C 1
ATOM 1386 O O . TYR A 1 179 ? 8 25.125 24.688 1 92 179 TYR A O 1
ATOM 1394 N N . ARG A 1 180 ? 6.184 24.875 25.906 1 91.75 180 ARG A N 1
ATOM 1395 C CA . ARG A 1 180 ? 5.367 25.875 25.234 1 91.75 180 ARG A CA 1
ATOM 1396 C C . ARG A 1 180 ? 5.605 25.875 23.719 1 91.75 180 ARG A C 1
ATOM 1398 O O . ARG A 1 180 ? 6.324 26.719 23.203 1 91.75 180 ARG A O 1
ATOM 1405 N N . PRO A 1 181 ? 4.949 25.078 22.969 1 96.69 181 PRO A N 1
ATOM 1406 C CA . PRO A 1 181 ? 5.145 24.969 21.531 1 96.69 181 PRO A CA 1
ATOM 1407 C C . PRO A 1 181 ? 4.859 26.281 20.797 1 96.69 181 PRO A C 1
ATOM 1409 O O . PRO A 1 181 ? 3.996 27.047 21.219 1 96.69 181 PRO A O 1
ATOM 1412 N N . HIS A 1 182 ? 5.633 26.547 19.75 1 96.56 182 HIS A N 1
ATOM 1413 C CA . HIS A 1 182 ? 5.383 27.688 18.891 1 96.56 182 HIS A CA 1
ATOM 1414 C C . HIS A 1 182 ? 4.18 27.453 17.984 1 96.56 182 HIS A C 1
ATOM 1416 O O . HIS A 1 182 ? 3.457 28.375 17.641 1 96.56 182 HIS A O 1
ATOM 1422 N N . PHE A 1 183 ? 4.02 26.203 17.625 1 97.38 183 PHE A N 1
ATOM 1423 C CA . PHE A 1 183 ? 2.934 25.812 16.734 1 97.38 183 PHE A CA 1
ATOM 1424 C C . PHE A 1 183 ? 2.18 24.609 17.266 1 97.38 183 PHE A C 1
ATOM 1426 O O . PHE A 1 183 ? 2.785 23.688 17.812 1 97.38 183 PHE A O 1
ATOM 1433 N N . HIS A 1 184 ? 0.891 24.609 17.141 1 97.75 184 HIS A N 1
ATOM 1434 C CA . HIS A 1 184 ? 0.024 23.469 17.438 1 97.75 184 HIS A CA 1
ATOM 1435 C C . HIS A 1 184 ? -0.779 23.047 16.219 1 97.75 184 HIS A C 1
ATOM 1437 O O . HIS A 1 184 ? -1.658 23.781 15.766 1 97.75 184 HIS A O 1
ATOM 1443 N N . CYS A 1 185 ? -0.49 21.844 15.75 1 96.5 185 CYS A N 1
ATOM 1444 C CA . CYS A 1 185 ? -1.024 21.391 14.469 1 96.5 185 CYS A CA 1
ATOM 1445 C C . CYS A 1 185 ? -2.271 20.531 14.672 1 96.5 185 CYS A C 1
ATOM 1447 O O . CYS A 1 185 ? -2.205 19.469 15.281 1 96.5 185 CYS A O 1
ATOM 1449 N N . LEU A 1 186 ? -3.307 21 14.164 1 92.56 186 LEU A N 1
ATOM 1450 C CA . LEU A 1 186 ? -4.562 20.266 14.141 1 92.56 186 LEU A CA 1
ATOM 1451 C C . LEU A 1 186 ? -4.941 19.875 12.719 1 92.56 186 LEU A C 1
ATOM 1453 O O . LEU A 1 186 ? -5.02 20.734 11.836 1 92.56 186 LEU A O 1
ATOM 1457 N N . PRO A 1 187 ? -5.031 18.578 12.5 1 81.31 187 PRO A N 1
ATOM 1458 C CA . PRO A 1 187 ? -5.504 18.203 11.164 1 81.31 187 PRO A CA 1
ATOM 1459 C C . PRO A 1 187 ? -6.984 18.5 10.953 1 81.31 187 PRO A C 1
ATOM 1461 O O . PRO A 1 187 ? -7.664 18.938 11.891 1 81.31 187 PRO A O 1
ATOM 1464 N N . THR A 1 188 ? -7.387 18.297 9.688 1 81.31 188 THR A N 1
ATOM 1465 C CA . THR A 1 188 ? -8.82 18.422 9.438 1 81.31 188 THR A CA 1
ATOM 1466 C C . THR A 1 188 ? -9.617 17.484 10.336 1 81.31 188 THR A C 1
ATOM 1468 O O . THR A 1 188 ? -9.312 16.297 10.438 1 81.31 188 THR A O 1
ATOM 1471 N N . ILE A 1 189 ? -10.516 18.109 11.047 1 80.25 189 ILE A N 1
ATOM 1472 C CA . ILE A 1 189 ? -11.344 17.297 11.938 1 80.25 189 ILE A CA 1
ATOM 1473 C C . ILE A 1 189 ? -12.07 16.219 11.133 1 80.25 189 ILE A C 1
ATOM 1475 O O . ILE A 1 189 ? -12.719 16.516 10.133 1 80.25 189 ILE A O 1
ATOM 1479 N N . PRO A 1 190 ? -11.758 15 11.531 1 72.81 190 PRO A N 1
ATOM 1480 C CA . PRO A 1 190 ? -12.375 13.883 10.812 1 72.81 190 PRO A CA 1
ATOM 1481 C C . PRO A 1 190 ? -13.805 13.609 11.266 1 72.81 190 PRO A C 1
ATOM 1483 O O . PRO A 1 190 ? -14.062 12.594 11.914 1 72.81 190 PRO A O 1
ATOM 1486 N N . TYR A 1 191 ? -14.695 14.352 10.797 1 67.62 191 TYR A N 1
ATOM 1487 C CA . TYR A 1 191 ? -16.078 14.266 11.25 1 67.62 191 TYR A CA 1
ATOM 1488 C C . TYR A 1 191 ? -16.656 12.875 10.977 1 67.62 191 TYR A C 1
ATOM 1490 O O . TYR A 1 191 ? -17.281 12.273 11.844 1 67.62 191 TYR A O 1
ATOM 1498 N N . ASP A 1 192 ? -16.359 12.312 9.805 1 62.38 192 ASP A N 1
ATOM 1499 C CA . ASP A 1 192 ? -16.938 11.031 9.406 1 62.38 192 ASP A CA 1
ATOM 1500 C C . ASP A 1 192 ? -16.203 9.867 10.062 1 62.38 192 ASP A C 1
ATOM 1502 O O . ASP A 1 192 ? -16.844 8.914 10.531 1 62.38 192 ASP A O 1
ATOM 1506 N N . GLU A 1 193 ? -14.953 10.031 10.125 1 63.06 193 GLU A N 1
ATOM 1507 C CA . GLU A 1 193 ? -14.156 8.93 10.664 1 63.06 193 GLU A CA 1
ATOM 1508 C C . GLU A 1 193 ? -14.359 8.781 12.164 1 63.06 193 GLU A C 1
ATOM 1510 O O . GLU A 1 193 ? -14.281 7.672 12.703 1 63.06 193 GLU A O 1
ATOM 1515 N N . MET A 1 194 ? -14.594 9.906 12.805 1 61.5 194 MET A N 1
ATOM 1516 C CA . MET A 1 194 ? -14.734 9.875 14.258 1 61.5 194 MET A CA 1
ATOM 1517 C C . MET A 1 194 ? -16.188 10.094 14.68 1 61.5 194 MET A C 1
ATOM 1519 O O . MET A 1 194 ? -16.484 10.156 15.867 1 61.5 194 MET A O 1
ATOM 1523 N N . ARG A 1 195 ? -17.266 10.055 13.836 1 66.19 195 ARG A N 1
ATOM 1524 C CA . ARG A 1 195 ? -18.672 10.273 14.148 1 66.19 195 ARG A CA 1
ATOM 1525 C C . ARG A 1 195 ? -18.859 11.508 15.016 1 66.19 195 ARG A C 1
ATOM 1527 O O . ARG A 1 195 ? -19.578 11.469 16.031 1 66.19 195 ARG A O 1
ATOM 1534 N N . LEU A 1 196 ? -18.047 12.539 14.727 1 72.06 196 LEU A N 1
ATOM 1535 C CA . LEU A 1 196 ? -18.094 13.773 15.5 1 72.06 196 LEU A CA 1
ATOM 1536 C C . LEU A 1 196 ? -19.172 14.719 14.977 1 72.06 196 LEU A C 1
ATOM 1538 O O . LEU A 1 196 ? -19.344 14.844 13.766 1 72.06 196 LEU A O 1
ATOM 1542 N N . THR A 1 197 ? -19.891 15.266 15.984 1 79.31 197 THR A N 1
ATOM 1543 C CA . THR A 1 197 ? -20.797 16.359 15.641 1 79.31 197 THR A CA 1
ATOM 1544 C C . THR A 1 197 ? -20.078 17.703 15.719 1 79.31 197 THR A C 1
ATOM 1546 O O . THR A 1 197 ? -18.984 17.797 16.281 1 79.31 197 THR A O 1
ATOM 1549 N N . HIS A 1 198 ? -20.719 18.672 15.188 1 81.88 198 HIS A N 1
ATOM 1550 C CA . HIS A 1 198 ? -20.156 20.016 15.25 1 81.88 198 HIS A CA 1
ATOM 1551 C C . HIS A 1 198 ? -20.016 20.5 16.688 1 81.88 198 HIS A C 1
ATOM 1553 O O . HIS A 1 198 ? -19.078 21.203 17.031 1 81.88 198 HIS A O 1
ATOM 1559 N N . ASP A 1 199 ? -20.906 20.047 17.453 1 84.75 199 ASP A N 1
ATOM 1560 C CA . ASP A 1 199 ? -20.859 20.438 18.859 1 84.75 199 ASP A CA 1
ATOM 1561 C C . ASP A 1 199 ? -19.688 19.781 19.578 1 84.75 199 ASP A C 1
ATOM 1563 O O . ASP A 1 199 ? -19.016 20.422 20.391 1 84.75 199 ASP A O 1
ATOM 1567 N N . HIS A 1 200 ? -19.469 18.609 19.297 1 84.88 200 HIS A N 1
ATOM 1568 C CA . HIS A 1 200 ? -18.328 17.906 19.859 1 84.88 200 HIS A CA 1
ATOM 1569 C C . HIS A 1 200 ? -17.016 18.531 19.406 1 84.88 200 HIS A C 1
ATOM 1571 O O . HIS A 1 200 ? -16.094 18.703 20.219 1 84.88 200 HIS A O 1
ATOM 1577 N N . ALA A 1 201 ? -17.062 18.844 18.188 1 86.56 201 ALA A N 1
ATOM 1578 C CA . ALA A 1 201 ? -15.859 19.469 17.641 1 86.56 201 ALA A CA 1
ATOM 1579 C C . ALA A 1 201 ? -15.602 20.828 18.281 1 86.56 201 ALA A C 1
ATOM 1581 O O . ALA A 1 201 ? -14.469 21.156 18.625 1 86.56 201 ALA A O 1
ATOM 1582 N N . ALA A 1 202 ? -16.641 21.547 18.469 1 87.44 202 ALA A N 1
ATOM 1583 C CA . ALA A 1 202 ? -16.5 22.875 19.078 1 87.44 202 ALA A CA 1
ATOM 1584 C C . ALA A 1 202 ? -16 22.766 20.516 1 87.44 202 ALA A C 1
ATOM 1586 O O . ALA A 1 202 ? -15.18 23.578 20.953 1 87.44 202 ALA A O 1
ATOM 1587 N N . LYS A 1 203 ? -16.5 21.828 21.219 1 90 203 LYS A N 1
ATOM 1588 C CA . LYS A 1 203 ? -16.047 21.609 22.578 1 90 203 LYS A CA 1
ATOM 1589 C C . LYS A 1 203 ? -14.562 21.25 22.625 1 90 203 LYS A C 1
ATOM 1591 O O . LYS A 1 203 ? -13.82 21.719 23.484 1 90 203 LYS A O 1
ATOM 1596 N N . TRP A 1 204 ? -14.195 20.438 21.766 1 90.19 204 TRP A N 1
ATOM 1597 C CA . TRP A 1 204 ? -12.797 20.031 21.641 1 90.19 204 TRP A CA 1
ATOM 1598 C C . TRP A 1 204 ? -11.906 21.219 21.328 1 90.19 204 TRP A C 1
ATOM 1600 O O . TRP A 1 204 ? -10.891 21.438 21.984 1 90.19 204 TRP A O 1
ATOM 1610 N N . LEU A 1 205 ? -12.344 22 20.406 1 92.75 205 LEU A N 1
ATOM 1611 C CA . LEU A 1 205 ? -11.586 23.172 20 1 92.75 205 LEU A CA 1
ATOM 1612 C C . LEU A 1 205 ? -11.5 24.188 21.141 1 92.75 205 LEU A C 1
ATOM 1614 O O . LEU A 1 205 ? -10.453 24.812 21.344 1 92.75 205 LEU A O 1
ATOM 1618 N N . ALA A 1 206 ? -12.523 24.312 21.828 1 93.5 206 ALA A N 1
ATOM 1619 C CA . ALA A 1 206 ? -12.539 25.25 22.953 1 93.5 206 ALA A CA 1
ATOM 1620 C C . ALA A 1 206 ? -11.586 24.797 24.047 1 93.5 206 ALA A C 1
ATOM 1622 O O . ALA A 1 206 ? -10.891 25.625 24.656 1 93.5 206 ALA A O 1
ATOM 1623 N N . ASP A 1 207 ? -11.664 23.547 24.312 1 92.94 207 ASP A N 1
ATOM 1624 C CA . ASP A 1 207 ? -10.734 23 25.281 1 92.94 207 ASP A CA 1
ATOM 1625 C C . ASP A 1 207 ? -9.289 23.25 24.875 1 92.94 207 ASP A C 1
ATOM 1627 O O . ASP A 1 207 ? -8.461 23.625 25.703 1 92.94 207 ASP A O 1
ATOM 1631 N N . MET A 1 208 ? -9 23.062 23.641 1 93.19 208 MET A N 1
ATOM 1632 C CA . MET A 1 208 ? -7.672 23.328 23.094 1 93.19 208 MET A CA 1
ATOM 1633 C C . MET A 1 208 ? -7.297 24.797 23.234 1 93.19 208 MET A C 1
ATOM 1635 O O . MET A 1 208 ? -6.18 25.125 23.625 1 93.19 208 MET A O 1
ATOM 1639 N N . ASP A 1 209 ? -8.164 25.578 22.875 1 94.81 209 ASP A N 1
ATOM 1640 C CA . ASP A 1 209 ? -7.934 27.016 22.922 1 94.81 209 ASP A CA 1
ATOM 1641 C C . ASP A 1 209 ? -7.488 27.453 24.312 1 94.81 209 ASP A C 1
ATOM 1643 O O . ASP A 1 209 ? -6.637 28.328 24.438 1 94.81 209 ASP A O 1
ATOM 1647 N N . GLU A 1 210 ? -7.965 26.859 25.328 1 93.69 210 GLU A N 1
ATOM 1648 C CA . GLU A 1 210 ? -7.656 27.219 26.703 1 93.69 210 GLU A CA 1
ATOM 1649 C C . GLU A 1 210 ? -6.293 26.688 27.125 1 93.69 210 GLU A C 1
ATOM 1651 O O . GLU A 1 210 ? -5.668 27.219 28.047 1 93.69 210 GLU A O 1
ATOM 1656 N N . LYS A 1 211 ? -5.805 25.734 26.406 1 94.5 211 LYS A N 1
ATOM 1657 C CA . LYS A 1 211 ? -4.715 24.969 27 1 94.5 211 LYS A CA 1
ATOM 1658 C C . LYS A 1 211 ? -3.467 25.016 26.125 1 94.5 211 LYS A C 1
ATOM 1660 O O . LYS A 1 211 ? -2.424 24.469 26.5 1 94.5 211 LYS A O 1
ATOM 1665 N N . ILE A 1 212 ? -3.537 25.641 24.953 1 95.12 212 ILE A N 1
ATOM 1666 C CA . ILE A 1 212 ? -2.375 25.594 24.062 1 95.12 212 ILE A CA 1
ATOM 1667 C C . ILE A 1 212 ? -1.556 26.875 24.219 1 95.12 212 ILE A C 1
ATOM 1669 O O . ILE A 1 212 ? -0.744 27.203 23.359 1 95.12 212 ILE A O 1
ATOM 1673 N N . TRP A 1 213 ? -1.821 27.688 25.266 1 90.62 213 TRP A N 1
ATOM 1674 C CA . TRP A 1 213 ? -1.043 28.875 25.609 1 90.62 213 TRP A CA 1
ATOM 1675 C C . TRP A 1 213 ? -0.885 29.781 24.406 1 90.62 213 TRP A C 1
ATOM 1677 O O . TRP A 1 213 ? -1.877 30.219 23.812 1 90.62 213 TRP A O 1
ATOM 1687 N N . ASP A 1 214 ? 0.375 30.141 23.906 1 89 214 ASP A N 1
ATOM 1688 C CA . ASP A 1 214 ? 0.579 31.141 22.875 1 89 214 ASP A CA 1
ATOM 1689 C C . ASP A 1 214 ? 0.874 30.484 21.516 1 89 214 ASP A C 1
ATOM 1691 O O . ASP A 1 214 ? 1.288 31.156 20.578 1 89 214 ASP A O 1
ATOM 1695 N N . ALA A 1 215 ? 0.61 29.25 21.453 1 95.81 215 ALA A N 1
ATOM 1696 C CA . ALA A 1 215 ? 0.932 28.531 20.219 1 95.81 215 ALA A CA 1
ATOM 1697 C C . ALA A 1 215 ? 0.07 29.016 19.062 1 95.81 215 ALA A C 1
ATOM 1699 O O . ALA A 1 215 ? -1.12 29.297 19.234 1 95.81 215 ALA A O 1
ATOM 1700 N N . THR A 1 216 ? 0.676 29.188 17.875 1 94.69 216 THR A N 1
ATOM 1701 C CA . THR A 1 216 ? -0.084 29.375 16.641 1 94.69 216 THR A CA 1
ATOM 1702 C C . THR A 1 216 ? -0.766 28.078 16.219 1 94.69 216 THR A C 1
ATOM 1704 O O . THR A 1 216 ? -0.114 27.047 16.109 1 94.69 216 THR A O 1
ATOM 1707 N N . ILE A 1 217 ? -2.08 28.109 16.016 1 95.56 217 ILE A N 1
ATOM 1708 C CA . ILE A 1 217 ? -2.832 26.891 15.719 1 95.56 217 ILE A CA 1
ATOM 1709 C C . ILE A 1 217 ? -3.061 26.781 14.219 1 95.56 217 ILE A C 1
ATOM 1711 O O . ILE A 1 217 ? -3.27 27.781 13.539 1 95.56 217 ILE A O 1
ATOM 1715 N N . THR A 1 218 ? -2.945 25.516 13.68 1 94 218 THR A N 1
ATOM 1716 C CA . THR A 1 218 ? -3.379 25.266 12.312 1 94 218 THR A CA 1
ATOM 1717 C C . THR A 1 218 ? -4.84 24.828 12.273 1 94 218 THR A C 1
ATOM 1719 O O . THR A 1 218 ? -5.27 24.016 13.094 1 94 218 THR A O 1
ATOM 1722 N N . LEU A 1 219 ? -5.594 25.406 11.344 1 86.56 219 LEU A N 1
ATOM 1723 C CA . LEU A 1 219 ? -6.992 25.047 11.141 1 86.56 219 LEU A CA 1
ATOM 1724 C C . LEU A 1 219 ? -7.285 24.797 9.664 1 86.56 219 LEU A C 1
ATOM 1726 O O . LEU A 1 219 ? -6.812 25.547 8.805 1 86.56 219 LEU A O 1
ATOM 1730 N N . SER A 1 220 ? -7.988 23.688 9.477 1 82.94 220 SER A N 1
ATOM 1731 C CA . SER A 1 220 ? -8.523 23.562 8.125 1 82.94 220 SER A CA 1
ATOM 1732 C C . SER A 1 220 ? -9.516 24.688 7.824 1 82.94 220 SER A C 1
ATOM 1734 O O . SER A 1 220 ? -10.078 25.297 8.742 1 82.94 220 SER A O 1
ATOM 1736 N N . VAL A 1 221 ? -9.703 24.859 6.57 1 69.31 221 VAL A N 1
ATOM 1737 C CA . VAL A 1 221 ? -10.648 25.906 6.176 1 69.31 221 VAL A CA 1
ATOM 1738 C C . VAL A 1 221 ? -12.023 25.609 6.773 1 69.31 221 VAL A C 1
ATOM 1740 O O . VAL A 1 221 ? -12.688 26.516 7.277 1 69.31 221 VAL A O 1
ATOM 1743 N N . ALA A 1 222 ? -12.398 24.406 6.762 1 67.88 222 ALA A N 1
ATOM 1744 C CA . ALA A 1 222 ? -13.688 24.016 7.332 1 67.88 222 ALA A CA 1
ATOM 1745 C C . ALA A 1 222 ? -13.703 24.234 8.844 1 67.88 222 ALA A C 1
ATOM 1747 O O . ALA A 1 222 ? -14.688 24.719 9.398 1 67.88 222 ALA A O 1
ATOM 1748 N N . ASP A 1 223 ? -12.711 23.906 9.461 1 82.19 223 ASP A N 1
ATOM 1749 C CA . ASP A 1 223 ? -12.648 24.031 10.914 1 82.19 223 ASP A CA 1
ATOM 1750 C C . ASP A 1 223 ? -12.5 25.484 11.336 1 82.19 223 ASP A C 1
ATOM 1752 O O . ASP A 1 223 ? -12.945 25.875 12.422 1 82.19 223 ASP A O 1
ATOM 1756 N N . PHE A 1 224 ? -11.891 26.219 10.461 1 77.69 224 PHE A N 1
ATOM 1757 C CA . PHE A 1 224 ? -11.766 27.641 10.719 1 77.69 224 PHE A CA 1
ATOM 1758 C C . PHE A 1 224 ? -13.133 28.312 10.805 1 77.69 224 PHE A C 1
ATOM 1760 O O . PHE A 1 224 ? -13.375 29.141 11.68 1 77.69 224 PHE A O 1
ATOM 1767 N N . THR A 1 225 ? -13.914 27.938 9.898 1 68.56 225 THR A N 1
ATOM 1768 C CA . THR A 1 225 ? -15.258 28.5 9.875 1 68.56 225 THR A CA 1
ATOM 1769 C C . THR A 1 225 ? -16.016 28.172 11.156 1 68.56 225 THR A C 1
ATOM 1771 O O . THR A 1 225 ? -16.641 29.047 11.758 1 68.56 225 THR A O 1
ATOM 1774 N N . LEU A 1 226 ? -15.969 26.969 11.547 1 77.69 226 LEU A N 1
ATOM 1775 C CA . LEU A 1 226 ? -16.609 26.531 12.781 1 77.69 226 LEU A CA 1
ATOM 1776 C C . LEU A 1 226 ? -16.047 27.281 13.984 1 77.69 226 LEU A C 1
ATOM 1778 O O . LEU A 1 226 ? -16.797 27.766 14.836 1 77.69 226 LEU A O 1
ATOM 1782 N N . ALA A 1 227 ? -14.781 27.328 14.086 1 84.62 227 ALA A N 1
ATOM 1783 C CA . ALA A 1 227 ? -14.109 28 15.195 1 84.62 227 ALA A CA 1
ATOM 1784 C C . ALA A 1 227 ? -14.484 29.484 15.242 1 84.62 227 ALA A C 1
ATOM 1786 O O . ALA A 1 227 ? -14.789 30.016 16.312 1 84.62 227 ALA A O 1
ATOM 1787 N N . HIS A 1 228 ? -14.508 30.078 14.109 1 75.44 228 HIS A N 1
ATOM 1788 C CA . HIS A 1 228 ? -14.828 31.5 14.016 1 75.44 228 HIS A CA 1
ATOM 1789 C C . HIS A 1 228 ? -16.266 31.781 14.445 1 75.44 228 HIS A C 1
ATOM 1791 O O . HIS A 1 228 ? -16.531 32.719 15.18 1 75.44 228 HIS A O 1
ATOM 1797 N N . GLU A 1 229 ? -17.109 30.953 13.953 1 74.62 229 GLU A N 1
ATOM 1798 C CA . GLU A 1 229 ? -18.531 31.094 14.281 1 74.62 229 GLU A CA 1
ATOM 1799 C C . GLU A 1 229 ? -18.75 30.969 15.789 1 74.62 229 GLU A C 1
ATOM 1801 O O . GLU A 1 229 ? -19.641 31.609 16.344 1 74.62 229 GLU A O 1
ATOM 1806 N N . ARG A 1 230 ? -17.984 30.188 16.422 1 87.69 230 ARG A N 1
ATOM 1807 C CA . ARG A 1 230 ? -18.172 29.906 17.844 1 87.69 230 ARG A CA 1
ATOM 1808 C C . ARG A 1 230 ? -17.266 30.766 18.703 1 87.69 230 ARG A C 1
ATOM 1810 O O . ARG A 1 230 ? -17.266 30.641 19.922 1 87.69 230 ARG A O 1
ATOM 1817 N N . GLY A 1 231 ? -16.484 31.609 18.094 1 84.62 231 GLY A N 1
ATOM 1818 C CA . GLY A 1 231 ? -15.609 32.5 18.812 1 84.62 231 GLY A CA 1
ATOM 1819 C C . GLY A 1 231 ? -14.406 31.828 19.422 1 84.62 231 GLY A C 1
ATOM 1820 O O . GLY A 1 231 ? -13.859 32.281 20.422 1 84.62 231 GLY A O 1
ATOM 1821 N N . ILE A 1 232 ? -14.086 30.672 18.906 1 92.88 232 ILE A N 1
ATOM 1822 C CA . ILE A 1 232 ? -12.938 29.906 19.375 1 92.88 232 ILE A CA 1
ATOM 1823 C C . ILE A 1 232 ? -11.68 30.359 18.641 1 92.88 232 ILE A C 1
ATOM 1825 O O . ILE A 1 232 ? -11.711 30.594 17.438 1 92.88 232 ILE A O 1
ATOM 1829 N N . PHE A 1 233 ? -10.586 30.547 19.344 1 90 233 PHE A N 1
ATOM 1830 C CA . PHE A 1 233 ? -9.297 30.984 18.828 1 90 233 PHE A CA 1
ATOM 1831 C C . PHE A 1 233 ? -9.375 32.438 18.328 1 90 233 PHE A C 1
ATOM 1833 O O . PHE A 1 233 ? -8.68 32.781 17.375 1 90 233 PHE A O 1
ATOM 1840 N N . ALA A 1 234 ? -10.227 33.25 18.828 1 80.38 234 ALA A N 1
ATOM 1841 C CA . ALA A 1 234 ? -10.484 34.594 18.359 1 80.38 234 ALA A CA 1
ATOM 1842 C C . ALA A 1 234 ? -9.266 35.5 18.578 1 80.38 234 ALA A C 1
ATOM 1844 O O . ALA A 1 234 ? -9 36.406 17.781 1 80.38 234 ALA A O 1
ATOM 1845 N N . ASN A 1 235 ? -8.531 35.312 19.578 1 80.38 235 ASN A N 1
ATOM 1846 C CA . ASN A 1 235 ? -7.395 36.188 19.906 1 80.38 235 ASN A CA 1
ATOM 1847 C C . ASN A 1 235 ? -6.07 35.469 19.672 1 80.38 235 ASN A C 1
ATOM 1849 O O . ASN A 1 235 ? -5.059 35.812 20.297 1 80.38 235 ASN A O 1
ATOM 1853 N N . ARG A 1 236 ? -6.105 34.5 18.828 1 84.38 236 ARG A N 1
ATOM 1854 C CA . ARG A 1 236 ? -4.91 33.688 18.625 1 84.38 236 ARG A CA 1
ATOM 1855 C C . ARG A 1 236 ? -4.484 33.688 17.156 1 84.38 236 ARG A C 1
ATOM 1857 O O . ARG A 1 236 ? -5.328 33.719 16.266 1 84.38 236 ARG A O 1
ATOM 1864 N N . SER A 1 237 ? -3.125 33.688 17 1 86.12 237 SER A N 1
ATOM 1865 C CA . SER A 1 237 ? -2.609 33.5 15.641 1 86.12 237 SER A CA 1
ATOM 1866 C C . SER A 1 237 ? -2.973 32.094 15.109 1 86.12 237 SER A C 1
ATOM 1868 O O . SER A 1 237 ? -2.967 31.125 15.852 1 86.12 237 SER A O 1
ATOM 1870 N N . HIS A 1 238 ? -3.342 32.062 13.875 1 88.12 238 HIS A N 1
ATOM 1871 C CA . HIS A 1 238 ? -3.705 30.781 13.266 1 88.12 238 HIS A CA 1
ATOM 1872 C C . HIS A 1 238 ? -3.203 30.703 11.828 1 88.12 238 HIS A C 1
ATOM 1874 O O . HIS A 1 238 ? -2.936 31.734 11.195 1 88.12 238 HIS A O 1
ATOM 1880 N N . LEU A 1 239 ? -2.934 29.516 11.398 1 88.25 239 LEU A N 1
ATOM 1881 C CA . LEU A 1 239 ? -2.674 29.188 10 1 88.25 239 LEU A CA 1
ATOM 1882 C C . LEU A 1 239 ? -3.84 28.406 9.406 1 88.25 239 LEU A C 1
ATOM 1884 O O . LEU A 1 239 ? -4.281 27.406 9.984 1 88.25 239 LEU A O 1
ATOM 1888 N N . CYS A 1 240 ? -4.32 28.875 8.352 1 82.31 240 CYS A N 1
ATOM 1889 C CA . CYS A 1 240 ? -5.398 28.172 7.68 1 82.31 240 CYS A CA 1
ATOM 1890 C C . CYS A 1 240 ? -4.852 27.219 6.617 1 82.31 240 CYS A C 1
ATOM 1892 O O . CYS A 1 240 ? -4.086 27.641 5.746 1 82.31 240 CYS A O 1
ATOM 1894 N N . MET A 1 241 ? -5.258 25.969 6.754 1 86.12 241 MET A N 1
ATOM 1895 C CA . MET A 1 241 ? -4.738 24.922 5.879 1 86.12 241 MET A CA 1
ATOM 1896 C C . MET A 1 241 ? -5.828 24.391 4.953 1 86.12 241 MET A C 1
ATOM 1898 O O . MET A 1 241 ? -6.965 24.188 5.383 1 86.12 241 MET A O 1
ATOM 1902 N N . ASP A 1 242 ? -5.469 24.234 3.65 1 77.25 242 ASP A N 1
ATOM 1903 C CA . ASP A 1 242 ? -6.355 23.562 2.701 1 77.25 242 ASP A CA 1
ATOM 1904 C C . ASP A 1 242 ? -5.84 22.172 2.352 1 77.25 242 ASP A C 1
ATOM 1906 O O . ASP A 1 242 ? -5.066 22.016 1.406 1 77.25 242 ASP A O 1
ATOM 1910 N N . MET A 1 243 ? -6.32 21.219 3.027 1 78.62 243 MET A N 1
ATOM 1911 C CA . MET A 1 243 ? -5.844 19.844 2.832 1 78.62 243 MET A CA 1
ATOM 1912 C C . MET A 1 243 ? -6.855 19.031 2.031 1 78.62 243 MET A C 1
ATOM 1914 O O . MET A 1 243 ? -7.145 17.875 2.375 1 78.62 243 MET A O 1
ATOM 1918 N N . SER A 1 244 ? -7.324 19.516 0.942 1 68 244 SER A N 1
ATOM 1919 C CA . SER A 1 244 ? -8.453 18.922 0.232 1 68 244 SER A CA 1
ATOM 1920 C C . SER A 1 244 ? -7.973 18.016 -0.908 1 68 244 SER A C 1
ATOM 1922 O O . SER A 1 244 ? -8.75 17.234 -1.449 1 68 244 SER A O 1
ATOM 1924 N N . LEU A 1 245 ? -6.699 18.062 -1.193 1 65.75 245 LEU A N 1
ATOM 1925 C CA . LEU A 1 245 ? -6.211 17.281 -2.326 1 65.75 245 LEU A CA 1
ATOM 1926 C C . LEU A 1 245 ? -5.871 15.852 -1.899 1 65.75 245 LEU A C 1
ATOM 1928 O O . LEU A 1 245 ? -5.371 15.633 -0.793 1 65.75 245 LEU A O 1
ATOM 1932 N N . PRO A 1 246 ? -6.164 14.953 -2.865 1 64.81 246 PRO A N 1
ATOM 1933 C CA . PRO A 1 246 ? -5.668 13.602 -2.598 1 64.81 246 PRO A CA 1
ATOM 1934 C C . PRO A 1 246 ? -4.148 13.5 -2.682 1 64.81 246 PRO A C 1
ATOM 1936 O O . PRO A 1 246 ? -3.51 14.297 -3.373 1 64.81 246 PRO A O 1
ATOM 1939 N N . TRP A 1 247 ? -3.627 12.57 -1.916 1 64.81 247 TRP A N 1
ATOM 1940 C CA . TRP A 1 247 ? -2.176 12.445 -1.84 1 64.81 247 TRP A CA 1
ATOM 1941 C C . TRP A 1 247 ? -1.583 12.141 -3.213 1 64.81 247 TRP A C 1
ATOM 1943 O O . TRP A 1 247 ? -0.469 12.57 -3.521 1 64.81 247 TRP A O 1
ATOM 1953 N N . GLN A 1 248 ? -2.307 11.477 -4.031 1 54.09 248 GLN A N 1
ATOM 1954 C CA . GLN A 1 248 ? -1.805 11.148 -5.359 1 54.09 248 GLN A CA 1
ATOM 1955 C C . GLN A 1 248 ? -1.707 12.391 -6.234 1 54.09 248 GLN A C 1
ATOM 1957 O O . GLN A 1 248 ? -0.999 12.391 -7.246 1 54.09 248 GLN A O 1
ATOM 1962 N N . ALA A 1 249 ? -2.318 13.406 -5.824 1 46.59 249 ALA A N 1
ATOM 1963 C CA . ALA A 1 249 ? -2.352 14.641 -6.602 1 46.59 249 ALA A CA 1
ATOM 1964 C C . ALA A 1 249 ? -1.352 15.656 -6.055 1 46.59 249 ALA A C 1
ATOM 1966 O O . ALA A 1 249 ? -1.679 16.844 -5.895 1 46.59 249 ALA A O 1
ATOM 1967 N N . LEU A 1 250 ? -0.192 15.18 -5.844 1 52.47 250 LEU A N 1
ATOM 1968 C CA . LEU A 1 250 ? 0.766 16.109 -5.246 1 52.47 250 LEU A CA 1
ATOM 1969 C C . LEU A 1 250 ? 1.091 17.25 -6.207 1 52.47 250 LEU A C 1
ATOM 1971 O O . LEU A 1 250 ? 1.442 17 -7.363 1 52.47 250 LEU A O 1
ATOM 1975 N N . PRO A 1 251 ? 0.772 18.391 -5.703 1 47.12 251 PRO A N 1
ATOM 1976 C CA . PRO A 1 251 ? 1.176 19.562 -6.5 1 47.12 251 PRO A CA 1
ATOM 1977 C C . PRO A 1 251 ? 2.684 19.625 -6.734 1 47.12 251 PRO A C 1
ATOM 1979 O O . PRO A 1 251 ? 3.438 18.859 -6.121 1 47.12 251 PRO A O 1
ATOM 1982 N N . LEU A 1 252 ? 3.107 20.375 -7.691 1 46.5 252 LEU A N 1
ATOM 1983 C CA . LEU A 1 252 ? 4.5 20.641 -8.039 1 46.5 252 LEU A CA 1
ATOM 1984 C C . LEU A 1 252 ? 5.305 21.016 -6.797 1 46.5 252 LEU A C 1
ATOM 1986 O O . LEU A 1 252 ? 6.461 20.609 -6.652 1 46.5 252 LEU A O 1
ATOM 1990 N N . ASN A 1 253 ? 4.594 21.797 -5.898 1 57.28 253 ASN A N 1
ATOM 1991 C CA . ASN A 1 253 ? 5.211 22.141 -4.625 1 57.28 253 ASN A CA 1
ATOM 1992 C C . ASN A 1 253 ? 4.426 21.578 -3.445 1 57.28 253 ASN A C 1
ATOM 1994 O O . ASN A 1 253 ? 3.592 22.266 -2.859 1 57.28 253 ASN A O 1
ATOM 1998 N N . PRO A 1 254 ? 4.723 20.406 -3.135 1 65.69 254 PRO A N 1
ATOM 1999 C CA . PRO A 1 254 ? 3.873 19.672 -2.191 1 65.69 254 PRO A CA 1
ATOM 2000 C C . PRO A 1 254 ? 3.906 20.266 -0.786 1 65.69 254 PRO A C 1
ATOM 2002 O O . PRO A 1 254 ? 3.004 20.016 0.018 1 65.69 254 PRO A O 1
ATOM 2005 N N . CYS A 1 255 ? 4.828 21.203 -0.479 1 77.56 255 CYS A N 1
ATOM 2006 C CA . CYS A 1 255 ? 4.883 21.75 0.875 1 77.56 255 CYS A CA 1
ATOM 2007 C C . CYS A 1 255 ? 4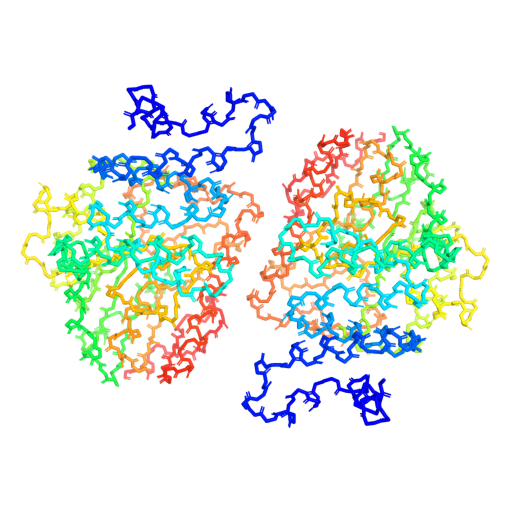.543 23.234 0.881 1 77.56 255 CYS A C 1
ATOM 2009 O O . CYS A 1 255 ? 4.867 23.953 1.833 1 77.56 255 CYS A O 1
ATOM 2011 N N . ASP A 1 256 ? 3.85 23.656 -0.204 1 76.62 256 ASP A N 1
ATOM 2012 C CA . ASP A 1 256 ? 3.33 25.016 -0.217 1 76.62 256 ASP A CA 1
ATOM 2013 C C . ASP A 1 256 ? 1.991 25.094 0.513 1 76.62 256 ASP A C 1
ATOM 2015 O O . ASP A 1 256 ? 0.967 24.641 -0.002 1 76.62 256 ASP A O 1
ATOM 2019 N N . ILE A 1 257 ? 2.047 25.75 1.715 1 82.94 257 ILE A N 1
ATOM 2020 C CA . ILE A 1 257 ? 0.874 25.703 2.582 1 82.94 257 ILE A CA 1
ATOM 2021 C C . ILE A 1 257 ? -0.055 26.875 2.24 1 82.94 257 ILE A C 1
ATOM 2023 O O . ILE A 1 257 ? -1.093 27.062 2.881 1 82.94 257 ILE A O 1
ATOM 2027 N N . CYS A 1 258 ? 0.347 27.672 1.246 1 73.69 258 CYS A N 1
ATOM 2028 C CA . CYS A 1 258 ? -0.487 28.781 0.826 1 73.69 258 CYS A CA 1
ATOM 2029 C C . CYS A 1 258 ? -1.527 28.344 -0.194 1 73.69 258 CYS A C 1
ATOM 2031 O O . CYS A 1 258 ? -2.365 29.141 -0.623 1 73.69 258 CYS A O 1
ATOM 2033 N N . GLY A 1 259 ? -1.44 27.141 -0.608 1 68.62 259 GLY A N 1
ATOM 2034 C CA . GLY A 1 259 ? -2.398 26.562 -1.534 1 68.62 259 GLY A CA 1
ATOM 2035 C C . GLY A 1 259 ? -2.934 25.219 -1.073 1 68.62 259 GLY A C 1
ATOM 2036 O O . GLY A 1 259 ? -2.723 24.828 0.075 1 68.62 259 GLY A O 1
ATOM 2037 N N . PRO A 1 260 ? -3.695 24.594 -1.968 1 70.44 260 PRO A N 1
ATOM 2038 C CA . PRO A 1 260 ? -4.219 23.266 -1.631 1 70.44 260 PRO A CA 1
ATOM 2039 C C . PRO A 1 260 ? -3.117 22.234 -1.417 1 70.44 260 PRO A C 1
ATOM 2041 O O . PRO A 1 260 ? -2.113 22.25 -2.135 1 70.44 260 PRO A O 1
ATOM 2044 N N . MET A 1 261 ? -3.344 21.5 -0.385 1 78.06 261 MET A N 1
ATOM 2045 C CA . MET A 1 261 ? -2.396 20.453 -0.03 1 78.06 261 MET A CA 1
ATOM 2046 C C . MET A 1 261 ? -3.098 19.094 0.068 1 78.06 261 MET A C 1
ATOM 2048 O O . MET A 1 261 ? -4.32 19.031 0.219 1 78.06 261 MET A O 1
ATOM 2052 N N . SER A 1 262 ? -2.289 18.094 -0.102 1 75.5 262 SER A N 1
ATOM 2053 C CA . SER A 1 262 ? -2.824 16.75 0.083 1 75.5 262 SER A CA 1
ATOM 2054 C C . SER A 1 262 ? -3.145 16.484 1.549 1 75.5 262 SER A C 1
ATOM 2056 O O . SER A 1 262 ? -2.412 16.922 2.441 1 75.5 262 SER A O 1
ATOM 2058 N N . GLY A 1 263 ? -4.227 15.758 1.667 1 82.44 263 GLY A N 1
ATOM 2059 C CA . GLY A 1 263 ? -4.504 15.273 3.01 1 82.44 263 GLY A CA 1
ATOM 2060 C C . GLY A 1 263 ? -3.416 14.367 3.553 1 82.44 263 GLY A C 1
ATOM 2061 O O . GLY A 1 263 ? -2.639 13.797 2.785 1 82.44 263 GLY A O 1
ATOM 2062 N N . VAL A 1 264 ? -3.338 14.305 4.883 1 88.94 264 VAL A N 1
ATOM 2063 C CA . VAL A 1 264 ? -2.262 13.539 5.5 1 88.94 264 VAL A CA 1
ATOM 2064 C C . VAL A 1 264 ? -2.85 12.391 6.312 1 88.94 264 VAL A C 1
ATOM 2066 O O . VAL A 1 264 ? -3.955 12.5 6.848 1 88.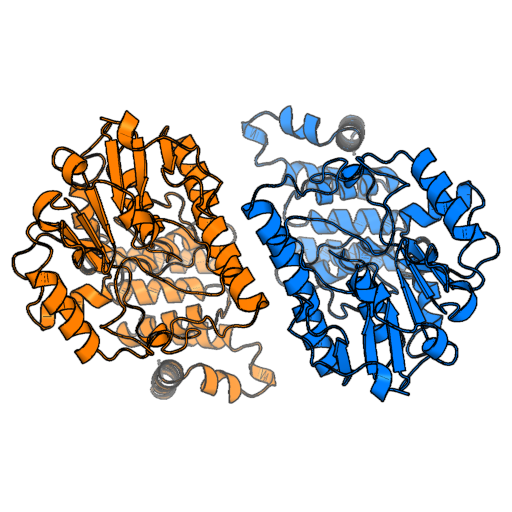94 264 VAL A O 1
ATOM 2069 N N . GLN A 1 265 ? -2.059 11.328 6.398 1 89.56 265 GLN A N 1
ATOM 2070 C CA . GLN A 1 265 ? -2.463 10.156 7.16 1 89.56 265 GLN A CA 1
ATOM 2071 C C . GLN A 1 265 ? -2.189 10.344 8.648 1 89.56 265 GLN A C 1
ATOM 2073 O O . GLN A 1 265 ? -2.818 9.695 9.492 1 89.56 265 GLN A O 1
ATOM 2078 N N . SER A 1 266 ? -1.284 11.141 8.961 1 92.31 266 SER A N 1
ATOM 2079 C CA . SER A 1 266 ? -0.917 11.469 10.336 1 92.31 266 SER A CA 1
ATOM 2080 C C . SER A 1 266 ? -0.525 12.938 10.469 1 92.31 266 SER A C 1
ATOM 2082 O O . SER A 1 266 ? 0.027 13.523 9.531 1 92.31 266 SER A O 1
ATOM 2084 N N . VAL A 1 267 ? -0.739 13.453 11.656 1 94.94 267 VAL A N 1
ATOM 2085 C CA . VAL A 1 267 ? -0.592 14.891 11.852 1 94.94 267 VAL A CA 1
ATOM 2086 C C . VAL A 1 267 ? 0.885 15.273 11.797 1 94.94 267 VAL A C 1
ATOM 2088 O O . VAL A 1 267 ? 1.241 16.328 11.273 1 94.94 267 VAL A O 1
ATOM 2091 N N . PRO A 1 268 ? 1.79 14.516 12.312 1 96.5 268 PRO A N 1
ATOM 2092 C CA . PRO A 1 268 ? 3.205 14.875 12.188 1 96.5 268 PRO A CA 1
ATOM 2093 C C . PRO A 1 268 ? 3.631 15.109 10.742 1 96.5 268 PRO A C 1
ATOM 2095 O O . PRO A 1 268 ? 4.555 15.883 10.484 1 96.5 268 PRO A O 1
ATOM 2098 N N . ILE A 1 269 ? 2.979 14.492 9.773 1 95.19 269 ILE A N 1
ATOM 2099 C CA . ILE A 1 269 ? 3.285 14.703 8.367 1 95.19 269 ILE A CA 1
ATOM 2100 C C . ILE A 1 269 ? 2.971 16.141 7.977 1 95.19 269 ILE A C 1
ATOM 2102 O O . ILE A 1 269 ? 3.756 16.797 7.281 1 95.19 269 ILE A O 1
ATOM 2106 N N . MET A 1 270 ? 1.871 16.594 8.43 1 93.62 270 MET A N 1
ATOM 2107 C CA . MET A 1 270 ? 1.526 18 8.211 1 93.62 270 MET A CA 1
ATOM 2108 C C . MET A 1 270 ? 2.561 18.922 8.852 1 93.62 270 MET A C 1
ATOM 2110 O O . MET A 1 270 ? 2.955 19.922 8.258 1 93.62 270 MET A O 1
ATOM 2114 N N . ALA A 1 271 ? 2.959 18.609 10.078 1 97.12 271 ALA A N 1
ATOM 2115 C CA . ALA A 1 271 ? 3.963 19.406 10.773 1 97.12 271 ALA A CA 1
ATOM 2116 C C . ALA A 1 271 ? 5.273 19.453 9.992 1 97.12 271 ALA A C 1
ATOM 2118 O O . ALA A 1 271 ? 5.934 20.484 9.938 1 97.12 271 ALA A O 1
ATOM 2119 N N . LEU A 1 272 ? 5.613 18.359 9.391 1 97.06 272 LEU A N 1
ATOM 2120 C CA . LEU A 1 272 ? 6.809 18.312 8.555 1 97.06 272 LEU A CA 1
ATOM 2121 C C . LEU A 1 272 ? 6.672 19.25 7.363 1 97.06 272 LEU A C 1
ATOM 2123 O O . LEU A 1 272 ? 7.605 19.984 7.035 1 97.06 272 LEU A O 1
ATOM 2127 N N . MET A 1 273 ? 5.559 19.188 6.73 1 93.44 273 MET A N 1
ATOM 2128 C CA . MET A 1 273 ? 5.316 20.062 5.586 1 93.44 273 MET A CA 1
ATOM 2129 C C . MET A 1 273 ? 5.418 21.516 5.984 1 93.44 273 MET A C 1
ATOM 2131 O O . MET A 1 273 ? 6.004 22.328 5.258 1 93.44 273 MET A O 1
ATOM 2135 N N . LEU A 1 274 ? 4.883 21.859 7.145 1 95 274 LEU A N 1
ATOM 2136 C CA . LEU A 1 274 ? 4.992 23.203 7.672 1 95 274 LEU A CA 1
ATOM 2137 C C . LEU A 1 274 ? 6.453 23.578 7.922 1 95 274 LEU A C 1
ATOM 2139 O O . LEU A 1 274 ? 6.895 24.656 7.543 1 95 274 LEU A O 1
ATOM 2143 N N . ALA A 1 275 ? 7.141 22.703 8.57 1 97.44 275 ALA A N 1
ATOM 2144 C CA . ALA A 1 275 ? 8.547 22.953 8.875 1 97.44 275 ALA A CA 1
ATOM 2145 C C . ALA A 1 275 ? 9.352 23.203 7.598 1 97.44 275 ALA A C 1
ATOM 2147 O O . ALA A 1 275 ? 10.203 24.094 7.562 1 97.44 275 ALA A O 1
ATOM 2148 N N . PHE A 1 276 ? 9.055 22.438 6.523 1 95.44 276 PHE A N 1
ATOM 2149 C CA . PHE A 1 276 ? 9.703 22.641 5.234 1 95.44 276 PHE A CA 1
ATOM 2150 C C . PHE A 1 276 ? 9.414 24.047 4.707 1 95.44 276 PHE A C 1
ATOM 2152 O O . PHE A 1 276 ? 10.336 24.766 4.309 1 95.44 276 PHE A O 1
ATOM 2159 N N . PHE A 1 277 ? 8.18 24.375 4.734 1 89.81 277 PHE A N 1
ATOM 2160 C CA . PHE A 1 277 ? 7.738 25.672 4.207 1 89.81 277 PHE A CA 1
ATOM 2161 C C . PHE A 1 277 ? 8.398 26.812 4.961 1 89.81 277 PHE A C 1
ATOM 2163 O O . PHE A 1 277 ? 8.758 27.828 4.367 1 89.81 277 PHE A O 1
ATOM 2170 N N . MET A 1 278 ? 8.609 26.609 6.266 1 92.81 278 MET A N 1
ATOM 2171 C CA . MET A 1 278 ? 9.125 27.672 7.133 1 92.81 278 MET A CA 1
ATOM 2172 C C . MET A 1 278 ? 10.648 27.719 7.07 1 92.81 278 MET A C 1
ATOM 2174 O O . MET A 1 278 ? 11.266 28.641 7.625 1 92.81 278 MET A O 1
ATOM 2178 N N . GLY A 1 279 ? 11.289 26.719 6.461 1 92.19 279 GLY A N 1
ATOM 2179 C CA . GLY A 1 279 ? 12.703 26.797 6.141 1 92.19 279 GLY A CA 1
ATOM 2180 C C . GLY A 1 279 ? 13.586 26.125 7.176 1 92.19 279 GLY A C 1
ATOM 2181 O O . GLY A 1 279 ? 14.812 26.281 7.156 1 92.19 279 GLY A O 1
ATOM 2182 N N . PHE A 1 280 ? 13.055 25.344 8.031 1 97.25 280 PHE A N 1
ATOM 2183 C CA . PHE A 1 280 ? 13.875 24.672 9.031 1 97.25 280 PHE A CA 1
ATOM 2184 C C . PHE A 1 280 ? 14.891 23.75 8.367 1 97.25 280 PHE A C 1
ATOM 2186 O O . PHE A 1 280 ? 14.586 23.078 7.383 1 97.25 280 PHE A O 1
ATOM 2193 N N . GLU A 1 281 ? 16.047 23.688 8.922 1 97.5 281 GLU A N 1
ATOM 2194 C CA . GLU A 1 281 ? 17.125 22.891 8.359 1 97.5 281 GLU A CA 1
ATOM 2195 C C . GLU A 1 281 ? 17.219 21.531 9.039 1 97.5 281 GLU A C 1
ATOM 2197 O O . GLU A 1 281 ? 17.562 20.531 8.398 1 97.5 281 GLU A O 1
ATOM 2202 N N . LYS A 1 282 ? 17.031 21.469 10.336 1 98.44 282 LYS A N 1
ATOM 2203 C CA . LYS A 1 282 ? 17.062 20.234 11.102 1 98.44 282 LYS A CA 1
ATOM 2204 C C . LYS A 1 282 ? 15.742 20.016 11.844 1 98.44 282 LYS A C 1
ATOM 2206 O O . LYS A 1 282 ? 15.273 20.906 12.562 1 98.44 282 LYS A O 1
ATOM 2211 N N . ILE A 1 283 ? 15.188 18.906 11.578 1 98.69 283 ILE A N 1
ATOM 2212 C CA . ILE A 1 283 ? 13.898 18.594 12.188 1 98.69 283 ILE A CA 1
ATOM 2213 C C . ILE A 1 283 ? 14.023 17.297 12.992 1 98.69 283 ILE A C 1
ATOM 2215 O O . ILE A 1 283 ? 14.461 16.266 12.477 1 98.69 283 ILE A O 1
ATOM 2219 N N . TYR A 1 284 ? 13.641 17.312 14.234 1 98.69 284 TYR A N 1
ATOM 2220 C CA . TYR A 1 284 ? 13.703 16.156 15.125 1 98.69 284 TYR A CA 1
ATOM 2221 C C . TYR A 1 284 ? 12.305 15.68 15.508 1 98.69 284 TYR A C 1
ATOM 2223 O O . TYR A 1 284 ? 11.492 16.469 15.992 1 98.69 284 TYR A O 1
ATOM 2231 N N . LEU A 1 285 ? 12.07 14.43 15.258 1 98.38 285 LEU A N 1
ATOM 2232 C CA . LEU A 1 285 ? 10.773 13.82 15.547 1 98.38 285 LEU A CA 1
ATOM 2233 C C . LEU A 1 285 ? 10.789 13.141 16.906 1 98.38 285 LEU A C 1
ATOM 2235 O O . LEU A 1 285 ? 11.688 12.344 17.203 1 98.38 285 LEU A O 1
ATOM 2239 N N . LEU A 1 286 ? 9.812 13.438 17.75 1 97.88 286 LEU A N 1
ATOM 2240 C CA . LEU A 1 286 ? 9.609 12.82 19.047 1 97.88 286 LEU A CA 1
ATOM 2241 C C . LEU A 1 286 ? 8.188 12.266 19.172 1 97.88 286 LEU A C 1
ATOM 2243 O O . LEU A 1 286 ? 7.234 12.906 18.734 1 97.88 286 LEU A O 1
ATOM 2247 N N . GLY A 1 287 ? 8.07 11.117 19.797 1 96.19 287 GLY A N 1
ATOM 2248 C CA . GLY A 1 287 ? 6.746 10.57 20.047 1 96.19 287 GLY A CA 1
ATOM 2249 C C . GLY A 1 287 ? 6.066 10.062 18.781 1 96.19 287 GLY A C 1
ATOM 2250 O O . GLY A 1 287 ? 4.852 10.188 18.641 1 96.19 287 GLY A O 1
ATOM 2251 N N . ILE A 1 288 ? 6.738 9.648 17.859 1 96.12 288 ILE A N 1
ATOM 2252 C CA . ILE A 1 288 ? 6.234 9.039 16.625 1 96.12 288 ILE A CA 1
ATOM 2253 C C . ILE A 1 288 ? 6.652 7.57 16.578 1 96.12 288 ILE A C 1
ATOM 2255 O O . ILE A 1 288 ? 7.797 7.258 16.25 1 96.12 288 ILE A O 1
ATOM 2259 N N . ASP A 1 289 ? 5.695 6.672 16.797 1 94.62 289 ASP A N 1
ATOM 2260 C CA . ASP A 1 289 ? 6.008 5.254 16.953 1 94.62 289 ASP A CA 1
ATOM 2261 C C . ASP A 1 289 ? 5.496 4.445 15.773 1 94.62 289 ASP A C 1
ATOM 2263 O O . ASP A 1 289 ? 6.219 3.609 15.227 1 94.62 289 ASP A O 1
ATOM 2267 N N . HIS A 1 290 ? 4.305 4.676 15.336 1 93.94 290 HIS A N 1
ATOM 2268 C CA . HIS A 1 290 ? 3.607 3.98 14.258 1 93.94 290 HIS A CA 1
ATOM 2269 C C . HIS A 1 290 ? 3.721 2.469 14.414 1 93.94 290 HIS A C 1
ATOM 2271 O O . HIS A 1 290 ? 4.035 1.763 13.453 1 93.94 290 HIS A O 1
ATOM 2277 N N . THR A 1 291 ? 3.516 1.956 15.633 1 88.94 291 THR A N 1
ATOM 2278 C CA . THR A 1 291 ? 3.658 0.531 15.914 1 88.94 291 THR A CA 1
ATOM 2279 C C . THR A 1 291 ? 2.301 -0.165 15.883 1 88.94 291 THR A C 1
ATOM 2281 O O . THR A 1 291 ? 2.168 -1.299 16.344 1 88.94 291 THR A O 1
ATOM 2284 N N . ASP A 1 292 ? 1.316 0.458 15.305 1 86.56 292 ASP A N 1
ATOM 2285 C CA . ASP A 1 292 ? -0.065 -0.012 15.344 1 86.56 292 ASP A CA 1
ATOM 2286 C C . ASP A 1 292 ? -0.203 -1.371 14.664 1 86.56 292 ASP A C 1
ATOM 2288 O O . ASP A 1 292 ? -0.975 -2.221 15.117 1 86.56 292 ASP A O 1
ATOM 2292 N N . LEU A 1 293 ? 0.49 -1.54 13.625 1 81.88 293 LEU A N 1
ATOM 2293 C CA . LEU A 1 293 ? 0.374 -2.781 12.867 1 81.88 293 LEU A CA 1
ATOM 2294 C C . LEU A 1 293 ? 0.852 -3.971 13.695 1 81.88 293 LEU A C 1
ATOM 2296 O O . LEU A 1 293 ? 0.271 -5.055 13.617 1 81.88 293 LEU A O 1
ATOM 2300 N N . ILE A 1 294 ? 1.793 -3.764 14.477 1 82.31 294 ILE A N 1
ATOM 2301 C CA . ILE A 1 294 ? 2.422 -4.844 15.227 1 82.31 294 ILE A CA 1
ATOM 2302 C C . ILE A 1 294 ? 1.681 -5.059 16.547 1 82.31 294 ILE A C 1
ATOM 2304 O O . ILE A 1 294 ? 1.407 -6.195 16.938 1 82.31 294 ILE A O 1
ATOM 2308 N N . THR A 1 295 ? 1.346 -3.994 17.188 1 81.81 295 THR A N 1
ATOM 2309 C CA . THR A 1 295 ? 0.771 -4.094 18.516 1 81.81 295 THR A CA 1
ATOM 2310 C C . THR A 1 295 ? -0.737 -4.316 18.438 1 81.81 295 THR A C 1
ATOM 2312 O O . THR A 1 295 ? -1.355 -4.75 19.422 1 81.81 295 THR A O 1
ATOM 2315 N N . ARG A 1 296 ? -1.29 -3.916 17.312 1 83.12 296 ARG A N 1
ATOM 2316 C CA . ARG A 1 296 ? -2.738 -3.912 17.125 1 83.12 296 ARG A CA 1
ATOM 2317 C C . ARG A 1 296 ? -3.418 -3.008 18.141 1 83.12 296 ARG A C 1
ATOM 2319 O O . ARG A 1 296 ? -4.508 -3.32 18.625 1 83.12 296 ARG A O 1
ATOM 2326 N N . ARG A 1 297 ? -2.688 -2.068 18.562 1 78.56 297 ARG A N 1
ATOM 2327 C CA . ARG A 1 297 ? -3.195 -1.09 19.531 1 78.56 297 ARG A CA 1
ATOM 2328 C C . ARG A 1 297 ? -2.936 0.333 19.047 1 78.56 297 ARG A C 1
ATOM 2330 O O . ARG A 1 297 ? -1.953 0.587 18.344 1 78.56 297 ARG A O 1
ATOM 2337 N N . TYR A 1 298 ? -3.891 1.099 19.328 1 77 298 TYR A N 1
ATOM 2338 C CA . TYR A 1 298 ? -3.75 2.533 19.109 1 77 298 TYR A CA 1
ATOM 2339 C C . TYR A 1 298 ? -3.648 3.283 20.422 1 77 298 TYR A C 1
ATOM 2341 O O . TYR A 1 298 ? -4.652 3.779 20.953 1 77 298 TYR A O 1
ATOM 2349 N N . ASN A 1 299 ? -2.389 3.412 20.906 1 76.56 299 ASN A N 1
ATOM 2350 C CA . ASN A 1 299 ? -2.158 4.02 22.219 1 76.56 299 ASN A CA 1
ATOM 2351 C C . ASN A 1 299 ? -1.499 5.391 22.094 1 76.56 299 ASN A C 1
ATOM 2353 O O . ASN A 1 299 ? -0.783 5.652 21.109 1 76.56 299 ASN A O 1
ATOM 2357 N N . TYR A 1 300 ? -1.833 6.176 23.031 1 81.62 300 TYR A N 1
ATOM 2358 C CA . TYR A 1 300 ? -1.225 7.496 23.156 1 81.62 300 TYR A CA 1
ATOM 2359 C C . TYR A 1 300 ? -0.485 7.629 24.484 1 81.62 300 TYR A C 1
ATOM 2361 O O . TYR A 1 300 ? -0.594 6.758 25.359 1 81.62 300 TYR A O 1
ATOM 2369 N N . PHE A 1 301 ? 0.276 8.703 24.594 1 80.81 301 PHE A N 1
ATOM 2370 C CA . PHE A 1 301 ? 0.961 8.961 25.859 1 80.81 301 PHE A CA 1
ATOM 2371 C C . PHE A 1 301 ? -0.031 9.367 26.938 1 80.81 301 PHE A C 1
ATOM 2373 O O . PHE A 1 301 ? 0.293 9.336 28.125 1 80.81 301 PHE A O 1
ATOM 2380 N N . TYR A 1 302 ? -1.188 9.664 26.453 1 75.94 302 TYR A N 1
ATOM 2381 C CA . TYR A 1 302 ? -2.24 10.07 27.375 1 75.94 302 TYR A CA 1
ATOM 2382 C C . TYR A 1 302 ? -3.393 9.07 27.359 1 75.94 302 TYR A C 1
ATOM 2384 O O . TYR A 1 302 ? -3.482 8.234 26.469 1 75.94 302 TYR A O 1
ATOM 2392 N N . LYS A 1 303 ? -4.199 9.141 28.469 1 71.38 303 LYS A N 1
ATOM 2393 C CA . LYS A 1 303 ? -5.414 8.328 28.5 1 71.38 303 LYS A CA 1
ATOM 2394 C C . LYS A 1 303 ? -6.52 8.969 27.656 1 71.38 303 LYS A C 1
ATOM 2396 O O . LYS A 1 303 ? -6.805 10.164 27.812 1 71.38 303 LYS A O 1
ATOM 2401 N N . LYS A 1 304 ? -7.016 8.148 26.734 1 63.31 304 LYS A N 1
ATOM 2402 C CA . LYS A 1 304 ? -8.062 8.672 25.859 1 63.31 304 LYS A CA 1
ATOM 2403 C C . LYS A 1 304 ? -9.336 8.969 26.656 1 63.31 304 LYS A C 1
ATOM 2405 O O . LYS A 1 304 ? -9.891 8.078 27.297 1 63.31 304 LYS A O 1
ATOM 2410 N N . SER A 1 305 ? -9.414 10.109 27.141 1 54.38 305 SER A N 1
ATOM 2411 C CA . SER A 1 305 ? -10.664 10.453 27.797 1 54.38 305 SER A CA 1
ATOM 2412 C C . SER A 1 305 ? -11.688 10.992 26.812 1 54.38 305 SER A C 1
ATOM 2414 O O . SER A 1 305 ? -12.844 10.57 26.812 1 54.38 305 SER A O 1
ATOM 2416 N N . MET A 1 306 ? -11.164 11.859 26 1 54.91 306 MET A N 1
ATOM 2417 C CA . MET A 1 306 ? -12.07 12.516 25.062 1 54.91 306 MET A CA 1
ATOM 2418 C C . MET A 1 306 ? -12.148 11.734 23.75 1 54.91 306 MET A C 1
ATOM 2420 O O . MET A 1 306 ? -11.148 11.18 23.297 1 54.91 306 MET A O 1
ATOM 2424 N N . ASN A 1 307 ? -13.289 11.305 23.281 1 59.56 307 ASN A N 1
ATOM 2425 C CA . ASN A 1 307 ? -13.633 10.734 21.984 1 59.56 307 ASN A CA 1
ATOM 2426 C C . ASN A 1 307 ? -13.422 9.219 21.969 1 59.56 307 ASN A C 1
ATOM 2428 O O . ASN A 1 307 ? -13.25 8.625 20.906 1 59.56 307 ASN A O 1
ATOM 2432 N N . THR A 1 308 ? -13.094 8.703 23.234 1 60 308 THR A N 1
ATOM 2433 C CA . THR A 1 308 ? -13 7.254 23.344 1 60 308 THR A CA 1
ATOM 2434 C C . THR A 1 308 ? -14.188 6.582 22.672 1 60 308 THR A C 1
ATOM 2436 O O . THR A 1 308 ? -15.344 6.949 22.922 1 60 308 THR A O 1
ATOM 2439 N N . GLY A 1 309 ? -13.828 5.695 21.844 1 59.38 309 GLY A N 1
ATOM 2440 C CA . GLY A 1 309 ? -14.891 4.922 21.219 1 59.38 309 GLY A CA 1
ATOM 2441 C C . GLY A 1 309 ? -15.438 5.562 19.953 1 59.38 309 GLY A C 1
ATOM 2442 O O . GLY A 1 309 ? -16.297 4.984 19.281 1 59.38 309 GLY A O 1
ATOM 2443 N N . LEU A 1 310 ? -14.945 6.727 19.75 1 62.03 310 LEU A N 1
ATOM 2444 C CA . LEU A 1 310 ? -15.508 7.41 18.594 1 62.03 310 LEU A CA 1
ATOM 2445 C C . LEU A 1 310 ? -14.68 7.133 17.344 1 62.03 310 LEU A C 1
ATOM 2447 O O . LEU A 1 310 ? -15.133 7.371 16.219 1 62.03 310 LEU A O 1
ATOM 2451 N N . GLU A 1 311 ? -13.5 6.656 17.578 1 67.75 311 GLU A N 1
ATOM 2452 C CA . GLU A 1 311 ? -12.641 6.371 16.438 1 67.75 311 GLU A CA 1
ATOM 2453 C C . GLU A 1 311 ? -13.055 5.082 15.742 1 67.75 311 GLU A C 1
ATOM 2455 O O . GLU A 1 311 ? -13.281 4.059 16.391 1 67.75 311 GLU A O 1
ATOM 2460 N N . ARG A 1 312 ? -13.234 5.172 14.469 1 67.19 312 ARG A N 1
ATOM 2461 C CA . ARG A 1 312 ? -13.555 3.971 13.703 1 67.19 312 ARG A CA 1
ATOM 2462 C C . ARG A 1 312 ? -12.383 2.996 13.695 1 67.19 312 ARG A C 1
ATOM 2464 O O . ARG A 1 312 ? -11.227 3.408 13.578 1 67.19 312 ARG A O 1
ATOM 2471 N N . GLY A 1 313 ? -12.672 1.759 13.875 1 69.88 313 GLY A N 1
ATOM 2472 C CA . GLY A 1 313 ? -11.672 0.708 13.781 1 69.88 313 GLY A CA 1
ATOM 2473 C C . GLY A 1 313 ? -10.93 0.468 15.078 1 69.88 313 GLY A C 1
ATOM 2474 O O . GLY A 1 313 ? -9.953 -0.285 15.109 1 69.88 313 GLY A O 1
ATOM 2475 N N . VAL A 1 314 ? -11.32 1.254 16.078 1 73.75 314 VAL A N 1
ATOM 2476 C CA . VAL A 1 314 ? -10.711 1.069 17.391 1 73.75 314 VAL A CA 1
ATOM 2477 C C . VAL A 1 314 ? -11.805 0.892 18.453 1 73.75 314 VAL A C 1
ATOM 2479 O O . VAL A 1 314 ? -12.797 1.618 18.453 1 73.75 314 VAL A O 1
ATOM 2482 N N . ASP A 1 315 ? -11.664 -0.092 19.203 1 77 315 ASP A N 1
ATOM 2483 C CA . ASP A 1 315 ? -12.672 -0.309 20.234 1 77 315 ASP A CA 1
ATOM 2484 C C . ASP A 1 315 ? -12.414 0.576 21.453 1 77 315 ASP A C 1
ATOM 2486 O O . ASP A 1 315 ? -11.484 1.392 21.438 1 77 315 ASP A O 1
ATOM 2490 N N . THR A 1 316 ? -13.18 0.544 22.422 1 74.06 316 THR A N 1
ATOM 2491 C CA . THR A 1 316 ? -13.141 1.428 23.578 1 74.06 316 THR A CA 1
ATOM 2492 C C . THR A 1 316 ? -11.875 1.185 24.406 1 74.06 316 THR A C 1
ATOM 2494 O O . THR A 1 316 ? -11.484 2.029 25.203 1 74.06 316 THR A O 1
ATOM 2497 N N . LYS A 1 317 ? -11.289 0.024 24.172 1 76.81 317 LYS A N 1
ATOM 2498 C CA . LYS A 1 317 ? -10.078 -0.307 24.922 1 76.81 317 LYS A CA 1
ATOM 2499 C C . LYS A 1 317 ? -8.828 0.051 24.125 1 76.81 317 LYS A C 1
ATOM 2501 O O . LYS A 1 317 ? -7.707 -0.168 24.594 1 76.81 317 LYS A O 1
ATOM 2506 N N . GLY A 1 318 ? -9.055 0.534 22.938 1 76.38 318 GLY A N 1
ATOM 2507 C CA . GLY A 1 318 ? -7.918 0.947 22.141 1 76.38 318 GLY A CA 1
ATOM 2508 C C . GLY A 1 318 ? -7.43 -0.137 21.188 1 76.38 318 GLY A C 1
ATOM 2509 O O . GLY A 1 318 ? -6.391 0.014 20.547 1 76.38 318 GLY A O 1
ATOM 2510 N N . ASN A 1 319 ? -8.117 -1.203 21.188 1 80.56 319 ASN A N 1
ATOM 2511 C CA . ASN A 1 319 ? -7.754 -2.277 20.266 1 80.56 319 ASN A CA 1
ATOM 2512 C C . ASN A 1 319 ? -8.219 -1.98 18.844 1 80.56 319 ASN A C 1
ATOM 2514 O O . ASN A 1 319 ? -9.344 -1.531 18.641 1 80.56 319 ASN A O 1
ATOM 2518 N N . ILE A 1 320 ? -7.344 -2.209 17.953 1 83 320 ILE A N 1
ATOM 2519 C CA . ILE A 1 320 ? -7.703 -2.037 16.547 1 83 320 ILE A CA 1
ATOM 2520 C C . ILE A 1 320 ? -8.578 -3.201 16.094 1 83 320 ILE A C 1
ATOM 2522 O O . ILE A 1 320 ? -8.227 -4.367 16.297 1 83 320 ILE A O 1
ATOM 2526 N N . THR A 1 321 ? -9.68 -2.893 15.469 1 81.94 321 THR A N 1
ATOM 2527 C CA . THR A 1 321 ? -10.625 -3.92 15.055 1 81.94 321 THR A CA 1
ATOM 2528 C C . THR A 1 321 ? -10.586 -4.121 13.539 1 81.94 321 THR A C 1
ATOM 2530 O O . THR A 1 321 ? -11.172 -5.074 13.023 1 81.94 321 THR A O 1
ATOM 2533 N N . ASP A 1 322 ? -9.945 -3.311 12.82 1 85.31 322 ASP A N 1
ATOM 2534 C CA . ASP A 1 322 ? -9.82 -3.434 11.375 1 85.31 322 ASP A CA 1
ATOM 2535 C C . ASP A 1 322 ? -9.094 -4.727 10.992 1 85.31 322 ASP A C 1
ATOM 2537 O O . ASP A 1 322 ? -8.289 -5.246 11.766 1 85.31 322 ASP A O 1
ATOM 2541 N N . ASP A 1 323 ? -9.469 -5.18 9.836 1 88.81 323 ASP A N 1
ATOM 2542 C CA . ASP A 1 323 ? -8.727 -6.332 9.336 1 88.81 323 ASP A CA 1
ATOM 2543 C C . ASP A 1 323 ? -7.309 -5.938 8.938 1 88.81 323 ASP A C 1
ATOM 2545 O O . ASP A 1 323 ? -6.984 -4.754 8.852 1 88.81 323 ASP A O 1
ATOM 2549 N N . ASN A 1 324 ? -6.531 -6.953 8.734 1 90.75 324 ASN A N 1
ATOM 2550 C CA . ASN A 1 324 ? -5.113 -6.715 8.484 1 90.75 324 ASN A CA 1
ATOM 2551 C C . ASN A 1 324 ? -4.891 -5.965 7.176 1 90.75 324 ASN A C 1
ATOM 2553 O O . ASN A 1 324 ? -3.98 -5.141 7.074 1 90.75 324 ASN A O 1
ATOM 2557 N N . PHE A 1 325 ? -5.715 -6.242 6.242 1 90.94 325 PHE A N 1
ATOM 2558 C CA . PHE A 1 325 ? -5.527 -5.559 4.969 1 90.94 325 PHE A CA 1
ATOM 2559 C C . PHE A 1 325 ? -5.793 -4.066 5.113 1 90.94 325 PHE A C 1
ATOM 2561 O O . PHE A 1 325 ? -5.066 -3.244 4.547 1 90.94 325 PHE A O 1
ATOM 2568 N N . THR A 1 326 ? -6.793 -3.74 5.793 1 90.06 326 THR A N 1
ATOM 2569 C CA . THR A 1 326 ? -7.102 -2.338 6.055 1 90.06 326 THR A CA 1
ATOM 2570 C C . THR A 1 326 ? -5.938 -1.65 6.758 1 90.06 326 THR A C 1
ATOM 2572 O O . THR A 1 326 ? -5.562 -0.531 6.402 1 90.06 326 THR A O 1
ATOM 2575 N N . LEU A 1 327 ? -5.41 -2.293 7.695 1 89.88 327 LEU A N 1
ATOM 2576 C CA . LEU A 1 327 ? -4.281 -1.737 8.43 1 89.88 327 LEU A CA 1
ATOM 2577 C C . LEU A 1 327 ? -3.068 -1.571 7.52 1 89.88 327 LEU A C 1
ATOM 2579 O O . LEU A 1 327 ? -2.377 -0.552 7.578 1 89.88 327 LEU A O 1
ATOM 2583 N N . ILE A 1 328 ? -2.824 -2.547 6.707 1 92.12 328 ILE A N 1
ATOM 2584 C CA . ILE A 1 328 ? -1.706 -2.5 5.773 1 92.12 328 ILE A CA 1
ATOM 2585 C C . ILE A 1 328 ? -1.892 -1.335 4.805 1 92.12 328 ILE A C 1
ATOM 2587 O O . ILE A 1 328 ? -0.938 -0.614 4.5 1 92.12 328 ILE A O 1
ATOM 2591 N N . LYS A 1 329 ? -3.047 -1.226 4.336 1 90.88 329 LYS A N 1
ATOM 2592 C CA . LYS A 1 329 ? -3.361 -0.127 3.424 1 90.88 329 LYS A CA 1
ATOM 2593 C C . LYS A 1 329 ? -3.078 1.224 4.074 1 90.88 329 LYS A C 1
ATOM 2595 O O . LYS A 1 329 ? -2.486 2.107 3.451 1 90.88 329 LYS A O 1
ATOM 2600 N N . CYS A 1 330 ? -3.492 1.379 5.258 1 90.69 330 CYS A N 1
ATOM 2601 C CA . CYS A 1 330 ? -3.266 2.609 6.008 1 90.69 330 CYS A CA 1
ATOM 2602 C C . CYS A 1 330 ? -1.775 2.861 6.203 1 90.69 330 CYS A C 1
ATOM 2604 O O . CYS A 1 330 ? -1.299 3.98 6.012 1 90.69 330 CYS A O 1
ATOM 2606 N N . MET A 1 331 ? -1.085 1.831 6.555 1 93.12 331 MET A N 1
ATOM 2607 C CA . MET A 1 331 ? 0.351 1.958 6.785 1 93.12 331 MET A CA 1
ATOM 2608 C C . MET A 1 331 ? 1.084 2.281 5.488 1 93.12 331 MET A C 1
ATOM 2610 O O . MET A 1 331 ? 2.059 3.033 5.492 1 93.12 331 MET A O 1
ATOM 2614 N N . TYR A 1 332 ? 0.648 1.668 4.457 1 93.25 332 TYR A N 1
ATOM 2615 C CA . TYR A 1 332 ? 1.259 1.95 3.162 1 93.25 332 TYR A CA 1
ATOM 2616 C C . TYR A 1 332 ? 1.104 3.422 2.795 1 93.25 332 TYR A C 1
ATOM 2618 O O . TYR A 1 332 ? 2.057 4.059 2.342 1 93.25 332 TYR A O 1
ATOM 2626 N N . LYS A 1 333 ? -0.073 3.92 2.951 1 90.81 333 LYS A N 1
ATOM 2627 C CA . LYS A 1 333 ? -0.316 5.336 2.695 1 90.81 333 LYS A CA 1
ATOM 2628 C C . LYS A 1 333 ? 0.559 6.215 3.586 1 90.81 333 LYS A C 1
ATOM 2630 O O . LYS A 1 333 ? 1.191 7.16 3.109 1 90.81 333 LYS A O 1
ATOM 2635 N N . LEU A 1 334 ? 0.573 5.895 4.809 1 94.06 334 LEU A N 1
ATOM 2636 C CA . LEU A 1 334 ? 1.349 6.629 5.801 1 94.06 334 LEU A CA 1
ATOM 2637 C C . LEU A 1 334 ? 2.826 6.66 5.426 1 94.06 334 LEU A C 1
ATOM 2639 O O . LEU A 1 334 ? 3.43 7.73 5.348 1 94.06 334 LEU A O 1
ATOM 2643 N N . PHE A 1 335 ? 3.369 5.539 5.133 1 94.31 335 PHE A N 1
ATOM 2644 C CA . PHE A 1 335 ? 4.793 5.434 4.84 1 94.31 335 PHE A CA 1
ATOM 2645 C C . PHE A 1 335 ? 5.109 6.031 3.471 1 94.31 335 PHE A C 1
ATOM 2647 O O . PHE A 1 335 ? 6.195 6.574 3.26 1 94.31 335 PHE A O 1
ATOM 2654 N N . SER A 1 336 ? 4.168 5.922 2.566 1 91.19 336 SER A N 1
ATOM 2655 C CA . SER A 1 336 ? 4.355 6.578 1.276 1 91.19 336 SER A CA 1
ATOM 2656 C C . SER A 1 336 ? 4.5 8.086 1.437 1 91.19 336 SER A C 1
ATOM 2658 O O . SER A 1 336 ? 5.309 8.719 0.752 1 91.19 336 SER A O 1
ATOM 2660 N N . GLN A 1 337 ? 3.758 8.602 2.305 1 91.31 337 GLN A N 1
ATOM 2661 C CA . GLN A 1 337 ? 3.826 10.039 2.555 1 91.31 337 GLN A CA 1
ATOM 2662 C C . GLN A 1 337 ? 5.145 10.414 3.223 1 91.31 337 GLN A C 1
ATOM 2664 O O . GLN A 1 337 ? 5.785 11.398 2.836 1 91.31 337 GLN A O 1
ATOM 2669 N N . TYR A 1 338 ? 5.555 9.664 4.199 1 94.75 338 TYR A N 1
ATOM 2670 C CA . TYR A 1 338 ? 6.852 9.906 4.824 1 94.75 338 TYR A CA 1
ATOM 2671 C C . TYR A 1 338 ? 7.98 9.781 3.809 1 94.75 338 TYR A C 1
ATOM 2673 O O . TYR A 1 338 ? 8.938 10.555 3.836 1 94.75 338 TYR A O 1
ATOM 2681 N N . SER A 1 339 ? 7.871 8.758 2.986 1 92.5 339 SER A N 1
ATOM 2682 C CA . SER A 1 339 ? 8.891 8.555 1.964 1 92.5 339 SER A CA 1
ATOM 2683 C C . SER A 1 339 ? 8.961 9.742 1.011 1 92.5 339 SER A C 1
ATOM 2685 O O . SER A 1 339 ? 10.055 10.164 0.619 1 92.5 339 SER A O 1
ATOM 2687 N N . PHE A 1 340 ? 7.844 10.195 0.636 1 88.88 340 PHE A N 1
ATOM 2688 C CA . PHE A 1 340 ? 7.785 11.391 -0.199 1 88.88 340 PHE A CA 1
ATOM 2689 C C . PHE A 1 340 ? 8.484 12.562 0.481 1 88.88 340 PHE A C 1
ATOM 2691 O O . PHE A 1 340 ? 9.281 13.266 -0.144 1 88.88 340 PHE A O 1
ATOM 2698 N N . LEU A 1 341 ? 8.188 12.766 1.732 1 93.12 341 LEU A N 1
ATOM 2699 C CA . LEU A 1 341 ? 8.773 13.883 2.469 1 93.12 341 LEU A CA 1
ATOM 2700 C C . LEU A 1 341 ? 10.273 13.68 2.666 1 93.12 341 LEU A C 1
ATOM 2702 O O . LEU A 1 341 ? 11.031 14.648 2.688 1 93.12 341 LEU A O 1
ATOM 2706 N N . LYS A 1 342 ? 10.641 12.461 2.828 1 94.19 342 LYS A N 1
ATOM 2707 C CA . LYS A 1 342 ? 12.078 12.18 2.867 1 94.19 342 LYS A CA 1
ATOM 2708 C C . LYS A 1 342 ? 12.766 12.633 1.584 1 94.19 342 LYS A C 1
ATOM 2710 O O . LYS A 1 342 ? 13.805 13.297 1.632 1 94.19 342 LYS A O 1
ATOM 2715 N N . ASN A 1 343 ? 12.164 12.344 0.511 1 89.31 343 ASN A N 1
ATOM 2716 C CA . ASN A 1 343 ? 12.719 12.773 -0.77 1 89.31 343 ASN A CA 1
ATOM 2717 C C . ASN A 1 343 ? 12.703 14.297 -0.9 1 89.31 343 ASN A C 1
ATOM 2719 O O . ASN A 1 343 ? 13.656 14.883 -1.408 1 89.31 343 ASN A O 1
ATOM 2723 N N . GLU A 1 344 ? 11.648 14.852 -0.481 1 87.06 344 GLU A N 1
ATOM 2724 C CA . GLU A 1 344 ? 11.562 16.312 -0.494 1 87.06 344 GLU A CA 1
ATOM 2725 C C . GLU A 1 344 ? 12.648 16.938 0.373 1 87.06 344 GLU A C 1
ATOM 2727 O O . GLU A 1 344 ? 13.188 17.984 0.033 1 87.06 344 GLU A O 1
ATOM 2732 N N . SER A 1 345 ? 12.859 16.328 1.529 1 94.62 345 SER A N 1
ATOM 2733 C CA . SER A 1 345 ? 13.875 16.844 2.436 1 94.62 345 SER A CA 1
ATOM 2734 C C . SER A 1 345 ? 15.25 16.844 1.778 1 94.62 345 SER A C 1
ATOM 2736 O O . SER A 1 345 ? 16.047 17.766 1.997 1 94.62 345 SER A O 1
ATOM 2738 N N . ILE A 1 346 ? 15.508 15.898 0.984 1 90.75 346 ILE A N 1
ATOM 2739 C CA . ILE A 1 346 ? 16.781 15.812 0.272 1 90.75 346 ILE A CA 1
ATOM 2740 C C . ILE A 1 346 ? 16.891 16.969 -0.724 1 90.75 346 ILE A C 1
ATOM 2742 O O . ILE A 1 346 ? 17.906 17.656 -0.779 1 90.75 346 ILE A O 1
ATOM 2746 N N . LYS A 1 347 ? 15.859 17.25 -1.404 1 83 347 LYS A N 1
ATOM 2747 C CA . LYS A 1 347 ? 15.836 18.344 -2.375 1 83 347 LYS A CA 1
ATOM 2748 C C . LYS A 1 347 ? 16.062 19.688 -1.691 1 83 347 LYS A C 1
ATOM 2750 O O . LYS A 1 347 ? 16.672 20.594 -2.268 1 83 347 LYS A O 1
ATOM 2755 N N . ARG A 1 348 ? 15.594 19.75 -0.484 1 86.69 348 ARG A N 1
ATOM 2756 C CA . ARG A 1 348 ? 15.617 21.016 0.247 1 86.69 348 ARG A CA 1
ATOM 2757 C C . ARG A 1 348 ? 16.844 21.109 1.147 1 86.69 348 ARG A C 1
ATOM 2759 O O . ARG A 1 348 ? 17.047 22.125 1.819 1 86.69 348 ARG A O 1
ATOM 2766 N N . ASN A 1 349 ? 17.609 20.094 1.143 1 93.44 349 ASN A N 1
ATOM 2767 C CA . ASN A 1 349 ? 18.766 20.016 2.033 1 93.44 349 ASN A CA 1
ATOM 2768 C C . ASN A 1 349 ? 18.344 20.141 3.498 1 93.44 349 ASN A C 1
ATOM 2770 O O . ASN A 1 349 ? 18.984 20.875 4.262 1 93.44 349 ASN A O 1
ATOM 2774 N N . THR A 1 350 ? 17.234 19.672 3.783 1 96.62 350 THR A N 1
ATOM 2775 C CA . THR A 1 350 ? 16.719 19.562 5.145 1 96.62 350 THR A CA 1
ATOM 2776 C C . THR A 1 350 ? 16.953 18.172 5.711 1 96.62 350 THR A C 1
ATOM 2778 O O . THR A 1 350 ? 16.812 17.172 4.996 1 96.62 350 THR A O 1
ATOM 2781 N N . HIS A 1 351 ? 17.297 18.094 7.02 1 98.12 351 HIS A N 1
ATOM 2782 C CA . HIS A 1 351 ? 17.578 16.828 7.66 1 98.12 351 HIS A CA 1
ATOM 2783 C C . HIS A 1 351 ? 16.516 16.484 8.695 1 98.12 351 HIS A C 1
ATOM 2785 O O . HIS A 1 351 ? 16.219 17.281 9.578 1 98.12 351 HIS A O 1
ATOM 2791 N N . ILE A 1 352 ? 15.969 15.32 8.5 1 98.5 352 ILE A N 1
ATOM 2792 C CA . ILE A 1 352 ? 14.969 14.828 9.445 1 98.5 352 ILE A CA 1
ATOM 2793 C C . ILE A 1 352 ? 15.57 13.695 10.273 1 98.5 352 ILE A C 1
ATOM 2795 O O . ILE A 1 352 ? 16.203 12.789 9.727 1 98.5 352 ILE A O 1
ATOM 2799 N N . TYR A 1 353 ? 15.367 13.742 11.594 1 98.44 353 TYR A N 1
ATOM 2800 C CA . TYR A 1 353 ? 15.875 12.711 12.5 1 98.44 353 TYR A CA 1
ATOM 2801 C C . TYR A 1 353 ? 14.758 12.172 13.383 1 98.44 353 TYR A C 1
ATOM 2803 O O . TYR A 1 353 ? 13.852 12.914 13.781 1 98.44 353 TYR A O 1
ATOM 2811 N N . ASN A 1 354 ? 14.836 10.906 13.609 1 97.5 354 ASN A N 1
ATOM 2812 C CA . ASN A 1 354 ? 13.969 10.273 14.594 1 97.5 354 ASN A CA 1
ATOM 2813 C C . ASN A 1 354 ? 14.703 10.031 15.914 1 97.5 354 ASN A C 1
ATOM 2815 O O . ASN A 1 354 ? 15.883 9.664 15.914 1 97.5 354 ASN A O 1
ATOM 2819 N N . THR A 1 355 ? 14 10.242 17.016 1 96.88 355 THR A N 1
ATOM 2820 C CA . THR A 1 355 ? 14.68 10.109 18.297 1 96.88 355 THR A CA 1
ATOM 2821 C C . THR A 1 355 ? 14.234 8.836 19.016 1 96.88 355 THR A C 1
ATOM 2823 O O . THR A 1 355 ? 14.688 8.562 20.125 1 96.88 355 THR A O 1
ATOM 2826 N N . ASN A 1 356 ? 13.32 8.102 18.516 1 94.62 356 ASN A N 1
ATOM 2827 C CA . ASN A 1 356 ? 12.828 6.863 19.094 1 94.62 356 ASN A CA 1
ATOM 2828 C C . ASN A 1 356 ? 13.367 5.641 18.359 1 94.62 356 ASN A C 1
ATOM 2830 O O . ASN A 1 356 ? 12.883 5.301 17.281 1 94.62 356 ASN A O 1
ATOM 2834 N N . PRO A 1 357 ? 14.289 4.891 18.969 1 92.44 357 PRO A N 1
ATOM 2835 C CA . PRO A 1 357 ? 14.859 3.721 18.297 1 92.44 357 PRO A CA 1
ATOM 2836 C C . PRO A 1 357 ? 13.859 2.58 18.141 1 92.44 357 PRO A C 1
ATOM 2838 O O . PRO A 1 357 ? 14.078 1.657 17.359 1 92.44 357 PRO A O 1
ATOM 2841 N N . HIS A 1 358 ? 12.797 2.65 18.812 1 91.38 358 HIS A N 1
ATOM 2842 C CA . HIS A 1 358 ? 11.812 1.572 18.766 1 91.38 358 HIS A CA 1
ATOM 2843 C C . HIS A 1 358 ? 10.656 1.918 17.828 1 91.38 358 HIS A C 1
ATOM 2845 O O . HIS A 1 358 ? 9.68 1.174 17.75 1 91.38 358 HIS A O 1
ATOM 2851 N N . SER A 1 359 ? 10.758 3.02 17.188 1 93.94 359 SER A N 1
ATOM 2852 C CA . SER A 1 359 ? 9.734 3.428 16.234 1 93.94 359 SER A CA 1
ATOM 2853 C C . SER A 1 359 ? 9.68 2.48 15.039 1 93.94 359 SER A C 1
ATOM 2855 O O . SER A 1 359 ? 10.711 1.964 14.602 1 93.94 359 SER A O 1
ATOM 2857 N N . PHE A 1 360 ? 8.453 2.246 14.57 1 93.75 360 PHE A N 1
ATOM 2858 C CA . PHE A 1 360 ? 8.297 1.479 13.344 1 93.75 360 PHE A CA 1
ATOM 2859 C C . PHE A 1 360 ? 8.688 2.314 12.133 1 93.75 360 PHE A C 1
ATOM 2861 O O . PHE A 1 360 ? 8.945 1.771 11.055 1 93.75 360 PHE A O 1
ATOM 2868 N N . LEU A 1 361 ? 8.719 3.617 12.289 1 95.31 361 LEU A N 1
ATOM 2869 C CA . LEU A 1 361 ? 9.156 4.523 11.234 1 95.31 361 LEU A CA 1
ATOM 2870 C C . LEU A 1 361 ? 10.68 4.543 11.133 1 95.31 361 LEU A C 1
ATOM 2872 O O . LEU A 1 361 ? 11.336 5.352 11.797 1 95.31 361 LEU A O 1
ATOM 2876 N N . ASP A 1 362 ? 11.227 3.785 10.25 1 94.12 362 ASP A N 1
ATOM 2877 C CA . ASP A 1 362 ? 12.672 3.59 10.227 1 94.12 362 ASP A CA 1
ATOM 2878 C C . ASP A 1 362 ? 13.281 4.203 8.969 1 94.12 362 ASP A C 1
ATOM 2880 O O . ASP A 1 362 ? 14.367 3.805 8.547 1 94.12 362 ASP A O 1
ATOM 2884 N N . ILE A 1 363 ? 12.648 5.145 8.391 1 93.94 363 ILE A N 1
ATOM 2885 C CA . ILE A 1 363 ? 13.164 5.68 7.133 1 93.94 363 ILE A CA 1
ATOM 2886 C C . ILE A 1 363 ? 14.078 6.871 7.414 1 93.94 363 ILE A C 1
ATOM 2888 O O . ILE A 1 363 ? 14.828 7.305 6.535 1 93.94 363 ILE A O 1
ATOM 2892 N N . PHE A 1 364 ? 14 7.406 8.609 1 96.94 364 PHE A N 1
ATOM 2893 C CA . PHE A 1 364 ? 14.852 8.523 8.992 1 96.94 364 PHE A CA 1
ATOM 2894 C C . PHE A 1 364 ? 15.977 8.062 9.914 1 96.94 364 PHE A C 1
ATOM 2896 O O . PHE A 1 364 ? 15.781 7.164 10.734 1 96.94 364 PHE A O 1
ATOM 2903 N N . PRO A 1 365 ? 17.156 8.75 9.812 1 96.88 365 PRO A N 1
ATOM 2904 C CA . PRO A 1 365 ? 18.234 8.383 10.727 1 96.88 365 PRO A CA 1
ATOM 2905 C C . PRO A 1 365 ? 17.891 8.648 12.188 1 96.88 365 PRO A C 1
ATOM 2907 O O . PRO A 1 365 ? 17.141 9.586 12.484 1 96.88 365 PRO A O 1
ATOM 2910 N N . LEU A 1 366 ? 18.547 7.832 13.031 1 96.62 366 LEU A N 1
ATOM 2911 C CA . LEU A 1 366 ? 18.312 7.93 14.469 1 96.62 366 LEU A CA 1
ATOM 2912 C C . LEU A 1 366 ? 19.344 8.836 15.125 1 96.62 366 LEU A C 1
ATOM 2914 O O . LEU A 1 366 ? 20.516 8.836 14.734 1 96.62 366 LEU A O 1
ATOM 2918 N N . VAL A 1 367 ? 18.844 9.602 16.078 1 97.12 367 VAL A N 1
ATOM 2919 C CA . VAL A 1 367 ? 19.734 10.398 16.922 1 97.12 367 VAL A CA 1
ATOM 2920 C C . VAL A 1 367 ? 19.312 10.281 18.375 1 97.12 367 VAL A C 1
ATOM 2922 O O . VAL A 1 367 ? 18.141 10.055 18.672 1 97.12 367 VAL A O 1
ATOM 2925 N N . GLU A 1 368 ? 20.266 10.406 19.25 1 95.94 368 GLU A N 1
ATOM 2926 C CA . GLU A 1 368 ? 19.969 10.383 20.672 1 95.94 368 GLU A CA 1
ATOM 2927 C C . GLU A 1 368 ? 19.5 11.75 21.172 1 95.94 368 GLU A C 1
ATOM 2929 O O . GLU A 1 368 ? 20.234 12.734 21.062 1 95.94 368 GLU A O 1
ATOM 2934 N N . TYR A 1 369 ? 18.359 11.719 21.734 1 96.5 369 TYR A N 1
ATOM 2935 C CA . TYR A 1 369 ? 17.703 12.953 22.125 1 96.5 369 TYR A CA 1
ATOM 2936 C C . TYR A 1 369 ? 18.562 13.75 23.094 1 96.5 369 TYR A C 1
ATOM 2938 O O . TYR A 1 369 ? 18.797 14.945 22.875 1 96.5 369 TYR A O 1
ATOM 2946 N N . ASN A 1 370 ? 19.109 13.094 24.078 1 94.12 370 ASN A N 1
ATOM 2947 C CA . ASN A 1 370 ? 19.828 13.797 25.125 1 94.12 370 ASN A CA 1
ATOM 2948 C C . ASN A 1 370 ? 21.141 14.398 24.609 1 94.12 370 ASN A C 1
ATOM 2950 O O . ASN A 1 370 ? 21.688 15.32 25.219 1 94.12 370 ASN A O 1
ATOM 2954 N N . HIS A 1 371 ? 21.594 13.969 23.453 1 94.12 371 HIS A N 1
ATOM 2955 C CA . HIS A 1 371 ? 22.844 14.469 22.875 1 94.12 371 HIS A CA 1
ATOM 2956 C C . HIS A 1 371 ? 22.609 15.758 22.094 1 94.12 371 HIS A C 1
ATOM 2958 O O . HIS A 1 371 ? 23.562 16.406 21.656 1 94.12 371 HIS A O 1
ATOM 2964 N N . LEU A 1 372 ? 21.469 16.188 21.969 1 95.06 372 LEU A N 1
ATOM 2965 C CA . LEU A 1 372 ? 21.125 17.359 21.156 1 95.06 372 LEU A CA 1
ATOM 2966 C C . LEU A 1 372 ? 21.281 18.625 21.984 1 95.06 372 LEU A C 1
ATOM 2968 O O . LEU A 1 372 ? 21.25 19.734 21.438 1 95.06 372 LEU A O 1
ATOM 2972 N N . PHE A 1 373 ? 21.5 18.406 23.188 1 93.56 373 PHE A N 1
ATOM 2973 C CA . PHE A 1 373 ? 21.562 19.547 24.078 1 93.56 373 PHE A CA 1
ATOM 2974 C C . PHE A 1 373 ? 22.891 19.609 24.797 1 93.56 373 PHE A C 1
ATOM 2976 O O . PHE A 1 373 ? 23.5 18.578 25.094 1 93.56 373 PHE A O 1
ATOM 2983 N N . MET B 1 1 ? 14.703 2.736 -42.906 1 65 1 MET B N 1
ATOM 2984 C CA . MET B 1 1 ? 15.477 2.871 -41.656 1 65 1 MET B CA 1
ATOM 2985 C C . MET B 1 1 ? 16.969 2.986 -41.969 1 65 1 MET B C 1
ATOM 2987 O O . MET B 1 1 ? 17.516 2.17 -42.719 1 65 1 MET B O 1
ATOM 2991 N N . SER B 1 2 ? 17.406 4.078 -41.594 1 75.38 2 SER B N 1
ATOM 2992 C CA . SER B 1 2 ? 18.828 4.285 -41.844 1 75.38 2 SER B CA 1
ATOM 2993 C C . SER B 1 2 ? 19.688 3.398 -40.969 1 75.38 2 SER B C 1
ATOM 2995 O O . SER B 1 2 ? 19.203 2.855 -39.969 1 75.38 2 SER B O 1
ATOM 2997 N N . GLU B 1 3 ? 20.922 3.055 -41.438 1 74.31 3 GLU B N 1
ATOM 2998 C CA . GLU B 1 3 ? 21.875 2.305 -40.625 1 74.31 3 GLU B CA 1
ATOM 2999 C C . GLU B 1 3 ? 22.062 2.961 -39.281 1 74.31 3 GLU B C 1
ATOM 3001 O O . GLU B 1 3 ? 22.219 2.271 -38.25 1 74.31 3 GLU B O 1
ATOM 3006 N N . THR B 1 4 ? 22.031 4.219 -39.25 1 76.44 4 THR B N 1
ATOM 3007 C CA . THR B 1 4 ? 22.172 4.973 -38 1 76.44 4 THR B CA 1
ATOM 3008 C C . THR B 1 4 ? 20.984 4.723 -37.094 1 76.44 4 THR B C 1
ATOM 3010 O O . THR B 1 4 ? 21.156 4.59 -35.875 1 76.44 4 THR B O 1
ATOM 3013 N N . GLU B 1 5 ? 19.812 4.676 -37.656 1 76.31 5 GLU B N 1
ATOM 3014 C CA . GLU B 1 5 ? 18.609 4.41 -36.875 1 76.31 5 GLU B CA 1
ATOM 3015 C C . GLU B 1 5 ? 18.609 2.982 -36.312 1 76.31 5 GLU B C 1
ATOM 3017 O O . GLU B 1 5 ? 18.203 2.744 -35.188 1 76.31 5 GLU B O 1
ATOM 3022 N N . ARG B 1 6 ? 19.078 2.111 -37.188 1 78.25 6 ARG B N 1
ATOM 3023 C CA . ARG B 1 6 ? 19.188 0.726 -36.75 1 78.25 6 ARG B CA 1
ATOM 3024 C C . ARG B 1 6 ? 20.172 0.592 -35.594 1 78.25 6 ARG B C 1
ATOM 3026 O O . ARG B 1 6 ? 19.906 -0.106 -34.625 1 78.25 6 ARG B O 1
ATOM 3033 N N . GLN B 1 7 ? 21.281 1.267 -35.75 1 81.31 7 GLN B N 1
ATOM 3034 C CA . GLN B 1 7 ? 22.281 1.251 -34.688 1 81.31 7 GLN B CA 1
ATOM 3035 C C . GLN B 1 7 ? 21.734 1.885 -33.406 1 81.31 7 GLN B C 1
ATOM 3037 O O . GLN B 1 7 ? 22 1.396 -32.312 1 81.31 7 GLN B O 1
ATOM 3042 N N . GLU B 1 8 ? 21 2.92 -33.531 1 81.19 8 GLU B N 1
ATOM 3043 C CA . GLU B 1 8 ? 20.391 3.529 -32.375 1 81.19 8 GLU B CA 1
ATOM 3044 C C . GLU B 1 8 ? 19.453 2.559 -31.672 1 81.19 8 GLU B C 1
ATOM 3046 O O . GLU B 1 8 ? 19.438 2.457 -30.438 1 81.19 8 GLU B O 1
ATOM 3051 N N . GLY B 1 9 ? 18.625 1.852 -32.5 1 79.81 9 GLY B N 1
ATOM 3052 C CA . GLY B 1 9 ? 17.766 0.829 -31.922 1 79.81 9 GLY B CA 1
ATOM 3053 C C . GLY B 1 9 ? 18.531 -0.212 -31.141 1 79.81 9 GLY B C 1
ATOM 3054 O O . GLY B 1 9 ? 18.125 -0.593 -30.031 1 79.81 9 GLY B O 1
ATOM 3055 N N . HIS B 1 10 ? 19.594 -0.528 -31.656 1 78.38 10 HIS B N 1
ATOM 3056 C CA . HIS B 1 10 ? 20.422 -1.518 -30.984 1 78.38 10 HIS B CA 1
ATOM 3057 C C . HIS B 1 10 ? 21.062 -0.935 -29.719 1 78.38 10 HIS B C 1
ATOM 3059 O O . HIS B 1 10 ? 21.156 -1.615 -28.703 1 78.38 10 HIS B O 1
ATOM 3065 N N . ASP B 1 11 ? 21.438 0.294 -29.781 1 78.06 11 ASP B N 1
ATOM 3066 C CA . ASP B 1 11 ? 22.031 0.939 -28.609 1 78.06 11 ASP B CA 1
ATOM 3067 C C . ASP B 1 11 ? 21 1.049 -27.484 1 78.06 11 ASP B C 1
ATOM 3069 O O . ASP B 1 11 ? 21.328 0.8 -26.328 1 78.06 11 ASP B O 1
ATOM 3073 N N . ILE B 1 12 ? 19.75 1.369 -27.875 1 78.75 12 ILE B N 1
ATOM 3074 C CA . ILE B 1 12 ? 18.688 1.465 -26.891 1 78.75 12 ILE B CA 1
ATOM 3075 C C . ILE B 1 12 ? 18.391 0.081 -26.328 1 78.75 12 ILE B C 1
ATOM 3077 O O . ILE B 1 12 ? 18.203 -0.07 -25.109 1 78.75 12 ILE B O 1
ATOM 3081 N N . GLY B 1 13 ? 18.406 -0.85 -27.141 1 69.81 13 GLY B N 1
ATOM 3082 C CA . GLY B 1 13 ? 18.156 -2.227 -26.734 1 69.81 13 GLY B CA 1
ATOM 3083 C C . GLY B 1 13 ? 19.188 -2.76 -25.766 1 69.81 13 GLY B C 1
ATOM 3084 O O . GLY B 1 13 ? 18.891 -3.629 -24.938 1 69.81 13 GLY B O 1
ATOM 3085 N N . LYS B 1 14 ? 20.359 -2.219 -25.859 1 71.75 14 LYS B N 1
ATOM 3086 C CA . LYS B 1 14 ? 21.422 -2.621 -24.953 1 71.75 14 LYS B CA 1
ATOM 3087 C C . LYS B 1 14 ? 21.25 -1.968 -23.578 1 71.75 14 LYS B C 1
ATOM 3089 O O . LYS B 1 14 ? 21.375 -2.631 -22.547 1 71.75 14 LYS B O 1
ATOM 3094 N N . ASP B 1 15 ? 21.047 -0.72 -23.625 1 74.19 15 ASP B N 1
ATOM 3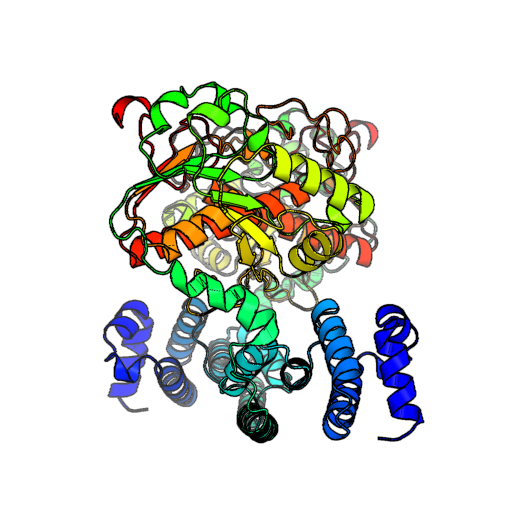095 C CA . ASP B 1 15 ? 20.875 0.004 -22.359 1 74.19 15 ASP B CA 1
ATOM 3096 C C . ASP B 1 15 ? 20.031 1.266 -22.578 1 74.19 15 ASP B C 1
ATOM 3098 O O . ASP B 1 15 ? 20.562 2.318 -22.938 1 74.19 15 ASP B O 1
ATOM 3102 N N . MET B 1 16 ? 18.812 1.093 -22.297 1 72.25 16 MET B N 1
ATOM 3103 C CA . MET B 1 16 ? 17.922 2.229 -22.5 1 72.25 16 MET B CA 1
ATOM 3104 C C . MET B 1 16 ? 18.188 3.326 -21.484 1 72.25 16 MET B C 1
ATOM 3106 O O . MET B 1 16 ? 18.062 4.512 -21.797 1 72.25 16 MET B O 1
ATOM 3110 N N . THR B 1 17 ? 18.625 2.98 -20.312 1 70.31 17 THR B N 1
ATOM 3111 C CA . THR B 1 17 ? 18.906 3.957 -19.266 1 70.31 17 THR B CA 1
ATOM 3112 C C . THR B 1 17 ? 20.016 4.902 -19.703 1 70.31 17 THR B C 1
ATOM 3114 O O . THR B 1 17 ? 19.891 6.121 -19.562 1 70.31 17 THR B O 1
ATOM 3117 N N . THR B 1 18 ? 21.031 4.367 -20.125 1 75.44 18 THR B N 1
ATOM 3118 C CA . THR B 1 18 ? 22.156 5.16 -20.594 1 75.44 18 THR B CA 1
ATOM 3119 C C . THR B 1 18 ? 21.766 6.043 -21.766 1 75.44 18 THR B C 1
ATOM 3121 O O . THR B 1 18 ? 22.172 7.199 -21.859 1 75.44 18 THR B O 1
ATOM 3124 N N . TRP B 1 19 ? 20.984 5.488 -22.672 1 80.88 19 TRP B N 1
ATOM 3125 C CA . TRP B 1 19 ? 20.5 6.262 -23.812 1 80.88 19 TRP B CA 1
ATOM 3126 C C . TRP B 1 19 ? 19.703 7.473 -23.344 1 80.88 19 TRP B C 1
ATOM 3128 O O . TRP B 1 19 ? 19.891 8.586 -23.844 1 80.88 19 TRP B O 1
ATOM 3138 N N . LEU B 1 20 ? 18.906 7.262 -22.422 1 77.12 20 LEU B N 1
ATOM 3139 C CA . LEU B 1 20 ? 18.078 8.344 -21.875 1 77.12 20 LEU B CA 1
ATOM 3140 C C . LEU B 1 20 ? 18.953 9.375 -21.172 1 77.12 20 LEU B C 1
ATOM 3142 O O . LEU B 1 20 ? 18.734 10.578 -21.297 1 77.12 20 LEU B O 1
ATOM 3146 N N . GLN B 1 21 ? 19.859 8.969 -20.484 1 74.75 21 GLN B N 1
ATOM 3147 C CA . GLN B 1 21 ? 20.75 9.844 -19.734 1 74.75 21 GLN B CA 1
ATOM 3148 C C . GLN B 1 21 ? 21.625 10.664 -20.672 1 74.75 21 GLN B C 1
ATOM 3150 O O . GLN B 1 21 ? 21.953 11.82 -20.359 1 74.75 21 GLN B O 1
ATOM 3155 N N . ASN B 1 22 ? 22 10.086 -21.734 1 74.69 22 ASN B N 1
ATOM 3156 C CA . ASN B 1 22 ? 22.906 10.758 -22.656 1 74.69 22 ASN B CA 1
ATOM 3157 C C . ASN B 1 22 ? 22.156 11.703 -23.594 1 74.69 22 ASN B C 1
ATOM 3159 O O . ASN B 1 22 ? 22.781 12.445 -24.359 1 74.69 22 ASN B O 1
ATOM 3163 N N . MET B 1 23 ? 20.938 11.547 -23.641 1 74.62 23 MET B N 1
ATOM 3164 C CA . MET B 1 23 ? 20.141 12.477 -24.438 1 74.62 23 MET B CA 1
ATOM 3165 C C . MET B 1 23 ? 20.266 13.891 -23.906 1 74.62 23 MET B C 1
ATOM 3167 O O . MET B 1 23 ? 20.234 14.102 -22.688 1 74.62 23 MET B O 1
ATOM 3171 N N . PRO B 1 24 ? 20.578 14.758 -24.844 1 68.5 24 PRO B N 1
ATOM 3172 C CA . PRO B 1 24 ? 20.578 16.156 -24.391 1 68.5 24 PRO B CA 1
ATOM 3173 C C . PRO B 1 24 ? 19.297 16.531 -23.641 1 68.5 24 PRO B C 1
ATOM 3175 O O . PRO B 1 24 ? 18.219 16.047 -23.969 1 68.5 24 PRO B O 1
ATOM 3178 N N . GLU B 1 25 ? 19.453 17.281 -22.703 1 63.91 25 GLU B N 1
ATOM 3179 C CA . GLU B 1 25 ? 18.375 17.656 -21.781 1 63.91 25 GLU B CA 1
ATOM 3180 C C . GLU B 1 25 ? 17.172 18.203 -22.547 1 63.91 25 GLU B C 1
ATOM 3182 O O . GLU B 1 25 ? 16.031 17.922 -22.203 1 63.91 25 GLU B O 1
ATOM 3187 N N . ILE B 1 26 ? 17.453 18.828 -23.688 1 65.56 26 ILE B N 1
ATOM 3188 C CA . ILE B 1 26 ? 16.406 19.484 -24.469 1 65.56 26 ILE B CA 1
ATOM 3189 C C . ILE B 1 26 ? 15.594 18.438 -25.234 1 65.56 26 ILE B C 1
ATOM 3191 O O . ILE B 1 26 ? 14.43 18.656 -25.562 1 65.56 26 ILE B O 1
ATOM 3195 N N . GLU B 1 27 ? 16.188 17.266 -25.391 1 64.44 27 GLU B N 1
ATOM 3196 C CA . GLU B 1 27 ? 15.531 16.25 -26.203 1 64.44 27 GLU B CA 1
ATOM 3197 C C . GLU B 1 27 ? 14.859 15.188 -25.328 1 64.44 27 GLU B C 1
ATOM 3199 O O . GLU B 1 27 ? 14.055 14.391 -25.812 1 64.44 27 GLU B O 1
ATOM 3204 N N . LYS B 1 28 ? 15.047 15.258 -24.109 1 66.5 28 LYS B N 1
ATOM 3205 C CA . LYS B 1 28 ? 14.578 14.211 -23.203 1 66.5 28 LYS B CA 1
ATOM 3206 C C . LYS B 1 28 ? 13.055 14.141 -23.203 1 66.5 28 LYS B C 1
ATOM 3208 O O . LYS B 1 28 ? 12.477 13.047 -23.219 1 66.5 28 LYS B O 1
ATOM 3213 N N . PRO B 1 29 ? 12.531 15.352 -23.266 1 61.75 29 PRO B N 1
ATOM 3214 C CA . PRO B 1 29 ? 11.07 15.25 -23.266 1 61.75 29 PRO B CA 1
ATOM 3215 C C . PRO B 1 29 ? 10.516 14.594 -24.531 1 61.75 29 PRO B C 1
ATOM 3217 O O . PRO B 1 29 ? 9.391 14.086 -24.531 1 61.75 29 PRO B O 1
ATOM 3220 N N . LYS B 1 30 ? 11.438 14.516 -25.531 1 66.12 30 LYS B N 1
ATOM 3221 C CA . LYS B 1 30 ? 11.039 13.961 -26.812 1 66.12 30 LYS B CA 1
ATOM 3222 C C . LYS B 1 30 ? 11.469 12.508 -26.953 1 66.12 30 LYS B C 1
ATOM 3224 O O . LYS B 1 30 ? 11.258 11.883 -28 1 66.12 30 LYS B O 1
ATOM 3229 N N . ALA B 1 31 ? 11.922 12.055 -25.906 1 73.31 31 ALA B N 1
ATOM 3230 C CA . ALA B 1 31 ? 12.484 10.703 -25.969 1 73.31 31 ALA B CA 1
ATOM 3231 C C . ALA B 1 31 ? 11.422 9.68 -26.359 1 73.31 31 ALA B C 1
ATOM 3233 O O . ALA B 1 31 ? 11.664 8.828 -27.219 1 73.31 31 ALA B O 1
ATOM 3234 N N . SER B 1 32 ? 10.383 9.789 -25.781 1 67.56 32 SER B N 1
ATOM 3235 C CA . SER B 1 32 ? 9.305 8.852 -26.078 1 67.56 32 SER B CA 1
ATOM 3236 C C . SER B 1 32 ? 8.852 8.961 -27.531 1 67.56 32 SER B C 1
ATOM 3238 O O . SER B 1 32 ? 8.586 7.949 -28.172 1 67.56 32 SER B O 1
ATOM 3240 N N . LEU B 1 33 ? 8.812 10.109 -28 1 71.44 33 LEU B N 1
ATOM 3241 C CA . LEU B 1 33 ? 8.414 10.328 -29.391 1 71.44 33 LEU B CA 1
ATOM 3242 C C . LEU B 1 33 ? 9.477 9.797 -30.344 1 71.44 33 LEU B C 1
ATOM 3244 O O . LEU B 1 33 ? 9.148 9.203 -31.375 1 71.44 33 LEU B O 1
ATOM 3248 N N . ARG B 1 34 ? 10.664 10.117 -30.062 1 76.06 34 ARG B N 1
ATOM 3249 C CA . ARG B 1 34 ? 11.773 9.594 -30.844 1 76.06 34 ARG B CA 1
ATOM 3250 C C . ARG B 1 34 ? 11.773 8.07 -30.859 1 76.06 34 ARG B C 1
ATOM 3252 O O . ARG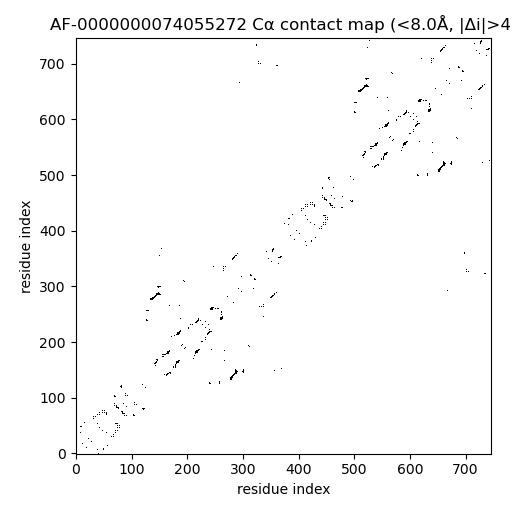 B 1 34 ? 11.984 7.453 -31.906 1 76.06 34 ARG B O 1
ATOM 3259 N N . LEU B 1 35 ? 11.531 7.539 -29.719 1 74.88 35 LEU B N 1
ATOM 3260 C CA . LEU B 1 35 ? 11.477 6.086 -29.609 1 74.88 35 LEU B CA 1
ATOM 3261 C C . LEU B 1 35 ? 10.305 5.527 -30.406 1 74.88 35 LEU B C 1
ATOM 3263 O O . LEU B 1 35 ? 10.422 4.477 -31.047 1 74.88 35 LEU B O 1
ATOM 3267 N N . ARG B 1 36 ? 9.297 6.18 -30.375 1 70.12 36 ARG B N 1
ATOM 3268 C CA . ARG B 1 36 ? 8.141 5.777 -31.172 1 70.12 36 ARG B CA 1
ATOM 3269 C C . ARG B 1 36 ? 8.484 5.742 -32.656 1 70.12 36 ARG B C 1
ATOM 3271 O O . ARG B 1 36 ? 8.172 4.77 -33.344 1 70.12 36 ARG B O 1
ATOM 3278 N N . ARG B 1 37 ? 9.062 6.754 -33.094 1 73.5 37 ARG B N 1
ATOM 3279 C CA . ARG B 1 37 ? 9.453 6.82 -34.5 1 73.5 37 ARG B CA 1
ATOM 3280 C C . ARG B 1 37 ? 10.438 5.707 -34.844 1 73.5 37 ARG B C 1
ATOM 3282 O O . ARG B 1 37 ? 10.297 5.051 -35.906 1 73.5 37 ARG B O 1
ATOM 3289 N N . LEU B 1 38 ? 11.352 5.551 -34.031 1 78.31 38 LEU B N 1
ATOM 3290 C CA . LEU B 1 38 ? 12.367 4.523 -34.25 1 78.31 38 LEU B CA 1
ATOM 3291 C C . LEU B 1 38 ? 11.734 3.135 -34.25 1 78.31 38 LEU B C 1
ATOM 3293 O O . LEU B 1 38 ? 12.016 2.334 -35.156 1 78.31 38 LEU B O 1
ATOM 3297 N N . LEU B 1 39 ? 10.938 2.936 -33.312 1 73.44 39 LEU B N 1
ATOM 3298 C CA . LEU B 1 39 ? 10.266 1.643 -33.25 1 73.44 39 LEU B CA 1
ATOM 3299 C C . LEU B 1 39 ? 9.391 1.411 -34.469 1 73.44 39 LEU B C 1
ATOM 3301 O O . LEU B 1 39 ? 9.336 0.3 -35 1 73.44 39 LEU B O 1
ATOM 3305 N N . GLY B 1 40 ? 8.711 2.352 -34.875 1 69.06 40 GLY B N 1
ATOM 3306 C CA . GLY B 1 40 ? 7.938 2.26 -36.094 1 69.06 40 GLY B CA 1
ATOM 3307 C C . GLY B 1 40 ? 8.773 1.87 -37.281 1 69.06 40 GLY B C 1
ATOM 3308 O O . GLY B 1 40 ? 8.383 0.989 -38.062 1 69.06 40 GLY B O 1
ATOM 3309 N N . LYS B 1 41 ? 9.82 2.514 -37.438 1 74.75 41 LYS B N 1
ATOM 3310 C CA . LYS B 1 41 ? 10.719 2.223 -38.531 1 74.75 41 LYS B CA 1
ATOM 3311 C C . LYS B 1 41 ? 11.266 0.799 -38.469 1 74.75 41 LYS B C 1
ATOM 3313 O O . LYS B 1 41 ? 11.367 0.102 -39.469 1 74.75 41 LYS B O 1
ATOM 3318 N N . ILE B 1 42 ? 11.562 0.357 -37.281 1 74.38 42 ILE B N 1
ATOM 3319 C CA . ILE B 1 42 ? 12.109 -0.979 -37.062 1 74.38 42 ILE B CA 1
ATOM 3320 C C . ILE B 1 42 ? 11.07 -2.029 -37.438 1 74.38 42 ILE B C 1
ATOM 3322 O O . ILE B 1 42 ? 11.391 -3.012 -38.125 1 74.38 42 ILE B O 1
ATOM 3326 N N . LEU B 1 43 ? 9.977 -1.739 -37.094 1 68.19 43 LEU B N 1
ATOM 3327 C CA . LEU B 1 43 ? 8.891 -2.662 -37.406 1 68.19 43 LEU B CA 1
ATOM 3328 C C . LEU B 1 43 ? 8.633 -2.695 -38.938 1 68.19 43 LEU B C 1
ATOM 3330 O O . LEU B 1 43 ? 8.383 -3.76 -39.5 1 68.19 43 LEU B O 1
ATOM 3334 N N . GLN B 1 44 ? 8.656 -1.622 -39.469 1 66.62 44 GLN B N 1
ATOM 3335 C CA . GLN B 1 44 ? 8.477 -1.54 -40.906 1 66.62 44 GLN B CA 1
ATOM 3336 C C . GLN B 1 44 ? 9.555 -2.336 -41.656 1 66.62 44 GLN B C 1
ATOM 3338 O O . GLN B 1 44 ? 9.281 -2.957 -42.688 1 66.62 44 GLN B O 1
ATOM 3343 N N . LYS B 1 45 ? 10.664 -2.355 -41.094 1 73.06 45 LYS B N 1
ATOM 3344 C CA . LYS B 1 45 ? 11.773 -3.055 -41.719 1 73.06 45 LYS B CA 1
ATOM 3345 C C . LYS B 1 45 ? 11.766 -4.539 -41.375 1 73.06 45 LYS B C 1
ATOM 3347 O O . LYS B 1 45 ? 12.562 -5.316 -41.906 1 73.06 45 LYS B O 1
ATOM 3352 N N . GLY B 1 46 ? 10.906 -4.961 -40.5 1 62.5 46 GLY B N 1
ATOM 3353 C CA . GLY B 1 46 ? 10.719 -6.367 -40.188 1 62.5 46 GLY B CA 1
ATOM 3354 C C . GLY B 1 46 ? 11.703 -6.887 -39.125 1 62.5 46 GLY B C 1
ATOM 3355 O O . GLY B 1 46 ? 11.852 -8.102 -38.969 1 62.5 46 GLY B O 1
ATOM 3356 N N . ASP B 1 47 ? 12.453 -5.961 -38.594 1 67 47 ASP B N 1
ATOM 3357 C CA . ASP B 1 47 ? 13.344 -6.383 -37.5 1 67 47 ASP B CA 1
ATOM 3358 C C . ASP B 1 47 ? 12.57 -6.617 -36.219 1 67 47 ASP B C 1
ATOM 3360 O O . ASP B 1 47 ? 12.617 -5.793 -35.312 1 67 47 ASP B O 1
ATOM 3364 N N . THR B 1 48 ? 11.953 -7.785 -36.188 1 59.81 48 THR B N 1
ATOM 3365 C CA . THR B 1 48 ? 11.047 -8.109 -35.094 1 59.81 48 THR B CA 1
ATOM 3366 C C . THR B 1 48 ? 11.82 -8.312 -33.812 1 59.81 48 THR B C 1
ATOM 3368 O O . THR B 1 48 ? 11.43 -7.805 -32.75 1 59.81 48 THR B O 1
ATOM 3371 N N . PRO B 1 49 ? 12.898 -8.883 -33.844 1 61.72 49 PRO B N 1
ATOM 3372 C CA . PRO B 1 49 ? 13.633 -9.062 -32.594 1 61.72 49 PRO B CA 1
ATOM 3373 C C . PRO B 1 49 ? 14.016 -7.738 -31.922 1 61.72 49 PRO B C 1
ATOM 3375 O O . PRO B 1 49 ? 13.859 -7.586 -30.703 1 61.72 49 PRO B O 1
ATOM 3378 N N . LEU B 1 50 ? 14.531 -6.832 -32.688 1 72.56 50 LEU B N 1
ATOM 3379 C CA . LEU B 1 50 ? 14.898 -5.531 -32.156 1 72.56 50 LEU B CA 1
ATOM 3380 C C . LEU B 1 50 ? 13.656 -4.773 -31.672 1 72.56 50 LEU B C 1
ATOM 3382 O O . LEU B 1 50 ? 13.68 -4.117 -30.641 1 72.56 50 LEU B O 1
ATOM 3386 N N . ALA B 1 51 ? 12.57 -4.855 -32.438 1 66.38 51 ALA B N 1
ATOM 3387 C CA . ALA B 1 51 ? 11.328 -4.176 -32.062 1 66.38 51 ALA B CA 1
ATOM 3388 C C . ALA B 1 51 ? 10.805 -4.691 -30.719 1 66.38 51 ALA B C 1
ATOM 3390 O O . ALA B 1 51 ? 10.383 -3.908 -29.875 1 66.38 51 ALA B O 1
ATOM 3391 N N . VAL B 1 52 ? 10.898 -5.879 -30.562 1 57.38 52 VAL B N 1
ATOM 3392 C CA . VAL B 1 52 ? 10.43 -6.512 -29.328 1 57.38 52 VAL B CA 1
ATOM 3393 C C . VAL B 1 52 ? 11.32 -6.09 -28.156 1 57.38 52 VAL B C 1
ATOM 3395 O O . VAL B 1 52 ? 10.82 -5.762 -27.078 1 57.38 52 VAL B O 1
ATOM 3398 N N . LYS B 1 53 ? 12.477 -6.129 -28.391 1 61.72 53 LYS B N 1
ATOM 3399 C CA . LYS B 1 53 ? 13.422 -5.699 -27.359 1 61.72 53 LYS B CA 1
ATOM 3400 C C . LYS B 1 53 ? 13.148 -4.262 -26.938 1 61.72 53 LYS B C 1
ATOM 3402 O O . LYS B 1 53 ? 13.07 -3.967 -25.734 1 61.72 53 LYS B O 1
ATOM 3407 N N . LEU B 1 54 ? 13.031 -3.424 -27.938 1 69.06 54 LEU B N 1
ATOM 3408 C CA . LEU B 1 54 ? 12.766 -2.02 -27.641 1 69.06 54 LEU B CA 1
ATOM 3409 C C . LEU B 1 54 ? 11.406 -1.854 -26.969 1 69.06 54 LEU B C 1
ATOM 3411 O O . LEU B 1 54 ? 11.266 -1.059 -26.047 1 69.06 54 LEU B O 1
ATOM 3415 N N . GLY B 1 55 ? 10.492 -2.623 -27.469 1 61.88 55 GLY B N 1
ATOM 3416 C CA . GLY B 1 55 ? 9.188 -2.582 -26.828 1 61.88 55 GLY B CA 1
ATOM 3417 C C . GLY B 1 55 ? 9.234 -2.949 -25.359 1 61.88 55 GLY B C 1
ATOM 3418 O O . GLY B 1 55 ? 8.602 -2.291 -24.531 1 61.88 55 GLY B O 1
ATOM 3419 N N . GLY B 1 56 ? 9.93 -3.934 -25.078 1 55.75 56 GLY B N 1
ATOM 3420 C CA . GLY B 1 56 ? 10.125 -4.336 -23.688 1 55.75 56 GLY B CA 1
ATOM 3421 C C . GLY B 1 56 ? 10.75 -3.25 -22.844 1 55.75 56 GLY B C 1
ATOM 3422 O O . GLY B 1 56 ? 10.328 -3.027 -21.703 1 55.75 56 GLY B O 1
ATOM 3423 N N . LEU B 1 57 ? 11.711 -2.619 -23.391 1 58.53 57 LEU B N 1
ATOM 3424 C CA . LEU B 1 57 ? 12.391 -1.556 -22.656 1 58.53 57 LEU B CA 1
ATOM 3425 C C . LEU B 1 57 ? 11.461 -0.369 -22.422 1 58.53 57 LEU B C 1
ATOM 3427 O O . LEU B 1 57 ? 11.469 0.24 -21.359 1 58.53 57 LEU B O 1
ATOM 3431 N N . VAL B 1 58 ? 10.695 -0.113 -23.469 1 61.66 58 VAL B N 1
ATOM 3432 C CA . VAL B 1 58 ? 9.711 0.961 -23.344 1 61.66 58 VAL B CA 1
ATOM 3433 C C . VAL B 1 58 ? 8.758 0.657 -22.188 1 61.66 58 VAL B C 1
ATOM 3435 O O . VAL B 1 58 ? 8.477 1.528 -21.359 1 61.66 58 VAL B O 1
ATOM 3438 N N . ALA B 1 59 ? 8.32 -0.438 -22.203 1 49.78 59 ALA B N 1
ATOM 3439 C CA . ALA B 1 59 ? 7.41 -0.859 -21.141 1 49.78 59 ALA B CA 1
ATOM 3440 C C . ALA B 1 59 ? 8.094 -0.784 -19.781 1 49.78 59 ALA B C 1
ATOM 3442 O O . ALA B 1 59 ? 7.504 -0.294 -18.812 1 49.78 59 ALA B O 1
ATOM 3443 N N . ALA B 1 60 ? 9.32 -1.16 -19.766 1 48.97 60 ALA B N 1
ATOM 3444 C CA . ALA B 1 60 ? 10.094 -1.203 -18.531 1 48.97 60 ALA B CA 1
ATOM 3445 C C . ALA B 1 60 ? 10.352 0.203 -18 1 48.97 60 ALA B C 1
ATOM 3447 O O . ALA B 1 60 ? 10.383 0.419 -16.781 1 48.97 60 ALA B O 1
ATOM 3448 N N . HIS B 1 61 ? 10.5 1.067 -18.984 1 52.88 61 HIS B N 1
ATOM 3449 C CA . HIS B 1 61 ? 10.875 2.418 -18.578 1 52.88 61 HIS B CA 1
ATOM 3450 C C . HIS B 1 61 ? 9.656 3.326 -18.484 1 52.88 61 HIS B C 1
ATOM 3452 O O . HIS B 1 61 ? 9.781 4.52 -18.203 1 52.88 61 HIS B O 1
ATOM 3458 N N . GLY B 1 62 ? 8.57 2.686 -18.734 1 50.81 62 GLY B N 1
ATOM 3459 C CA . GLY B 1 62 ? 7.324 3.42 -18.578 1 50.81 62 GLY B CA 1
ATOM 3460 C C . GLY B 1 62 ? 7.207 4.602 -19.531 1 50.81 62 GLY B C 1
ATOM 3461 O O . GLY B 1 62 ? 6.586 5.613 -19.188 1 50.81 62 GLY B O 1
ATOM 3462 N N . LEU B 1 63 ? 7.93 4.527 -20.594 1 54.78 63 LEU B N 1
ATOM 3463 C CA . LEU B 1 63 ? 7.871 5.617 -21.562 1 54.78 63 LEU B CA 1
ATOM 3464 C C . LEU B 1 63 ? 6.52 5.645 -22.266 1 54.78 63 LEU B C 1
ATOM 3466 O O . LEU B 1 63 ? 5.969 4.594 -22.594 1 54.78 63 LEU B O 1
ATOM 3470 N N . GLN B 1 64 ? 5.961 6.82 -22.203 1 48.75 64 GLN B N 1
ATOM 3471 C CA . GLN B 1 64 ? 4.625 6.98 -22.766 1 48.75 64 GLN B CA 1
ATOM 3472 C C . GLN B 1 64 ? 4.617 8.031 -23.875 1 48.75 64 GLN B C 1
ATOM 3474 O O . GLN B 1 64 ? 5.262 9.07 -23.75 1 48.75 64 GLN B O 1
ATOM 3479 N N . ALA B 1 65 ? 4.348 7.609 -25.094 1 54.09 65 ALA B N 1
ATOM 3480 C CA . ALA B 1 65 ? 4.039 8.477 -26.219 1 54.09 65 ALA B CA 1
ATOM 3481 C C . ALA B 1 65 ? 2.854 7.934 -27.016 1 54.09 65 ALA B C 1
ATOM 3483 O O . ALA B 1 65 ? 2.604 6.727 -27.031 1 54.09 65 ALA B O 1
ATOM 3484 N N . PRO B 1 66 ? 2.113 8.953 -27.469 1 48.53 66 PRO B N 1
ATOM 3485 C CA . PRO B 1 66 ? 1.002 8.469 -28.297 1 48.53 66 PRO B CA 1
ATOM 3486 C C . PRO B 1 66 ? 1.435 7.41 -29.297 1 48.53 66 PRO B C 1
ATOM 3488 O O . PRO B 1 66 ? 2.393 7.617 -30.047 1 48.53 66 PRO B O 1
ATOM 3491 N N . GLY B 1 67 ? 0.822 6.238 -29.219 1 52.88 67 GLY B N 1
ATOM 3492 C CA . GLY B 1 67 ? 1.063 5.18 -30.188 1 52.88 67 GLY B CA 1
ATOM 3493 C C . GLY B 1 67 ? 2.215 4.27 -29.797 1 52.88 67 GLY B C 1
ATOM 3494 O O . GLY B 1 67 ? 2.402 3.211 -30.406 1 52.88 67 GLY B O 1
ATOM 3495 N N . LEU B 1 68 ? 3 4.801 -28.859 1 60.41 68 LEU B N 1
ATOM 3496 C CA . LEU B 1 68 ? 4.176 4.012 -28.5 1 60.41 68 LEU B CA 1
ATOM 3497 C C . LEU B 1 68 ? 3.773 2.621 -28.016 1 60.41 68 LEU B C 1
ATOM 3499 O O . LEU B 1 68 ? 4.344 1.618 -28.453 1 60.41 68 LEU B O 1
ATOM 3503 N N . HIS B 1 69 ? 2.848 2.68 -27.281 1 53.69 69 HIS B N 1
ATOM 3504 C CA . HIS B 1 69 ? 2.418 1.396 -26.734 1 53.69 69 HIS B CA 1
ATOM 3505 C C . HIS B 1 69 ? 1.849 0.496 -27.812 1 53.69 69 HIS B C 1
ATOM 3507 O O . HIS B 1 69 ? 1.997 -0.727 -27.766 1 53.69 69 HIS B O 1
ATOM 3513 N N . TYR B 1 70 ? 1.438 1.115 -28.812 1 54.78 70 TYR B N 1
ATOM 3514 C CA . TYR B 1 70 ? 0.967 0.364 -29.969 1 54.78 70 TYR B CA 1
ATOM 3515 C C . TYR B 1 70 ? 2.133 -0.266 -30.719 1 54.78 70 TYR B C 1
ATOM 3517 O O . TYR B 1 70 ? 2.059 -1.425 -31.141 1 54.78 70 TYR B O 1
ATOM 3525 N N . LEU B 1 71 ? 3.072 0.487 -30.922 1 59.84 71 LEU B N 1
ATOM 3526 C CA . LEU B 1 71 ? 4.238 -0.034 -31.625 1 59.84 71 LEU B CA 1
ATOM 3527 C C . LEU B 1 71 ? 4.914 -1.139 -30.812 1 59.84 71 LEU B C 1
ATOM 3529 O O . LEU B 1 71 ? 5.375 -2.133 -31.375 1 59.84 71 LEU B O 1
ATOM 3533 N N . VAL B 1 72 ? 4.793 -0.934 -29.594 1 57.47 72 VAL B N 1
ATOM 3534 C CA . VAL B 1 72 ? 5.344 -1.957 -28.703 1 57.47 72 VAL B CA 1
ATOM 3535 C C . VAL B 1 72 ? 4.531 -3.244 -28.844 1 57.47 72 VAL B C 1
ATOM 3537 O O . VAL B 1 72 ? 5.094 -4.328 -28.984 1 57.47 72 VAL B O 1
ATOM 3540 N N . ALA B 1 73 ? 3.348 -2.979 -28.891 1 55.09 73 ALA B N 1
ATOM 3541 C CA . ALA B 1 73 ? 2.463 -4.129 -29.047 1 55.09 73 ALA B CA 1
ATOM 3542 C C . ALA B 1 73 ? 2.68 -4.805 -30.406 1 55.09 73 ALA B C 1
ATOM 3544 O O . ALA B 1 73 ? 2.734 -6.035 -30.484 1 55.09 73 ALA B O 1
ATOM 3545 N N . LEU B 1 74 ? 2.865 -4.016 -31.391 1 57.28 74 LEU B N 1
ATOM 3546 C CA . LEU B 1 74 ? 3.105 -4.535 -32.719 1 57.28 74 LEU B CA 1
ATOM 3547 C C . LEU B 1 74 ? 4.434 -5.277 -32.812 1 57.28 74 LEU B C 1
ATOM 3549 O O . LEU B 1 74 ? 4.535 -6.328 -33.438 1 57.28 74 LEU B O 1
ATOM 3553 N N . ALA B 1 75 ? 5.391 -4.703 -32.25 1 57 75 ALA B N 1
ATOM 3554 C CA . ALA B 1 75 ? 6.695 -5.359 -32.25 1 57 75 ALA B CA 1
ATOM 3555 C C . ALA B 1 75 ? 6.605 -6.73 -31.578 1 57 75 ALA B C 1
ATOM 3557 O O . ALA B 1 75 ? 7.164 -7.711 -32.062 1 57 75 ALA B O 1
ATOM 3558 N N . MET B 1 76 ? 5.965 -6.668 -30.547 1 52.5 76 MET B N 1
ATOM 3559 C CA . MET B 1 76 ? 5.82 -7.914 -29.812 1 52.5 76 MET B CA 1
ATOM 3560 C C . MET B 1 76 ? 5.012 -8.938 -30.594 1 52.5 76 MET B C 1
ATOM 3562 O O . MET B 1 76 ? 5.344 -10.125 -30.609 1 52.5 76 MET B O 1
ATOM 3566 N N . LEU B 1 77 ? 4.125 -8.359 -31.312 1 52.06 77 LEU B N 1
ATOM 3567 C CA . LEU B 1 77 ? 3.309 -9.203 -32.188 1 52.06 77 LEU B CA 1
ATOM 3568 C C . LEU B 1 77 ? 4.148 -9.789 -33.312 1 52.06 77 LEU B C 1
ATOM 3570 O O . LEU B 1 77 ? 4.008 -10.969 -33.656 1 52.06 77 LEU B O 1
ATOM 3574 N N . LYS B 1 78 ? 4.938 -8.953 -33.938 1 53.03 78 LYS B N 1
ATOM 3575 C CA . LYS B 1 78 ? 5.75 -9.383 -35.094 1 53.03 78 LYS B CA 1
ATOM 3576 C C . LYS B 1 78 ? 6.781 -10.422 -34.656 1 53.03 78 LYS B C 1
ATOM 3578 O O . LYS B 1 78 ? 7.223 -11.234 -35.469 1 53.03 78 LYS B O 1
ATOM 3583 N N . ASP B 1 79 ? 7.168 -10.25 -33.531 1 47.25 79 ASP B N 1
ATOM 3584 C CA . ASP B 1 79 ? 8.117 -11.242 -33.031 1 47.25 79 ASP B CA 1
ATOM 3585 C C . ASP B 1 79 ? 7.406 -12.523 -32.625 1 47.25 79 ASP B C 1
ATOM 3587 O O . ASP B 1 79 ? 8.047 -13.477 -32.156 1 47.25 79 ASP B O 1
ATOM 3591 N N . GLY B 1 80 ? 6.289 -12.57 -32.938 1 42.09 80 GLY B N 1
ATOM 3592 C CA . GLY B 1 80 ? 5.484 -13.75 -32.656 1 42.09 80 GLY B CA 1
ATOM 3593 C C . GLY B 1 80 ? 5.008 -13.828 -31.234 1 42.09 80 GLY B C 1
ATOM 3594 O O . GLY B 1 80 ? 4.633 -14.898 -30.75 1 42.09 80 GLY B O 1
ATOM 3595 N N . ARG B 1 81 ? 5.301 -12.625 -30.578 1 41.16 81 ARG B N 1
ATOM 3596 C CA . ARG B 1 81 ? 4.902 -12.656 -29.172 1 41.16 81 ARG B CA 1
ATOM 3597 C C . ARG B 1 81 ? 3.438 -12.25 -29.016 1 41.16 81 ARG B C 1
ATOM 3599 O O . ARG B 1 81 ? 3.033 -11.18 -29.453 1 41.16 81 ARG B O 1
ATOM 3606 N N . PRO B 1 82 ? 2.559 -13.047 -28.875 1 38.59 82 PRO B N 1
ATOM 3607 C CA . PRO B 1 82 ? 1.107 -12.875 -28.953 1 38.59 82 PRO B CA 1
ATOM 3608 C C . PRO B 1 82 ? 0.593 -11.758 -28.047 1 38.59 82 PRO B C 1
ATOM 3610 O O . PRO B 1 82 ? -0.382 -11.078 -28.391 1 38.59 82 PRO B O 1
ATOM 3613 N N . TYR B 1 83 ? 1.137 -11.492 -26.938 1 39.44 83 TYR B N 1
ATOM 3614 C CA . TYR B 1 83 ? 0.628 -10.602 -25.891 1 39.44 83 TYR B CA 1
ATOM 3615 C C . TYR B 1 83 ? 0.455 -9.188 -26.422 1 39.44 83 TYR B C 1
ATOM 3617 O O . TYR B 1 83 ? -0.481 -8.484 -26.031 1 39.44 83 TYR B O 1
ATOM 3625 N N . SER B 1 84 ? 1.22 -8.852 -27.344 1 40.41 84 SER B N 1
ATOM 3626 C CA . SER B 1 84 ? 1.333 -7.512 -27.922 1 40.41 84 SER B CA 1
ATOM 3627 C C . SER B 1 84 ? 0.132 -7.184 -28.797 1 40.41 84 SER B C 1
ATOM 3629 O O . SER B 1 84 ? -0.314 -6.035 -28.844 1 40.41 84 SER B O 1
ATOM 3631 N N . ALA B 1 85 ? -0.362 -8.25 -29.297 1 37 85 ALA B N 1
ATOM 3632 C CA . ALA B 1 85 ? -1.47 -8.016 -30.219 1 37 85 ALA B CA 1
ATOM 3633 C C . ALA B 1 85 ? -2.727 -7.582 -29.469 1 37 85 ALA B C 1
ATOM 3635 O O . ALA B 1 85 ? -3.424 -6.664 -29.906 1 37 85 ALA B O 1
ATOM 3636 N N . GLN B 1 86 ? -3.037 -8.234 -28.391 1 35.94 86 GLN B N 1
ATOM 3637 C CA . GLN B 1 86 ? -4.242 -7.883 -27.641 1 35.94 86 GLN B CA 1
ATOM 3638 C C . GLN B 1 86 ? -4.109 -6.512 -27 1 35.94 86 GLN B C 1
ATOM 3640 O O . GLN B 1 86 ? -5.047 -5.711 -27.016 1 35.94 86 GLN B O 1
ATOM 3645 N N . ALA B 1 87 ? -3 -6.352 -26.391 1 39.56 87 ALA B N 1
ATOM 3646 C CA . ALA B 1 87 ? -2.779 -4.984 -25.922 1 39.56 87 ALA B CA 1
ATOM 3647 C C . ALA B 1 87 ? -2.883 -3.988 -27.062 1 39.56 87 ALA B C 1
ATOM 3649 O O . ALA B 1 87 ? -3.479 -2.918 -26.922 1 39.56 87 ALA B O 1
ATOM 3650 N N . ALA B 1 88 ? -2.381 -4.527 -28.125 1 41.81 88 ALA B N 1
ATOM 3651 C CA . ALA B 1 88 ? -2.48 -3.705 -29.328 1 41.81 88 ALA B CA 1
ATOM 3652 C C . ALA B 1 88 ? -3.934 -3.547 -29.766 1 41.81 88 ALA B C 1
ATOM 3654 O O . ALA B 1 88 ? -4.355 -2.455 -30.156 1 41.81 88 ALA B O 1
ATOM 3655 N N . LEU B 1 89 ? -4.621 -4.664 -29.547 1 38.94 89 LEU B N 1
ATOM 3656 C CA . LEU B 1 89 ? -6.039 -4.598 -29.875 1 38.94 89 LEU B CA 1
ATOM 3657 C C . LEU B 1 89 ? -6.785 -3.725 -28.875 1 38.94 89 LEU B C 1
ATOM 3659 O O . LEU B 1 89 ? -7.613 -2.896 -29.25 1 38.94 89 LEU B O 1
ATOM 3663 N N . ALA B 1 90 ? -6.609 -3.953 -27.656 1 38.75 90 ALA B N 1
ATOM 3664 C CA . ALA B 1 90 ? -7.266 -3.133 -26.641 1 38.75 90 ALA B CA 1
ATOM 3665 C C . ALA B 1 90 ? -6.91 -1.659 -26.812 1 38.75 90 ALA B C 1
ATOM 3667 O O . ALA B 1 90 ? -7.77 -0.786 -26.672 1 38.75 90 ALA B O 1
ATOM 3668 N N . LEU B 1 91 ? -5.727 -1.482 -27.047 1 41.34 91 LEU B N 1
ATOM 3669 C CA . LEU B 1 91 ? -5.316 -0.109 -27.312 1 41.34 91 LEU B CA 1
ATOM 3670 C C . LEU B 1 91 ? -5.977 0.414 -28.578 1 41.34 91 LEU B C 1
ATOM 3672 O O . LEU B 1 91 ? -6.34 1.59 -28.656 1 41.34 91 LEU B O 1
ATOM 3676 N N . SER B 1 92 ? -6.082 -0.554 -29.453 1 39.84 92 SER B N 1
ATOM 3677 C CA . SER B 1 92 ? -6.691 -0.165 -30.734 1 39.84 92 SER B CA 1
ATOM 3678 C C . SER B 1 92 ? -8.164 0.192 -30.547 1 39.84 92 SER B C 1
ATOM 3680 O O . SER B 1 92 ? -8.711 0.984 -31.312 1 39.84 92 SER B O 1
ATOM 3682 N N . GLU B 1 93 ? -8.695 -0.519 -29.672 1 39.12 93 GLU B N 1
ATOM 3683 C CA . GLU B 1 93 ? -10.125 -0.284 -29.453 1 39.12 93 GLU B CA 1
ATOM 3684 C C . GLU B 1 93 ? -10.359 0.882 -28.5 1 39.12 93 GLU B C 1
ATOM 3686 O O . GLU B 1 93 ? -11.492 1.319 -28.312 1 39.12 93 GLU B O 1
ATOM 3691 N N . SER B 1 94 ? -9.352 1.201 -27.828 1 36.03 94 SER B N 1
ATOM 3692 C CA . SER B 1 94 ? -9.555 2.336 -26.938 1 36.03 94 SER B CA 1
ATOM 3693 C C . SER B 1 94 ? -9.812 3.619 -27.719 1 36.03 94 SER B C 1
ATOM 3695 O O . SER B 1 94 ? -9.133 3.896 -28.703 1 36.03 94 SER B O 1
ATOM 3697 N N . GLN B 1 95 ? -11 4.012 -27.609 1 36.09 95 GLN B N 1
ATOM 3698 C CA . GLN B 1 95 ? -11.469 5.223 -28.281 1 36.09 95 GLN B CA 1
ATOM 3699 C C . GLN B 1 95 ? -10.594 6.418 -27.938 1 36.09 95 GLN B C 1
ATOM 3701 O O . GLN B 1 95 ? -10.672 7.465 -28.578 1 36.09 95 GLN B O 1
ATOM 3706 N N . ASP B 1 96 ? -9.945 6.387 -26.906 1 34.66 96 ASP B N 1
ATOM 3707 C CA . ASP B 1 96 ? -9.195 7.566 -26.5 1 34.66 96 ASP B CA 1
ATOM 3708 C C . ASP B 1 96 ? -7.957 7.77 -27.359 1 34.66 96 ASP B C 1
ATOM 3710 O O . ASP B 1 96 ? -7.141 8.648 -27.094 1 34.66 96 ASP B O 1
ATOM 3714 N N . TYR B 1 97 ? -7.77 6.82 -28.312 1 34.53 97 TYR B N 1
ATOM 3715 C CA . TYR B 1 97 ? -6.523 7.012 -29.047 1 34.53 97 TYR B CA 1
ATOM 3716 C C . TYR B 1 97 ? -6.781 7.691 -30.391 1 34.53 97 TYR B C 1
ATOM 3718 O O . TYR B 1 97 ? -7.754 7.379 -31.078 1 34.53 97 TYR B O 1
ATOM 3726 N N . PRO B 1 98 ? -6.066 8.711 -30.766 1 35.56 98 PRO B N 1
ATOM 3727 C CA . PRO B 1 98 ? -6.238 9.508 -32 1 35.56 98 PRO B CA 1
ATOM 3728 C C . PRO B 1 98 ? -6.289 8.641 -33.25 1 35.56 98 PRO B C 1
ATOM 3730 O O . PRO B 1 98 ? -5.879 7.48 -33.219 1 35.56 98 PRO B O 1
ATOM 3733 N N . GLN B 1 99 ? -6.676 9.195 -34.375 1 36.5 99 GLN B N 1
ATOM 3734 C CA . GLN B 1 99 ? -6.859 8.711 -35.75 1 36.5 99 GLN B CA 1
ATOM 3735 C C . GLN B 1 99 ? -5.691 7.828 -36.156 1 36.5 99 GLN B C 1
ATOM 3737 O O . GLN B 1 99 ? -5.891 6.793 -36.812 1 36.5 99 GLN B O 1
ATOM 3742 N N . GLU B 1 100 ? -4.531 8.242 -36.062 1 38.78 100 GLU B N 1
ATOM 3743 C CA . GLU B 1 100 ? -3.33 7.504 -36.438 1 38.78 100 GLU B CA 1
ATOM 3744 C C . GLU B 1 100 ? -3.262 6.156 -35.75 1 38.78 100 GLU B C 1
ATOM 3746 O O . GLU B 1 100 ? -2.766 5.176 -36.281 1 38.78 100 GLU B O 1
ATOM 3751 N N . SER B 1 101 ? -3.975 6.055 -34.656 1 40.38 101 SER B N 1
ATOM 3752 C CA . SER B 1 101 ? -4.055 4.816 -33.906 1 40.38 101 SER B CA 1
ATOM 3753 C C . SER B 1 101 ? -4.949 3.793 -34.594 1 40.38 101 SER B C 1
ATOM 3755 O O . SER B 1 101 ? -4.676 2.592 -34.531 1 40.38 101 SER B O 1
ATOM 3757 N N . ALA B 1 102 ? -5.789 4.367 -35.281 1 41.75 102 ALA B N 1
ATOM 3758 C CA . ALA B 1 102 ? -6.676 3.479 -36.031 1 41.75 102 ALA B CA 1
ATOM 3759 C C . ALA B 1 102 ? -5.926 2.77 -37.156 1 41.75 102 ALA B C 1
ATOM 3761 O O . ALA B 1 102 ? -6.105 1.569 -37.375 1 41.75 102 ALA B O 1
ATOM 3762 N N . GLU B 1 103 ? -5.133 3.52 -37.906 1 42.94 103 GLU B N 1
ATOM 3763 C CA . GLU B 1 103 ? -4.336 2.938 -38.969 1 42.94 103 GLU B CA 1
ATOM 3764 C C . GLU B 1 103 ? -3.316 1.942 -38.438 1 42.94 103 GLU B C 1
ATOM 3766 O O . GLU B 1 103 ? -3.127 0.865 -39 1 42.94 103 GLU B O 1
ATOM 3771 N N . LEU B 1 104 ? -2.766 2.273 -37.438 1 42.69 104 LEU B N 1
ATOM 3772 C CA . LEU B 1 104 ? -1.834 1.343 -36.812 1 42.69 104 LEU B CA 1
ATOM 3773 C C . LEU B 1 104 ? -2.568 0.118 -36.25 1 42.69 104 LEU B C 1
ATOM 3775 O O . LEU B 1 104 ? -2.094 -1.01 -36.406 1 42.69 104 LEU B O 1
ATOM 3779 N N . ALA B 1 105 ? -3.691 0.352 -35.75 1 43.97 105 ALA B N 1
ATOM 3780 C CA . ALA B 1 105 ? -4.531 -0.773 -35.344 1 43.97 105 ALA B CA 1
ATOM 3781 C C . ALA B 1 105 ? -4.871 -1.662 -36.531 1 43.97 105 ALA B C 1
ATOM 3783 O O . ALA B 1 105 ? -4.82 -2.891 -36.438 1 43.97 105 ALA B O 1
ATOM 3784 N N . LEU B 1 106 ? -5.133 -0.958 -37.594 1 47.84 106 LEU B N 1
ATOM 3785 C CA . LEU B 1 106 ? -5.43 -1.685 -38.844 1 47.84 106 LEU B CA 1
ATOM 3786 C C . LEU B 1 106 ? -4.184 -2.379 -39.375 1 47.84 106 LEU B C 1
ATOM 3788 O O . LEU B 1 106 ? -4.25 -3.523 -39.812 1 47.84 106 LEU B O 1
ATOM 3792 N N . GLU B 1 107 ? -3.137 -1.846 -39.375 1 46.28 107 GLU B N 1
ATOM 3793 C CA . GLU B 1 107 ? -1.893 -2.467 -39.812 1 46.28 107 GLU B CA 1
ATOM 3794 C C . GLU B 1 107 ? -1.502 -3.631 -38.906 1 46.28 107 GLU B C 1
ATOM 3796 O O . GLU B 1 107 ? -1.046 -4.672 -39.406 1 46.28 107 GLU B O 1
ATOM 3801 N N . ILE B 1 108 ? -1.717 -3.467 -37.688 1 45.81 108 ILE B N 1
ATOM 3802 C CA . ILE B 1 108 ? -1.486 -4.574 -36.75 1 45.81 108 ILE B CA 1
ATOM 3803 C C . ILE B 1 108 ? -2.461 -5.711 -37.062 1 45.81 108 ILE B C 1
ATOM 3805 O O . ILE B 1 108 ? -2.062 -6.875 -37.156 1 45.81 108 ILE B O 1
ATOM 3809 N N . LYS B 1 109 ? -3.586 -5.262 -37.344 1 44.34 109 LYS B N 1
ATOM 3810 C CA . LYS B 1 109 ? -4.578 -6.262 -37.719 1 44.34 109 LYS B CA 1
ATOM 3811 C C . LYS B 1 109 ? -4.18 -6.953 -39.031 1 44.34 109 LYS B C 1
ATOM 3813 O O . LYS B 1 109 ? -4.266 -8.18 -39.125 1 44.34 109 LYS B O 1
ATOM 3818 N N . ASN B 1 110 ? -3.785 -6.238 -40 1 45.41 110 ASN B N 1
ATOM 3819 C CA . ASN B 1 110 ? -3.379 -6.777 -41.281 1 45.41 110 ASN B CA 1
ATOM 3820 C C . ASN B 1 110 ? -2.109 -7.617 -41.188 1 45.41 110 ASN B C 1
ATOM 3822 O O . ASN B 1 110 ? -1.999 -8.672 -41.812 1 45.41 110 ASN B O 1
ATOM 3826 N N . TYR B 1 111 ? -1.198 -7.117 -40.531 1 40.09 111 TYR B N 1
ATOM 3827 C CA . TYR B 1 111 ? 0.022 -7.883 -40.312 1 40.09 111 TYR B CA 1
ATOM 3828 C C . TYR B 1 111 ? -0.281 -9.195 -39.594 1 40.09 111 TYR B C 1
ATOM 3830 O O . TYR B 1 111 ? 0.232 -10.25 -39.969 1 40.09 111 TYR B O 1
ATOM 3838 N N . LEU B 1 112 ? -1.053 -9.008 -38.531 1 41.62 112 LEU B N 1
ATOM 3839 C CA . LEU B 1 112 ? -1.479 -10.242 -37.875 1 41.62 112 LEU B CA 1
ATOM 3840 C C . LEU B 1 112 ? -2.197 -11.156 -38.875 1 41.62 112 LEU B C 1
ATOM 3842 O O . LEU B 1 112 ? -2.006 -12.375 -38.844 1 41.62 112 LEU B O 1
ATOM 3846 N N . THR B 1 113 ? -2.875 -10.602 -39.625 1 40.59 113 THR B N 1
ATOM 3847 C CA . THR B 1 113 ? -3.539 -11.367 -40.656 1 40.59 113 THR B CA 1
ATOM 3848 C C . THR B 1 113 ? -2.518 -11.984 -41.625 1 40.59 113 THR B C 1
ATOM 3850 O O . THR B 1 113 ? -2.66 -13.141 -42.031 1 40.59 113 THR B O 1
ATOM 3853 N N . ARG B 1 114 ? -1.616 -11.188 -42.094 1 39.19 114 ARG B N 1
ATOM 3854 C CA . ARG B 1 114 ? -0.611 -11.68 -43.031 1 39.19 114 ARG B CA 1
ATOM 3855 C C . ARG B 1 114 ? 0.303 -12.703 -42.375 1 39.19 114 ARG B C 1
ATOM 3857 O O . ARG B 1 114 ? 0.855 -13.578 -43.031 1 39.19 114 ARG B O 1
ATOM 3864 N N . LEU B 1 115 ? 0.826 -12.156 -41.188 1 36.03 115 LEU B N 1
ATOM 3865 C CA . LEU B 1 115 ? 1.634 -13.164 -40.5 1 36.03 115 LEU B CA 1
ATOM 3866 C C . LEU B 1 115 ? 0.827 -14.438 -40.25 1 36.03 115 LEU B C 1
ATOM 3868 O O . LEU B 1 115 ? 1.38 -15.461 -39.844 1 36.03 115 LEU B O 1
ATOM 3872 N N . ASN B 1 116 ? 0.217 -14.938 -41.188 1 34.25 116 ASN B N 1
ATOM 3873 C CA . ASN B 1 116 ? -0.488 -16.188 -40.938 1 34.25 116 ASN B CA 1
ATOM 3874 C C . ASN B 1 116 ? -0.229 -16.719 -39.531 1 34.25 116 ASN B C 1
ATOM 3876 O O . ASN B 1 116 ? -0.017 -17.922 -39.344 1 34.25 116 ASN B O 1
ATOM 3880 N N . LEU B 1 117 ? 0.525 -15.898 -38.812 1 32.59 117 LEU B N 1
ATOM 3881 C CA . LEU B 1 117 ? 0.73 -16.406 -37.438 1 32.59 117 LEU B CA 1
ATOM 3882 C C . LEU B 1 117 ? -0.594 -16.828 -36.812 1 32.59 117 LEU B C 1
ATOM 3884 O O . LEU B 1 117 ? -1.58 -16.094 -36.906 1 32.59 117 LEU B O 1
ATOM 3888 N N . PRO B 1 118 ? -0.909 -18.062 -36.75 1 30.27 118 PRO B N 1
ATOM 3889 C CA . PRO B 1 118 ? -2.102 -18.344 -35.969 1 30.27 118 PRO B CA 1
ATOM 3890 C C . PRO B 1 118 ? -2.193 -17.484 -34.719 1 30.27 118 PRO B C 1
ATOM 3892 O O . PRO B 1 118 ? -1.197 -17.312 -34 1 30.27 118 PRO B O 1
ATOM 3895 N N . LEU B 1 119 ? -2.678 -16.234 -34.688 1 31.72 119 LEU B N 1
ATOM 3896 C CA . LEU B 1 119 ? -2.865 -15.422 -33.5 1 31.72 119 LEU B CA 1
ATOM 3897 C C . LEU B 1 119 ? -2.52 -16.219 -32.25 1 31.72 119 LEU B C 1
ATOM 3899 O O . LEU B 1 119 ? -1.981 -15.664 -31.281 1 31.72 119 LEU B O 1
ATOM 3903 N N . GLN B 1 120 ? -3.094 -17.312 -31.969 1 31.58 120 GLN B N 1
ATOM 3904 C CA . GLN B 1 120 ? -3.146 -18.312 -30.922 1 31.58 120 GLN B CA 1
ATOM 3905 C C . GLN B 1 120 ? -1.808 -19.031 -30.781 1 31.58 120 GLN B C 1
ATOM 3907 O O . GLN B 1 120 ? -1.587 -19.766 -29.812 1 31.58 120 GLN B O 1
ATOM 3912 N N . ALA B 1 121 ? -0.922 -19.297 -31.75 1 30.34 121 ALA B N 1
ATOM 3913 C CA . ALA B 1 121 ? -0.165 -20.531 -31.828 1 30.34 121 ALA B CA 1
ATOM 3914 C C . ALA B 1 121 ? 1.059 -20.5 -30.922 1 30.34 121 ALA B C 1
ATOM 3916 O O . ALA B 1 121 ? 1.33 -21.453 -30.188 1 30.34 121 ALA B O 1
ATOM 3917 N N . SER B 1 122 ? 2.262 -19.734 -31.359 1 33.75 122 SER B N 1
ATOM 3918 C CA . SER B 1 122 ? 3.414 -20.438 -30.797 1 33.75 122 SER B CA 1
ATOM 3919 C C . SER B 1 122 ? 3.463 -20.297 -29.281 1 33.75 122 SER B C 1
ATOM 3921 O O . SER B 1 122 ? 3.615 -21.281 -28.562 1 33.75 122 SER B O 1
ATOM 3923 N N . TYR B 1 123 ? 3.92 -19.125 -28.641 1 34.25 123 TYR B N 1
ATOM 3924 C CA . TYR B 1 123 ? 3.92 -19.031 -27.188 1 34.25 123 TYR B CA 1
ATOM 3925 C C . TYR B 1 123 ? 2.496 -19.031 -26.641 1 34.25 123 TYR B C 1
ATOM 3927 O O . TYR B 1 123 ? 2.24 -19.578 -25.562 1 34.25 123 TYR B O 1
ATOM 3935 N N . GLY B 1 124 ? 1.556 -18.344 -27.359 1 41.66 124 GLY B N 1
ATOM 3936 C CA . GLY B 1 124 ? 0.113 -18.406 -27.188 1 41.66 124 GLY B CA 1
ATOM 3937 C C . GLY B 1 124 ? -0.42 -19.828 -27.156 1 41.66 124 GLY B C 1
ATOM 3938 O O . GLY B 1 124 ? -1.353 -20.141 -26.422 1 41.66 124 GLY B O 1
ATOM 3939 N N . ASN B 1 125 ? 0.492 -20.5 -28.016 1 46.88 125 ASN B N 1
ATOM 3940 C CA . ASN B 1 125 ? 0.186 -21.922 -28.156 1 46.88 125 ASN B CA 1
ATOM 3941 C C . ASN B 1 125 ? 0.558 -22.703 -26.906 1 46.88 125 ASN B C 1
ATOM 3943 O O . ASN B 1 125 ? -0.132 -23.656 -26.531 1 46.88 125 ASN B O 1
ATOM 3947 N N . LEU B 1 126 ? 1.672 -21.922 -26.234 1 57.59 126 LEU B N 1
ATOM 3948 C CA . LEU B 1 126 ? 2.039 -22.766 -25.094 1 57.59 126 LEU B CA 1
ATOM 3949 C C . LEU B 1 126 ? 0.98 -22.703 -24 1 57.59 126 LEU B C 1
ATOM 3951 O O . LEU B 1 126 ? 0.663 -23.719 -23.375 1 57.59 126 LEU B O 1
ATOM 3955 N N . THR B 1 127 ? 0.428 -21.359 -23.969 1 73.5 127 THR B N 1
ATOM 3956 C CA . THR B 1 127 ? -0.557 -21.25 -22.906 1 73.5 127 THR B CA 1
ATOM 3957 C C . THR B 1 127 ? -1.934 -21.688 -23.391 1 73.5 127 THR B C 1
ATOM 3959 O O . THR B 1 127 ? -2.812 -22 -22.578 1 73.5 127 THR B O 1
ATOM 3962 N N . CYS B 1 128 ? -2.068 -21.734 -24.703 1 62.44 128 CYS B N 1
ATOM 3963 C CA . CYS B 1 128 ? -3.365 -22.125 -25.266 1 62.44 128 CYS B CA 1
ATOM 3964 C C . CYS B 1 128 ? -3.727 -23.547 -24.859 1 62.44 128 CYS B C 1
ATOM 3966 O O . CYS B 1 128 ? -4.902 -23.875 -24.703 1 62.44 128 CYS B O 1
ATOM 3968 N N . THR B 1 129 ? -2.676 -24.328 -24.703 1 66.75 129 THR B N 1
ATOM 3969 C CA . THR B 1 129 ? -2.906 -25.719 -24.328 1 66.75 129 THR B CA 1
ATOM 3970 C C . THR B 1 129 ? -3.576 -25.797 -22.953 1 66.75 129 THR B C 1
ATOM 3972 O O . THR B 1 129 ? -4.207 -26.812 -22.641 1 66.75 129 THR B O 1
ATOM 3975 N N . ASN B 1 130 ? -3.488 -24.688 -22.266 1 81.31 130 ASN B N 1
ATOM 3976 C CA . ASN B 1 130 ? -4.094 -24.672 -20.938 1 81.31 130 ASN B CA 1
ATOM 3977 C C . ASN B 1 130 ? -5.617 -24.75 -21.016 1 81.31 130 ASN B C 1
ATOM 3979 O O . ASN B 1 130 ? -6.281 -25.031 -20.016 1 81.31 130 ASN B O 1
ATOM 3983 N N . LEU B 1 131 ? -6.098 -24.391 -22.188 1 76.19 131 LEU B N 1
ATOM 3984 C CA . LEU B 1 131 ? -7.547 -24.375 -22.375 1 76.19 131 LEU B CA 1
ATOM 3985 C C . LEU B 1 131 ? -8.156 -25.719 -22 1 76.19 131 LEU B C 1
ATOM 3987 O O . LEU B 1 131 ? -9.305 -25.797 -21.578 1 76.19 131 LEU B O 1
ATOM 3991 N N . ALA B 1 132 ? -7.395 -26.766 -22.141 1 74.38 132 ALA B N 1
ATOM 3992 C CA . ALA B 1 132 ? -7.855 -28.125 -21.828 1 74.38 132 ALA B CA 1
ATOM 3993 C C . ALA B 1 132 ? -8.258 -28.234 -20.359 1 74.38 132 ALA B C 1
ATOM 3995 O O . ALA B 1 132 ? -9 -29.156 -19.984 1 74.38 132 ALA B O 1
ATOM 3996 N N . TYR B 1 133 ? -7.883 -27.312 -19.547 1 86.19 133 TYR B N 1
ATOM 3997 C CA . TYR B 1 133 ? -8.141 -27.391 -18.109 1 86.19 133 TYR B CA 1
ATOM 3998 C C . TYR B 1 133 ? -9.289 -26.469 -17.719 1 86.19 133 TYR B C 1
ATOM 4000 O O . TYR B 1 133 ? -9.68 -26.422 -16.547 1 86.19 133 TYR B O 1
ATOM 4008 N N . ALA B 1 134 ? -9.844 -25.781 -18.719 1 82.94 134 ALA B N 1
ATOM 4009 C CA . ALA B 1 134 ? -10.961 -24.891 -18.422 1 82.94 134 ALA B CA 1
ATOM 4010 C C . ALA B 1 134 ? -12.141 -25.656 -17.844 1 82.94 134 ALA B C 1
ATOM 4012 O O . ALA B 1 134 ? -12.68 -26.562 -18.5 1 82.94 134 ALA B O 1
ATOM 4013 N N . ASN B 1 135 ? -12.523 -25.391 -16.656 1 84.75 135 ASN B N 1
ATOM 4014 C CA . ASN B 1 135 ? -13.656 -25.969 -15.945 1 84.75 135 ASN B CA 1
ATOM 4015 C C . ASN B 1 135 ? -13.555 -27.484 -15.859 1 84.75 135 ASN B C 1
ATOM 4017 O O . ASN B 1 135 ? -14.578 -28.188 -15.781 1 84.75 135 ASN B O 1
ATOM 4021 N N . ARG B 1 136 ? -12.391 -28 -15.914 1 87.06 136 ARG B N 1
ATOM 4022 C CA . ARG B 1 136 ? -12.156 -29.438 -15.852 1 87.06 136 ARG B CA 1
ATOM 4023 C C . ARG B 1 136 ? -12.594 -30 -14.508 1 87.06 136 ARG B C 1
ATOM 4025 O O . ARG B 1 136 ? -12.969 -31.172 -14.422 1 87.06 136 ARG B O 1
ATOM 4032 N N . TYR B 1 137 ? -12.617 -29.203 -13.5 1 93 137 TYR B N 1
ATOM 4033 C CA . TYR B 1 137 ? -12.953 -29.641 -12.148 1 93 137 TYR B CA 1
ATOM 4034 C C . TYR B 1 137 ? -14.156 -28.875 -11.609 1 93 137 TYR B C 1
ATOM 4036 O O . TYR B 1 137 ? -14.227 -28.594 -10.414 1 93 137 TYR B O 1
ATOM 4044 N N . LEU B 1 138 ? -15.039 -28.578 -12.5 1 91.12 138 LEU B N 1
ATOM 4045 C CA . LEU B 1 138 ? -16.203 -27.766 -12.188 1 91.12 138 LEU B CA 1
ATOM 4046 C C . LEU B 1 138 ? -16.969 -28.344 -10.992 1 91.12 138 LEU B C 1
ATOM 4048 O O . LEU B 1 138 ? -17.328 -29.531 -11 1 91.12 138 LEU B O 1
ATOM 4052 N N . GLY B 1 139 ? -17.109 -27.516 -9.945 1 92.5 139 GLY B N 1
ATOM 4053 C CA . GLY B 1 139 ? -17.938 -27.875 -8.805 1 92.5 139 GLY B CA 1
ATOM 4054 C C . GLY B 1 139 ? -17.203 -28.672 -7.75 1 92.5 139 GLY B C 1
ATOM 4055 O O . GLY B 1 139 ? -17.75 -28.984 -6.691 1 92.5 139 GLY B O 1
ATOM 4056 N N . GLN B 1 140 ? -15.945 -28.969 -7.926 1 96.12 140 GLN B N 1
ATOM 4057 C CA . GLN B 1 140 ? -15.18 -29.781 -6.996 1 96.12 140 GLN B CA 1
ATOM 4058 C C . GLN B 1 140 ? -14.445 -28.922 -5.977 1 96.12 140 GLN B C 1
ATOM 4060 O O . GLN B 1 140 ? -14.43 -27.703 -6.09 1 96.12 140 GLN B O 1
ATOM 4065 N N . ARG B 1 141 ? -13.938 -29.562 -4.941 1 98.12 141 ARG B N 1
ATOM 4066 C CA . ARG B 1 141 ? -13.094 -28.875 -3.977 1 98.12 141 ARG B CA 1
ATOM 4067 C C . ARG B 1 141 ? -11.617 -29.156 -4.238 1 98.12 141 ARG B C 1
ATOM 4069 O O . ARG B 1 141 ? -11.273 -30.141 -4.887 1 98.12 141 ARG B O 1
ATOM 4076 N N . CYS B 1 142 ? -10.789 -28.297 -3.801 1 98.5 142 CYS B N 1
ATOM 4077 C CA . CYS B 1 142 ? -9.352 -28.531 -3.871 1 98.5 142 CYS B CA 1
ATOM 4078 C C . CYS B 1 142 ? -8.641 -27.891 -2.678 1 98.5 142 CYS B C 1
ATOM 4080 O O . CYS B 1 142 ? -9.258 -27.156 -1.903 1 98.5 142 CYS B O 1
ATOM 4082 N N . PHE B 1 143 ? -7.43 -28.312 -2.5 1 98.69 143 PHE B N 1
ATOM 4083 C CA . PHE B 1 143 ? -6.57 -27.812 -1.436 1 98.69 143 PHE B CA 1
ATOM 4084 C C . PHE B 1 143 ? -5.301 -27.203 -2.012 1 98.69 143 PHE B C 1
ATOM 4086 O O . PHE B 1 143 ? -4.66 -27.781 -2.885 1 98.69 143 PHE B O 1
ATOM 4093 N N . ILE B 1 144 ? -4.98 -25.984 -1.603 1 98.5 144 ILE B N 1
ATOM 4094 C CA . ILE B 1 144 ? -3.74 -25.312 -1.986 1 98.5 144 ILE B CA 1
ATOM 4095 C C . ILE B 1 144 ? -2.773 -25.297 -0.804 1 98.5 144 ILE B C 1
ATOM 4097 O O . ILE B 1 144 ? -3.062 -24.703 0.233 1 98.5 144 ILE B O 1
ATOM 4101 N N . LEU B 1 145 ? -1.653 -25.938 -1 1 97.94 145 LEU B N 1
ATOM 4102 C CA . LEU B 1 145 ? -0.657 -26.062 0.06 1 97.94 145 LEU B CA 1
ATOM 4103 C C . LEU B 1 145 ? 0.478 -25.078 -0.142 1 97.94 145 LEU B C 1
ATOM 4105 O O . LEU B 1 145 ? 1.229 -25.172 -1.116 1 97.94 145 LEU B O 1
ATOM 4109 N N . GLY B 1 146 ? 0.558 -24.109 0.775 1 96.38 146 GLY B N 1
ATOM 4110 C CA . GLY B 1 146 ? 1.731 -23.25 0.82 1 96.38 146 GLY B CA 1
ATOM 4111 C C . GLY B 1 146 ? 2.904 -23.875 1.549 1 96.38 146 GLY B C 1
ATOM 4112 O O . GLY B 1 146 ? 2.873 -25.062 1.874 1 96.38 146 GLY B O 1
ATOM 4113 N N . ASN B 1 147 ? 3.914 -23.062 1.76 1 93.94 147 ASN B N 1
ATOM 4114 C CA . ASN B 1 147 ? 5.137 -23.609 2.342 1 93.94 147 ASN B CA 1
ATOM 4115 C C . ASN B 1 147 ? 5.406 -23.031 3.727 1 93.94 147 ASN B C 1
ATOM 4117 O O . ASN B 1 147 ? 6.5 -23.172 4.266 1 93.94 147 ASN B O 1
ATOM 4121 N N . ALA B 1 148 ? 4.465 -22.438 4.309 1 94.12 148 ALA B N 1
ATOM 4122 C CA . ALA B 1 148 ? 4.68 -21.797 5.605 1 94.12 148 ALA B CA 1
ATOM 4123 C C . ALA B 1 148 ? 4.805 -22.844 6.715 1 94.12 148 ALA B C 1
ATOM 4125 O O . ALA B 1 148 ? 4.375 -23.984 6.551 1 94.12 148 ALA B O 1
ATOM 4126 N N . PRO B 1 149 ? 5.359 -22.438 7.848 1 91.81 149 PRO B N 1
ATOM 4127 C CA . PRO B 1 149 ? 5.551 -23.359 8.977 1 91.81 149 PRO B CA 1
ATOM 4128 C C . PRO B 1 149 ? 4.238 -23.969 9.461 1 91.81 149 PRO B C 1
ATOM 4130 O O . PRO B 1 149 ? 4.23 -25.109 9.938 1 91.81 149 PRO B O 1
ATOM 4133 N N . SER B 1 150 ? 3.17 -23.328 9.305 1 93.88 150 SER B N 1
ATOM 4134 C CA . SER B 1 150 ? 1.891 -23.812 9.805 1 93.88 150 SER B CA 1
ATOM 4135 C C . SER B 1 150 ? 1.487 -25.109 9.102 1 93.88 150 SER B C 1
ATOM 4137 O O . SER B 1 150 ? 0.618 -25.844 9.586 1 93.88 150 SER B O 1
ATOM 4139 N N . LEU B 1 151 ? 2.062 -25.422 7.977 1 94.25 151 LEU B N 1
ATOM 4140 C CA . LEU B 1 151 ? 1.739 -26.641 7.238 1 94.25 151 LEU B CA 1
ATOM 4141 C C . LEU B 1 151 ? 2.051 -27.875 8.07 1 94.25 151 LEU B C 1
ATOM 4143 O O . LEU B 1 151 ? 1.398 -28.906 7.922 1 94.25 151 LEU B O 1
ATOM 4147 N N . LYS B 1 152 ? 2.994 -27.734 8.953 1 90.69 152 LYS B N 1
ATOM 4148 C CA . LYS B 1 152 ? 3.422 -28.859 9.797 1 90.69 152 LYS B CA 1
ATOM 4149 C C . LYS B 1 152 ? 2.316 -29.266 10.766 1 90.69 152 LYS B C 1
ATOM 4151 O O . LYS B 1 152 ? 2.316 -30.391 11.281 1 90.69 152 LYS B O 1
ATOM 4156 N N . ASN B 1 153 ? 1.408 -28.391 10.969 1 89.44 153 ASN B N 1
ATOM 4157 C CA . ASN B 1 153 ? 0.347 -28.641 11.938 1 89.44 153 ASN B CA 1
ATOM 4158 C C . ASN B 1 153 ? -0.812 -29.406 11.312 1 89.44 153 ASN B C 1
ATOM 4160 O O . ASN B 1 153 ? -1.798 -29.719 11.984 1 89.44 153 ASN B O 1
ATOM 4164 N N . HIS B 1 154 ? -0.701 -29.75 10.078 1 92.69 154 HIS B N 1
ATOM 4165 C CA . HIS B 1 154 ? -1.783 -30.438 9.375 1 92.69 154 HIS B CA 1
ATOM 4166 C C . HIS B 1 154 ? -1.394 -31.859 9.016 1 92.69 154 HIS B C 1
ATOM 4168 O O . HIS B 1 154 ? -0.252 -32.125 8.625 1 92.69 154 HIS B O 1
ATOM 4174 N N . ASN B 1 155 ? -2.295 -32.812 9.242 1 94.88 155 ASN B N 1
ATOM 4175 C CA . ASN B 1 155 ? -2.127 -34.156 8.703 1 94.88 155 ASN B CA 1
ATOM 4176 C C . ASN B 1 155 ? -2.457 -34.188 7.215 1 94.88 155 ASN B C 1
ATOM 4178 O O . ASN B 1 155 ? -3.615 -34.375 6.836 1 94.88 155 ASN B O 1
ATOM 4182 N N . LEU B 1 156 ? -1.458 -34.188 6.406 1 95.81 156 LEU B N 1
ATOM 4183 C CA . LEU B 1 156 ? -1.646 -34.031 4.969 1 95.81 156 LEU B CA 1
ATOM 4184 C C . LEU B 1 156 ? -2.012 -35.375 4.328 1 95.81 156 LEU B C 1
ATOM 4186 O O . LEU B 1 156 ? -2.445 -35.406 3.174 1 95.81 156 LEU B O 1
ATOM 4190 N N . LYS B 1 157 ? -1.872 -36.438 5.051 1 94.44 157 LYS B N 1
ATOM 4191 C CA . LYS B 1 157 ? -2.232 -37.75 4.531 1 94.44 157 LYS B CA 1
ATOM 4192 C C . LYS B 1 157 ? -3.729 -37.844 4.238 1 94.44 157 LYS B C 1
ATOM 4194 O O . LYS B 1 157 ? -4.164 -38.656 3.43 1 94.44 157 LYS B O 1
ATOM 4199 N N . LEU B 1 158 ? -4.484 -37 4.879 1 95.62 158 LEU B N 1
ATOM 4200 C CA . LEU B 1 158 ? -5.93 -37 4.699 1 95.62 158 LEU B CA 1
ATOM 4201 C C . LEU B 1 158 ? -6.301 -36.469 3.311 1 95.62 158 LEU B C 1
ATOM 4203 O O . LEU B 1 158 ? -7.441 -36.656 2.869 1 95.62 158 LEU B O 1
ATOM 4207 N N . LEU B 1 159 ? -5.379 -35.938 2.521 1 96.56 159 LEU B N 1
ATOM 4208 C CA . LEU B 1 159 ? -5.66 -35.25 1.256 1 96.56 159 LEU B CA 1
ATOM 4209 C C . LEU B 1 159 ? -5.535 -36.219 0.087 1 96.56 159 LEU B C 1
ATOM 4211 O O . LEU B 1 159 ? -5.68 -35.844 -1.072 1 96.56 159 LEU B O 1
ATOM 4215 N N . CYS B 1 160 ? -5.328 -37.5 0.295 1 91.56 160 CYS B N 1
ATOM 4216 C CA . CYS B 1 160 ? -4.988 -38.469 -0.732 1 91.56 160 CYS B CA 1
ATOM 4217 C C . CYS B 1 160 ? -6.117 -38.625 -1.743 1 91.56 160 CYS B C 1
ATOM 4219 O O . CYS B 1 160 ? -5.898 -39.094 -2.863 1 91.56 160 CYS B O 1
ATOM 4221 N N . HIS B 1 161 ? -7.355 -38.156 -1.513 1 91.12 161 HIS B N 1
ATOM 4222 C CA . HIS B 1 161 ? -8.477 -38.312 -2.436 1 91.12 161 HIS B CA 1
ATOM 4223 C C . HIS B 1 161 ? -8.945 -36.969 -2.984 1 91.12 161 HIS B C 1
ATOM 4225 O O . HIS B 1 161 ? -9.945 -36.906 -3.699 1 91.12 161 HIS B O 1
ATOM 4231 N N . ASP B 1 162 ? -8.242 -35.906 -2.691 1 95.88 162 ASP B N 1
ATOM 4232 C CA . ASP B 1 162 ? -8.625 -34.594 -3.127 1 95.88 162 ASP B CA 1
ATOM 4233 C C . ASP B 1 162 ? -7.645 -34.031 -4.168 1 95.88 162 ASP B C 1
ATOM 4235 O O . ASP B 1 162 ? -6.527 -34.562 -4.297 1 95.88 162 ASP B O 1
ATOM 4239 N N . VAL B 1 163 ? -8.109 -33.094 -4.934 1 97.5 163 VAL B N 1
ATOM 4240 C CA . VAL B 1 163 ? -7.188 -32.375 -5.816 1 97.5 163 VAL B CA 1
ATOM 4241 C C . VAL B 1 163 ? -6.332 -31.422 -5 1 97.5 163 VAL B C 1
ATOM 4243 O O . VAL B 1 163 ? -6.859 -30.578 -4.262 1 97.5 163 VAL B O 1
ATOM 4246 N N . VAL B 1 164 ? -5.02 -31.594 -5.086 1 98.38 164 VAL B N 1
ATOM 4247 C CA . VAL B 1 164 ? -4.098 -30.797 -4.277 1 98.38 164 VAL B CA 1
ATOM 4248 C C . VAL B 1 164 ? -3.148 -30.031 -5.184 1 98.38 164 VAL B C 1
ATOM 4250 O O . VAL B 1 164 ? -2.65 -30.562 -6.176 1 98.38 164 VAL B O 1
ATOM 4253 N N . PHE B 1 165 ? -2.992 -28.719 -4.879 1 98.44 165 PHE B N 1
ATOM 4254 C CA . PHE B 1 165 ? -1.963 -27.859 -5.469 1 98.44 165 PHE B CA 1
ATOM 4255 C C . PHE B 1 165 ? -0.796 -27.688 -4.504 1 98.44 165 PHE B C 1
ATOM 4257 O O . PHE B 1 165 ? -0.987 -27.266 -3.363 1 98.44 165 PHE B O 1
ATOM 4264 N N . SER B 1 166 ? 0.376 -28.031 -4.875 1 97.56 166 SER B N 1
ATOM 4265 C CA . SER B 1 166 ? 1.589 -27.688 -4.141 1 97.56 166 SER B CA 1
ATOM 4266 C C . SER B 1 166 ? 2.344 -26.562 -4.836 1 97.56 166 SER B C 1
ATOM 4268 O O . SER B 1 166 ? 2.119 -26.281 -6.02 1 97.56 166 SER B O 1
ATOM 4270 N N . VAL B 1 167 ? 3.203 -25.875 -4.078 1 96.06 167 VAL B N 1
ATOM 4271 C CA . VAL B 1 167 ? 3.855 -24.688 -4.648 1 96.06 167 VAL B CA 1
ATOM 4272 C C . VAL B 1 167 ? 5.355 -24.75 -4.379 1 96.06 167 VAL B C 1
ATOM 4274 O O . VAL B 1 167 ? 5.785 -25.219 -3.322 1 96.06 167 VAL B O 1
ATOM 4277 N N . SER B 1 168 ? 6.121 -24.359 -5.34 1 91.94 168 SER B N 1
ATOM 4278 C CA . SER B 1 168 ? 7.559 -24.141 -5.246 1 91.94 168 SER B CA 1
ATOM 4279 C C . SER B 1 168 ? 8.25 -25.312 -4.582 1 91.94 168 SER B C 1
ATOM 4281 O O . SER B 1 168 ? 8.156 -26.453 -5.059 1 91.94 168 SER B O 1
ATOM 4283 N N . ASN B 1 169 ? 8.781 -25.109 -3.348 1 91.06 169 ASN B N 1
ATOM 4284 C CA . ASN B 1 169 ? 9.547 -26.156 -2.695 1 91.06 169 ASN B CA 1
ATOM 4285 C C . ASN B 1 169 ? 8.656 -27.047 -1.835 1 91.06 169 ASN B C 1
ATOM 4287 O O . ASN B 1 169 ? 9.156 -27.781 -0.977 1 91.06 169 ASN B O 1
ATOM 4291 N N . GLY B 1 170 ? 7.461 -26.969 -2.143 1 93.19 170 GLY B N 1
ATOM 4292 C CA . GLY B 1 170 ? 6.543 -27.828 -1.41 1 93.19 170 GLY B CA 1
ATOM 4293 C C . GLY B 1 170 ? 6.836 -29.312 -1.583 1 93.19 170 GLY B C 1
ATOM 4294 O O . GLY B 1 170 ? 6.426 -30.125 -0.758 1 93.19 170 GLY B O 1
ATOM 4295 N N . TYR B 1 171 ? 7.547 -29.641 -2.643 1 93.56 171 TYR B N 1
ATOM 4296 C CA . TYR B 1 171 ? 7.867 -31.031 -2.949 1 93.56 171 TYR B CA 1
ATOM 4297 C C . TYR B 1 171 ? 8.828 -31.609 -1.915 1 93.56 171 TYR B C 1
ATOM 4299 O O . TYR B 1 171 ? 9.023 -32.812 -1.854 1 93.56 171 TYR B O 1
ATOM 4307 N N . LEU B 1 172 ? 9.344 -30.797 -1.063 1 91.56 172 LEU B N 1
ATOM 4308 C CA . LEU B 1 172 ? 10.289 -31.234 -0.045 1 91.56 172 LEU B CA 1
ATOM 4309 C C . LEU B 1 172 ? 9.562 -31.797 1.167 1 91.56 172 LEU B C 1
ATOM 4311 O O . LEU B 1 172 ? 10.188 -32.375 2.062 1 91.56 172 LEU B O 1
ATOM 4315 N N . HIS B 1 173 ? 8.32 -31.641 1.197 1 92.19 173 HIS B N 1
ATOM 4316 C CA . HIS B 1 173 ? 7.566 -32.188 2.316 1 92.19 173 HIS B CA 1
ATOM 4317 C C . HIS B 1 173 ? 7.676 -33.719 2.361 1 92.19 173 HIS B C 1
ATOM 4319 O O . HIS B 1 173 ? 7.578 -34.375 1.328 1 92.19 173 HIS B O 1
ATOM 4325 N N . SER B 1 174 ? 7.777 -34.219 3.529 1 90.88 174 SER B N 1
ATOM 4326 C CA . SER B 1 174 ? 8.023 -35.656 3.711 1 90.88 174 SER B CA 1
ATOM 4327 C C . SER B 1 174 ? 6.848 -36.469 3.221 1 90.88 174 SER B C 1
ATOM 4329 O O . SER B 1 174 ? 7.027 -37.594 2.752 1 90.88 174 SER B O 1
ATOM 4331 N N . ASP B 1 175 ? 5.656 -35.969 3.297 1 92.31 175 ASP B N 1
ATOM 4332 C CA . ASP B 1 175 ? 4.465 -36.75 2.93 1 92.31 175 ASP B CA 1
ATOM 4333 C C . ASP B 1 175 ? 4.059 -36.438 1.484 1 92.31 175 ASP B C 1
ATOM 4335 O O . ASP B 1 175 ? 2.955 -36.812 1.064 1 92.31 175 ASP B O 1
ATOM 4339 N N . TYR B 1 176 ? 4.895 -35.812 0.704 1 94.12 176 TYR B N 1
ATOM 4340 C CA . TYR B 1 176 ? 4.566 -35.406 -0.661 1 94.12 176 TYR B CA 1
ATOM 4341 C C . TYR B 1 176 ? 4.121 -36.594 -1.485 1 94.12 176 TYR B C 1
ATOM 4343 O O . TYR B 1 176 ? 3.168 -36.5 -2.264 1 94.12 176 TYR B O 1
ATOM 4351 N N . ALA B 1 177 ? 4.773 -37.719 -1.25 1 91.38 177 ALA B N 1
ATOM 4352 C CA . ALA B 1 177 ? 4.484 -38.938 -2.008 1 91.38 177 ALA B CA 1
ATOM 4353 C C . ALA B 1 177 ? 3.137 -39.531 -1.603 1 91.38 177 ALA B C 1
ATOM 4355 O O . ALA B 1 177 ? 2.566 -40.344 -2.33 1 91.38 177 ALA B O 1
ATOM 4356 N N . ILE B 1 178 ? 2.699 -39.125 -0.502 1 90.31 178 ILE B N 1
ATOM 4357 C CA . ILE B 1 178 ? 1.456 -39.688 0.011 1 90.31 178 ILE B CA 1
ATOM 4358 C C . ILE B 1 178 ? 0.269 -38.875 -0.521 1 90.31 178 ILE B C 1
ATOM 4360 O O . ILE B 1 178 ? -0.635 -39.438 -1.146 1 90.31 178 ILE B O 1
ATOM 4364 N N . TYR B 1 179 ? 0.22 -37.625 -0.299 1 92.06 179 TYR B N 1
ATOM 4365 C CA . TYR B 1 179 ? -0.91 -36.812 -0.777 1 92.06 179 TYR B CA 1
ATOM 4366 C C . TYR B 1 179 ? -0.794 -36.562 -2.273 1 92.06 179 TYR B C 1
ATOM 4368 O O . TYR B 1 179 ? -1.795 -36.281 -2.941 1 92.06 179 TYR B O 1
ATOM 4376 N N . ARG B 1 180 ? 0.377 -36.688 -2.846 1 91.75 180 ARG B N 1
ATOM 4377 C CA . ARG B 1 180 ? 0.633 -36.656 -4.281 1 91.75 180 ARG B CA 1
ATOM 4378 C C . ARG B 1 180 ? -0.185 -35.562 -4.965 1 91.75 180 ARG B C 1
ATOM 4380 O O . ARG B 1 180 ? -1.216 -35.844 -5.578 1 91.75 180 ARG B O 1
ATOM 4387 N N . PRO B 1 181 ? 0.25 -34.375 -5.027 1 96.75 181 PRO B N 1
ATOM 4388 C CA . PRO B 1 181 ? -0.49 -33.25 -5.629 1 96.75 181 PRO B CA 1
ATOM 4389 C C . PRO B 1 181 ? -0.792 -33.5 -7.109 1 96.75 181 PRO B C 1
ATOM 4391 O O . PRO B 1 181 ? -0.003 -34.125 -7.812 1 96.75 181 PRO B O 1
ATOM 4394 N N . HIS B 1 182 ? -1.948 -33.031 -7.539 1 96.5 182 HIS B N 1
ATOM 4395 C CA . HIS B 1 182 ? -2.301 -33.031 -8.953 1 96.5 182 HIS B CA 1
ATOM 4396 C C . HIS B 1 182 ? -1.54 -31.969 -9.727 1 96.5 182 HIS B C 1
ATOM 4398 O O . HIS B 1 182 ? -1.217 -32.156 -10.906 1 96.5 182 HIS B O 1
ATOM 4404 N N . PHE B 1 183 ? -1.302 -30.891 -9.047 1 97.38 183 PHE B N 1
ATOM 4405 C CA . PHE B 1 183 ? -0.619 -29.766 -9.672 1 97.38 183 PHE B CA 1
ATOM 4406 C C . PHE B 1 183 ? 0.513 -29.266 -8.789 1 97.38 183 PHE B C 1
ATOM 4408 O O . PHE B 1 183 ? 0.373 -29.203 -7.566 1 97.38 183 PHE B O 1
ATOM 4415 N N . HIS B 1 184 ? 1.611 -28.906 -9.367 1 97.81 184 HIS B N 1
ATOM 4416 C CA . HIS B 1 184 ? 2.732 -28.25 -8.711 1 97.81 184 HIS B CA 1
ATOM 4417 C C . HIS B 1 184 ? 3.037 -26.906 -9.359 1 97.81 184 HIS B C 1
ATOM 4419 O O . HIS B 1 184 ? 3.488 -26.859 -10.508 1 97.81 184 HIS B O 1
ATOM 4425 N N . CYS B 1 185 ? 2.836 -25.844 -8.578 1 96.56 185 CYS B N 1
ATOM 4426 C CA . CYS B 1 185 ? 2.887 -24.484 -9.117 1 96.56 185 CYS B CA 1
ATOM 4427 C C . CYS B 1 185 ? 4.25 -23.859 -8.875 1 96.56 185 CYS B C 1
ATOM 4429 O O . CYS B 1 185 ? 4.652 -23.656 -7.73 1 96.56 185 CYS B O 1
ATOM 4431 N N . LEU B 1 186 ? 4.879 -23.578 -9.922 1 92.62 186 LEU B N 1
ATOM 4432 C CA . LEU B 1 186 ? 6.137 -22.844 -9.883 1 92.62 186 LEU B CA 1
ATOM 4433 C C . LEU B 1 186 ? 5.977 -21.453 -10.492 1 92.62 186 LEU B C 1
ATOM 4435 O O . LEU B 1 186 ? 5.52 -21.312 -11.633 1 92.62 186 LEU B O 1
ATOM 4439 N N . PRO B 1 187 ? 6.223 -20.453 -9.656 1 81.44 187 PRO B N 1
ATOM 4440 C CA . PRO B 1 187 ? 6.184 -19.125 -10.258 1 81.44 187 PRO B CA 1
ATOM 4441 C C . PRO B 1 187 ? 7.355 -18.875 -11.203 1 81.44 187 PRO B C 1
ATOM 4443 O O . PRO B 1 187 ? 8.25 -19.703 -11.328 1 81.44 187 PRO B O 1
ATOM 4446 N N . THR B 1 188 ? 7.25 -17.703 -11.883 1 81.44 188 THR B N 1
ATOM 4447 C CA . THR B 1 188 ? 8.398 -17.312 -12.695 1 81.44 188 THR B CA 1
ATOM 4448 C C . THR B 1 188 ? 9.664 -17.234 -11.844 1 81.44 188 THR B C 1
ATOM 4450 O O . THR B 1 188 ? 9.656 -16.625 -10.773 1 81.44 188 THR B O 1
ATOM 4453 N N . ILE B 1 189 ? 10.625 -17.984 -12.281 1 80.25 189 ILE B N 1
ATOM 4454 C CA . ILE B 1 189 ? 11.883 -17.984 -11.547 1 80.25 189 ILE B CA 1
ATOM 4455 C C . ILE B 1 189 ? 12.422 -16.547 -11.445 1 80.25 189 ILE B C 1
ATOM 4457 O O . ILE B 1 189 ? 12.539 -15.852 -12.453 1 80.25 189 ILE B O 1
ATOM 4461 N N . PRO B 1 190 ? 12.547 -16.141 -10.203 1 72.94 190 PRO B N 1
ATOM 4462 C CA . PRO B 1 190 ? 13.031 -14.781 -9.992 1 72.94 190 PRO B CA 1
ATOM 4463 C C . PRO B 1 190 ? 14.547 -14.664 -10.117 1 72.94 190 PRO B C 1
ATOM 4465 O O . PRO B 1 190 ? 15.242 -14.461 -9.125 1 72.94 190 PRO B O 1
ATOM 4468 N N . TYR B 1 191 ? 15.016 -14.617 -11.289 1 67.19 191 TYR B N 1
ATOM 4469 C CA . TYR B 1 191 ? 16.453 -14.617 -11.539 1 67.19 191 TYR B CA 1
ATOM 4470 C C . TYR B 1 191 ? 17.125 -13.422 -10.867 1 67.19 191 TYR B C 1
ATOM 4472 O O . TYR B 1 191 ? 18.156 -13.578 -10.211 1 67.19 191 TYR B O 1
ATOM 4480 N N . ASP B 1 192 ? 16.484 -12.25 -10.945 1 62.06 192 ASP B N 1
ATOM 4481 C CA . ASP B 1 192 ? 17.109 -11.031 -10.43 1 62.06 192 ASP B CA 1
ATOM 4482 C C . ASP B 1 192 ? 16.953 -10.938 -8.914 1 62.06 192 ASP B C 1
ATOM 4484 O O . ASP B 1 192 ? 17.891 -10.562 -8.211 1 62.06 192 ASP B O 1
ATOM 4488 N N . GLU B 1 193 ? 15.812 -11.344 -8.5 1 62.81 193 GLU B N 1
ATOM 4489 C CA . GLU B 1 193 ? 15.531 -11.219 -7.074 1 62.81 193 GLU B CA 1
ATOM 4490 C C . GLU B 1 193 ? 16.359 -12.211 -6.258 1 62.81 193 GLU B C 1
ATOM 4492 O O . GLU B 1 193 ? 16.719 -11.93 -5.109 1 62.81 193 GLU B O 1
ATOM 4497 N N . MET B 1 194 ? 16.594 -13.344 -6.844 1 61.19 194 MET B N 1
ATOM 4498 C CA . MET B 1 194 ? 17.312 -14.391 -6.113 1 61.19 194 MET B CA 1
ATOM 4499 C C . MET B 1 194 ? 18.734 -14.547 -6.641 1 61.19 194 MET B C 1
ATOM 4501 O O . MET B 1 194 ? 19.469 -15.422 -6.184 1 61.19 194 MET B O 1
ATOM 4505 N N . ARG B 1 195 ? 19.375 -13.68 -7.477 1 65.56 195 ARG B N 1
ATOM 4506 C CA . ARG B 1 195 ? 20.719 -13.766 -8.039 1 65.56 195 ARG B CA 1
ATOM 4507 C C . ARG B 1 195 ? 21 -15.164 -8.594 1 65.56 195 ARG B C 1
ATOM 4509 O O . ARG B 1 195 ? 22.031 -15.75 -8.305 1 65.56 195 ARG B O 1
ATOM 4516 N N . LEU B 1 196 ? 19.953 -15.758 -9.195 1 71.62 196 LEU B N 1
ATOM 4517 C CA . LEU B 1 196 ? 20.062 -17.109 -9.727 1 71.62 196 LEU B CA 1
ATOM 4518 C C . LEU B 1 196 ? 20.625 -17.094 -11.148 1 71.62 196 LEU B C 1
ATOM 4520 O O . LEU B 1 196 ? 20.266 -16.234 -11.953 1 71.62 196 LEU B O 1
ATOM 4524 N N . THR B 1 197 ? 21.562 -18.047 -11.312 1 79.12 197 THR B N 1
ATOM 4525 C CA . THR B 1 197 ? 22.016 -18.297 -12.68 1 79.12 197 THR B CA 1
ATOM 4526 C C . THR B 1 197 ? 21.141 -19.344 -13.359 1 79.12 197 THR B C 1
ATOM 4528 O O . THR B 1 197 ? 20.375 -20.047 -12.695 1 79.12 197 THR B O 1
ATOM 4531 N N . HIS B 1 198 ? 21.312 -19.438 -14.633 1 81.69 198 HIS B N 1
ATOM 4532 C CA . HIS B 1 198 ? 20.562 -20.438 -15.383 1 81.69 198 HIS B CA 1
ATOM 4533 C C . HIS B 1 198 ? 20.938 -21.844 -14.938 1 81.69 198 HIS B C 1
ATOM 4535 O O . HIS B 1 198 ? 20.078 -22.734 -14.898 1 81.69 198 HIS B O 1
ATOM 4541 N N . ASP B 1 199 ? 22.125 -21.969 -14.562 1 84.69 199 ASP B N 1
ATOM 4542 C CA . ASP B 1 199 ? 22.578 -23.281 -14.094 1 84.69 199 ASP B CA 1
ATOM 4543 C C . ASP B 1 199 ? 21.938 -23.641 -12.75 1 84.69 199 ASP B C 1
ATOM 4545 O O . ASP B 1 199 ? 21.531 -24.781 -12.531 1 84.69 199 ASP B O 1
ATOM 4549 N N . HIS B 1 200 ? 21.859 -22.719 -11.938 1 84.94 200 HIS B N 1
ATOM 4550 C CA . HIS B 1 200 ? 21.219 -22.938 -10.648 1 84.94 200 HIS B CA 1
ATOM 4551 C C . HIS B 1 200 ? 19.734 -23.25 -10.82 1 84.94 200 HIS B C 1
ATOM 4553 O O . HIS B 1 200 ? 19.203 -24.141 -10.164 1 84.94 200 HIS B O 1
ATOM 4559 N N . ALA B 1 201 ? 19.219 -22.516 -11.719 1 86.5 201 ALA B N 1
ATOM 4560 C CA . ALA B 1 201 ? 17.797 -22.734 -11.992 1 86.5 201 ALA B CA 1
ATOM 4561 C C . ALA B 1 201 ? 17.562 -24.125 -12.57 1 86.5 201 ALA B C 1
ATOM 4563 O O . ALA B 1 201 ? 16.609 -24.812 -12.172 1 86.5 201 ALA B O 1
ATOM 4564 N N . ALA B 1 202 ? 18.406 -24.516 -13.43 1 87.31 202 ALA B N 1
ATOM 4565 C CA . ALA B 1 202 ? 18.266 -25.828 -14.047 1 87.31 202 ALA B CA 1
ATOM 4566 C C . ALA B 1 202 ? 18.422 -26.938 -13.008 1 87.31 202 ALA B C 1
ATOM 4568 O O . ALA B 1 202 ? 17.703 -27.938 -13.055 1 87.31 202 ALA B O 1
ATOM 4569 N N . LYS B 1 203 ? 19.344 -26.766 -12.133 1 90.06 203 LYS B N 1
ATOM 4570 C CA . LYS B 1 203 ? 19.531 -27.75 -11.07 1 90.06 203 LYS B CA 1
ATOM 4571 C C . LYS B 1 203 ? 18.297 -27.844 -10.18 1 90.06 203 LYS B C 1
ATOM 4573 O O . LYS B 1 203 ? 17.891 -28.938 -9.781 1 90.06 203 LYS B O 1
ATOM 4578 N N . TRP B 1 204 ? 17.781 -26.766 -9.883 1 90.19 204 TRP B N 1
ATOM 4579 C CA . TRP B 1 204 ? 16.562 -26.688 -9.07 1 90.19 204 TRP B CA 1
ATOM 4580 C C . TRP B 1 204 ? 15.406 -27.391 -9.773 1 90.19 204 TRP B C 1
ATOM 4582 O O . TRP B 1 204 ? 14.719 -28.219 -9.172 1 90.19 204 TRP B O 1
ATOM 4592 N N . LEU B 1 205 ? 15.273 -27.094 -11.016 1 92.81 205 LEU B N 1
ATOM 4593 C CA . LEU B 1 205 ? 14.195 -27.688 -11.797 1 92.81 205 LEU B CA 1
ATOM 4594 C C . LEU B 1 205 ? 14.375 -29.188 -11.922 1 92.81 205 LEU B C 1
ATOM 4596 O O . LEU B 1 205 ? 13.398 -29.953 -11.859 1 92.81 205 LEU B O 1
ATOM 4600 N N . ALA B 1 206 ? 15.547 -29.594 -12.078 1 93.62 206 ALA B N 1
ATOM 4601 C CA . ALA B 1 206 ? 15.828 -31.031 -12.188 1 93.62 206 ALA B CA 1
ATOM 4602 C C . ALA B 1 206 ? 15.5 -31.75 -10.891 1 93.62 206 ALA B C 1
ATOM 4604 O O . ALA B 1 206 ? 14.953 -32.844 -10.906 1 93.62 206 ALA B O 1
ATOM 4605 N N . ASP B 1 207 ? 15.922 -31.141 -9.852 1 93 207 ASP B N 1
ATOM 4606 C CA . ASP B 1 207 ? 15.594 -31.703 -8.547 1 93 207 ASP B CA 1
ATOM 4607 C C . ASP B 1 207 ? 14.086 -31.844 -8.367 1 93 207 ASP B C 1
ATOM 4609 O O . ASP B 1 207 ? 13.602 -32.875 -7.875 1 93 207 ASP B O 1
ATOM 4613 N N . MET B 1 208 ? 13.383 -30.875 -8.766 1 93.25 208 MET B N 1
ATOM 4614 C CA . MET B 1 208 ? 11.922 -30.875 -8.711 1 93.25 208 MET B CA 1
ATOM 4615 C C . MET B 1 208 ? 11.352 -31.984 -9.586 1 93.25 208 MET B C 1
ATOM 4617 O O . MET B 1 208 ? 10.445 -32.719 -9.172 1 93.25 208 MET B O 1
ATOM 4621 N N . ASP B 1 209 ? 11.82 -32.031 -10.711 1 94.94 209 ASP B N 1
ATOM 4622 C CA . ASP B 1 209 ? 11.336 -33 -11.672 1 94.94 209 ASP B CA 1
ATOM 4623 C C . ASP B 1 209 ? 11.406 -34.406 -11.094 1 94.94 209 ASP B C 1
ATOM 4625 O O . ASP B 1 209 ? 10.523 -35.25 -11.336 1 94.94 209 ASP B O 1
ATOM 4629 N N . GLU B 1 210 ? 12.375 -34.719 -10.32 1 93.75 210 GLU B N 1
ATOM 4630 C CA . GLU B 1 210 ? 12.586 -36.031 -9.742 1 93.75 210 GLU B CA 1
ATOM 4631 C C . GLU B 1 210 ? 11.633 -36.281 -8.57 1 93.75 210 GLU B C 1
ATOM 4633 O O . GLU B 1 210 ? 11.344 -37.438 -8.234 1 93.75 210 GLU B O 1
ATOM 4638 N N . LYS B 1 211 ? 11.102 -35.25 -8.039 1 94.56 211 LYS B N 1
ATOM 4639 C CA . LYS B 1 211 ? 10.516 -35.438 -6.711 1 94.56 211 LYS B CA 1
ATOM 4640 C C . LYS B 1 211 ? 9.039 -35.031 -6.695 1 94.56 211 LYS B C 1
ATOM 4642 O O . LYS B 1 211 ? 8.367 -35.188 -5.676 1 94.56 211 LYS B O 1
ATOM 4647 N N . ILE B 1 212 ? 8.516 -34.531 -7.816 1 95.12 212 ILE B N 1
ATOM 4648 C CA . ILE B 1 212 ? 7.129 -34.062 -7.777 1 95.12 212 ILE B CA 1
ATOM 4649 C C . ILE B 1 212 ? 6.207 -35.156 -8.328 1 95.12 212 ILE B C 1
ATOM 4651 O O . ILE B 1 212 ? 5.066 -34.875 -8.703 1 95.12 212 ILE B O 1
ATOM 4655 N N . TRP B 1 213 ? 6.707 -36.406 -8.492 1 90.62 213 TRP B N 1
ATOM 4656 C CA . TRP B 1 213 ? 5.914 -37.562 -8.883 1 90.62 213 TRP B CA 1
ATOM 4657 C C . TRP B 1 213 ? 5.109 -37.25 -10.141 1 90.62 213 TRP B C 1
ATOM 4659 O O . TRP B 1 213 ? 5.672 -36.906 -11.18 1 90.62 213 TRP B O 1
ATOM 4669 N N . ASP B 1 214 ? 3.715 -37.375 -10.148 1 89.12 214 ASP B N 1
ATOM 4670 C CA . ASP B 1 214 ? 2.918 -37.25 -11.367 1 89.12 214 ASP B CA 1
ATOM 4671 C C . ASP B 1 214 ? 2.244 -35.906 -11.461 1 89.12 214 ASP B C 1
ATOM 4673 O O . ASP B 1 214 ? 1.357 -35.688 -12.297 1 89.12 214 ASP B O 1
ATOM 4677 N N . ALA B 1 215 ? 2.688 -35 -10.68 1 95.75 215 ALA B N 1
ATOM 4678 C CA . ALA B 1 215 ? 2.045 -33.688 -10.664 1 95.75 215 ALA B CA 1
ATOM 4679 C C . ALA B 1 215 ? 2.252 -32.969 -11.984 1 95.75 215 ALA B C 1
ATOM 4681 O O . ALA B 1 215 ? 3.334 -33.031 -12.578 1 95.75 215 ALA B O 1
ATOM 4682 N N . THR B 1 216 ? 1.203 -32.312 -12.492 1 94.69 216 THR B N 1
ATOM 4683 C CA . THR B 1 216 ? 1.35 -31.359 -13.586 1 94.69 216 THR B CA 1
ATOM 4684 C C . THR B 1 216 ? 2.047 -30.094 -13.109 1 94.69 216 THR B C 1
ATOM 4686 O O . THR B 1 216 ? 1.625 -29.469 -12.125 1 94.69 216 THR B O 1
ATOM 4689 N N . ILE B 1 217 ? 3.125 -29.688 -13.758 1 95.56 217 ILE B N 1
ATOM 4690 C CA . ILE B 1 217 ? 3.916 -28.547 -13.305 1 95.56 217 ILE B CA 1
ATOM 4691 C C . ILE B 1 217 ? 3.533 -27.312 -14.109 1 95.56 217 ILE B C 1
ATOM 4693 O O . ILE B 1 217 ? 3.254 -27.391 -15.305 1 95.56 217 ILE B O 1
ATOM 4697 N N . THR B 1 218 ? 3.469 -26.125 -13.398 1 93.94 218 THR B N 1
ATOM 4698 C CA . THR B 1 218 ? 3.352 -24.859 -14.102 1 93.94 218 THR B CA 1
ATOM 4699 C C . THR B 1 218 ? 4.73 -24.266 -14.383 1 93.94 218 THR B C 1
ATOM 4701 O O . THR B 1 218 ? 5.605 -24.281 -13.508 1 93.94 218 THR B O 1
ATOM 4704 N N . LEU B 1 219 ? 4.914 -23.797 -15.609 1 86.56 219 LEU B N 1
ATOM 4705 C CA . LEU B 1 219 ? 6.156 -23.141 -16 1 86.56 219 LEU B CA 1
ATOM 4706 C C . LEU B 1 219 ? 5.871 -21.812 -16.719 1 86.56 219 LEU B C 1
ATOM 4708 O O . LEU B 1 219 ? 4.953 -21.734 -17.531 1 86.56 219 LEU B O 1
ATOM 4712 N N . SER B 1 220 ? 6.648 -20.844 -16.266 1 82.88 220 SER B N 1
ATOM 4713 C CA . SER B 1 220 ? 6.605 -19.641 -17.109 1 82.88 220 SER B CA 1
ATOM 4714 C C . SER B 1 220 ? 7.145 -19.938 -18.5 1 82.88 220 SER B C 1
ATOM 4716 O O . SER B 1 220 ? 7.895 -20.891 -18.703 1 82.88 220 SER B O 1
ATOM 4718 N N . VAL B 1 221 ? 6.777 -19.047 -19.359 1 69.31 221 VAL B N 1
ATOM 4719 C CA . VAL B 1 221 ? 7.254 -19.234 -20.734 1 69.31 221 VAL B CA 1
ATOM 4720 C C . VAL B 1 221 ? 8.781 -19.234 -20.75 1 69.31 221 VAL B C 1
ATOM 4722 O O . VAL B 1 221 ? 9.398 -20.047 -21.438 1 69.31 221 VAL B O 1
ATOM 4725 N N . ALA B 1 222 ? 9.352 -18.375 -20 1 67.75 222 ALA B N 1
ATOM 4726 C CA . ALA B 1 222 ? 10.812 -18.312 -19.922 1 67.75 222 ALA B CA 1
ATOM 4727 C C . ALA B 1 222 ? 11.391 -19.578 -19.297 1 67.75 222 ALA B C 1
ATOM 4729 O O . ALA B 1 222 ? 12.398 -20.109 -19.781 1 67.75 222 ALA B O 1
ATOM 4730 N N . ASP B 1 223 ? 10.812 -20.031 -18.344 1 82.06 223 ASP B N 1
ATOM 4731 C CA . ASP B 1 223 ? 11.32 -21.203 -17.641 1 82.06 223 ASP B CA 1
ATOM 4732 C C . ASP B 1 223 ? 11.07 -22.469 -18.453 1 82.06 223 ASP B C 1
ATOM 4734 O O . ASP B 1 223 ? 11.828 -23.438 -18.359 1 82.06 223 ASP B O 1
ATOM 4738 N N . PHE B 1 224 ? 10.039 -22.406 -19.203 1 77.62 224 PHE B N 1
ATOM 4739 C CA . PHE B 1 224 ? 9.742 -23.531 -20.094 1 77.62 224 PHE B CA 1
ATOM 4740 C C . PHE B 1 224 ? 10.867 -23.734 -21.094 1 77.62 224 PHE B C 1
ATOM 4742 O O . PHE B 1 224 ? 11.273 -24.875 -21.344 1 77.62 224 PHE B O 1
ATOM 4749 N N . THR B 1 225 ? 11.273 -22.672 -21.609 1 68.56 225 THR B N 1
ATOM 4750 C CA . THR B 1 225 ? 12.352 -22.75 -22.578 1 68.56 225 THR B CA 1
ATOM 4751 C C . THR B 1 225 ? 13.609 -23.344 -21.953 1 68.56 225 THR B C 1
ATOM 4753 O O . THR B 1 225 ? 14.242 -24.234 -22.547 1 68.56 225 THR B O 1
ATOM 4756 N N . LEU B 1 226 ? 13.969 -22.891 -20.828 1 77.44 226 LEU B N 1
ATOM 4757 C CA . LEU B 1 226 ? 15.133 -23.406 -20.125 1 77.44 226 LEU B CA 1
ATOM 4758 C C . LEU B 1 226 ? 14.961 -24.891 -19.812 1 77.44 226 LEU B C 1
ATOM 4760 O O . LEU B 1 226 ? 15.875 -25.688 -20.031 1 77.44 226 LEU B O 1
ATOM 4764 N N . ALA B 1 227 ? 13.852 -25.266 -19.312 1 84.44 227 ALA B N 1
ATOM 4765 C CA . ALA B 1 227 ? 13.57 -26.656 -18.953 1 84.44 227 ALA B CA 1
ATOM 4766 C C . ALA B 1 227 ? 13.625 -27.547 -20.188 1 84.44 227 ALA B C 1
ATOM 4768 O O . ALA B 1 227 ? 14.227 -28.625 -20.156 1 84.44 227 ALA B O 1
ATOM 4769 N N . HIS B 1 228 ? 13.07 -27.062 -21.234 1 75.69 228 HIS B N 1
ATOM 4770 C CA . HIS B 1 228 ? 13.039 -27.828 -22.484 1 75.69 228 HIS B CA 1
ATOM 4771 C C . HIS B 1 228 ? 14.438 -28.031 -23.047 1 75.69 228 HIS B C 1
ATOM 4773 O O . HIS B 1 228 ? 14.789 -29.141 -23.469 1 75.69 228 HIS B O 1
ATOM 4779 N N . GLU B 1 229 ? 15.164 -26.984 -23.016 1 74.75 229 GLU B N 1
ATOM 4780 C CA . GLU B 1 229 ? 16.531 -27.047 -23.531 1 74.75 229 GLU B CA 1
ATOM 4781 C C . GLU B 1 229 ? 17.375 -28.047 -22.734 1 74.75 229 GLU B C 1
ATOM 4783 O O . GLU B 1 229 ? 18.25 -28.688 -23.281 1 74.75 229 GLU B O 1
ATOM 4788 N N . ARG B 1 230 ? 17.078 -28.172 -21.5 1 87.69 230 ARG B N 1
ATOM 4789 C CA . ARG B 1 230 ? 17.891 -29.016 -20.625 1 87.69 230 ARG B CA 1
ATOM 4790 C C . ARG B 1 230 ? 17.25 -30.391 -20.469 1 87.69 230 ARG B C 1
ATOM 4792 O O . ARG B 1 230 ? 17.781 -31.234 -19.719 1 87.69 230 ARG B O 1
ATOM 4799 N N . GLY B 1 231 ? 16.156 -30.625 -21.094 1 84.38 231 GLY B N 1
ATOM 4800 C CA . GLY B 1 231 ? 15.484 -31.906 -21.031 1 84.38 231 GLY B CA 1
ATOM 4801 C C . GLY B 1 231 ? 14.781 -32.156 -19.719 1 84.38 231 GLY B C 1
ATOM 4802 O O . GLY B 1 231 ? 14.602 -33.312 -19.312 1 84.38 231 GLY B O 1
ATOM 4803 N N . ILE B 1 232 ? 14.523 -31.125 -19 1 92.81 232 ILE B N 1
ATOM 4804 C CA . ILE B 1 232 ? 13.836 -31.219 -17.719 1 92.81 232 ILE B CA 1
ATOM 4805 C C . ILE B 1 232 ? 12.328 -31.203 -17.938 1 92.81 232 ILE B C 1
ATOM 4807 O O . ILE B 1 232 ? 11.82 -30.438 -18.766 1 92.81 232 ILE B O 1
ATOM 4811 N N . PHE B 1 233 ? 11.594 -32.062 -17.266 1 90.06 233 PHE B N 1
ATOM 4812 C CA . PHE B 1 233 ? 10.141 -32.219 -17.344 1 90.06 233 PHE B CA 1
ATOM 4813 C C . PHE B 1 233 ? 9.727 -32.719 -18.719 1 90.06 233 PHE B C 1
ATOM 4815 O O . PHE B 1 233 ? 8.656 -32.375 -19.219 1 90.06 233 PHE B O 1
ATOM 4822 N N . ALA B 1 234 ? 10.531 -33.438 -19.422 1 80.5 234 ALA B N 1
ATOM 4823 C CA . ALA B 1 234 ? 10.312 -33.906 -20.781 1 80.5 234 ALA B CA 1
ATOM 4824 C C . ALA B 1 234 ? 9.133 -34.875 -20.859 1 80.5 234 ALA B C 1
ATOM 4826 O O . ALA B 1 234 ? 8.398 -34.875 -21.859 1 80.5 234 ALA B O 1
ATOM 4827 N N . ASN B 1 235 ? 8.906 -35.656 -19.906 1 80.5 235 ASN B N 1
ATOM 4828 C CA . ASN B 1 235 ? 7.844 -36.656 -19.922 1 80.5 235 ASN B CA 1
ATOM 4829 C C . ASN B 1 235 ? 6.711 -36.281 -18.953 1 80.5 235 ASN B C 1
ATOM 4831 O O . ASN B 1 235 ? 5.988 -37.156 -18.484 1 80.5 235 ASN B O 1
ATOM 4835 N N . ARG B 1 236 ? 6.59 -35.031 -18.703 1 84.06 236 ARG B N 1
ATOM 4836 C CA . ARG B 1 236 ? 5.602 -34.625 -17.719 1 84.06 236 ARG B CA 1
ATOM 4837 C C . ARG B 1 236 ? 4.633 -33.594 -18.312 1 84.06 236 ARG B C 1
ATOM 4839 O O . ARG B 1 236 ? 5.016 -32.781 -19.172 1 84.06 236 ARG B O 1
ATOM 4846 N N . SER B 1 237 ? 3.359 -33.75 -17.844 1 86 237 SER B N 1
ATOM 4847 C CA . SER B 1 237 ? 2.393 -32.719 -18.203 1 86 237 SER B CA 1
ATOM 4848 C C . SER B 1 237 ? 2.775 -31.359 -17.594 1 86 237 SER B C 1
ATOM 4850 O O . SER B 1 237 ? 3.271 -31.297 -16.469 1 86 237 SER B O 1
ATOM 4852 N N . HIS B 1 238 ? 2.609 -30.344 -18.375 1 88 238 HIS B N 1
ATOM 4853 C CA . HIS B 1 238 ? 2.945 -29.016 -17.891 1 88 238 HIS B CA 1
ATOM 4854 C C . HIS B 1 238 ? 1.932 -27.984 -18.375 1 88 238 HIS B C 1
ATOM 4856 O O . HIS B 1 238 ? 1.229 -28.203 -19.359 1 88 238 HIS B O 1
ATOM 4862 N N . LEU B 1 239 ? 1.749 -26.953 -17.609 1 88 239 LEU B N 1
ATOM 4863 C CA . LEU B 1 239 ? 1.021 -25.75 -17.969 1 88 239 LEU B CA 1
ATOM 4864 C C . LEU B 1 239 ? 1.976 -24.578 -18.172 1 88 239 LEU B C 1
ATOM 4866 O O . LEU B 1 239 ? 2.793 -24.281 -17.297 1 88 239 LEU B O 1
ATOM 4870 N N . CYS B 1 240 ? 1.893 -24 -19.266 1 82.31 240 CYS B N 1
ATOM 4871 C CA . CYS B 1 240 ? 2.729 -22.828 -19.516 1 82.31 240 CYS B CA 1
ATOM 4872 C C . CYS B 1 240 ? 1.994 -21.547 -19.156 1 82.31 240 CYS B C 1
ATOM 4874 O O . CYS B 1 240 ? 0.879 -21.312 -19.625 1 82.31 240 CYS B O 1
ATOM 4876 N N . MET B 1 241 ? 2.654 -20.781 -18.297 1 86.06 241 MET B N 1
ATOM 4877 C CA . MET B 1 241 ? 2.041 -19.562 -17.766 1 86.06 241 MET B CA 1
ATOM 4878 C C . MET B 1 241 ? 2.75 -18.328 -18.297 1 86.06 241 MET B C 1
ATOM 4880 O O . MET B 1 241 ? 3.98 -18.297 -18.375 1 86.06 241 MET B O 1
ATOM 4884 N N . ASP B 1 242 ? 1.932 -17.328 -18.703 1 77.06 242 ASP B N 1
ATOM 4885 C CA . ASP B 1 242 ? 2.477 -16.016 -19.062 1 77.06 242 ASP B CA 1
ATOM 4886 C C . ASP B 1 242 ? 2.152 -14.977 -18 1 77.06 242 ASP B C 1
ATOM 4888 O O . ASP B 1 242 ? 1.115 -14.312 -18.062 1 77.06 242 ASP B O 1
ATOM 4892 N N . MET B 1 243 ? 3.037 -14.781 -17.109 1 78.69 243 MET B N 1
ATOM 4893 C CA . MET B 1 243 ? 2.805 -13.859 -15.992 1 78.69 243 MET B CA 1
ATOM 4894 C C . MET B 1 243 ? 3.553 -12.547 -16.203 1 78.69 243 MET B C 1
ATOM 4896 O O . MET B 1 243 ? 4.184 -12.031 -15.289 1 78.69 243 MET B O 1
ATOM 4900 N N . SER B 1 244 ? 3.439 -11.945 -17.344 1 68 244 SER B N 1
ATOM 4901 C CA . SER B 1 244 ? 4.281 -10.82 -17.719 1 68 244 SER B CA 1
ATOM 4902 C C . SER B 1 244 ? 3.576 -9.492 -17.453 1 68 244 SER B C 1
ATOM 4904 O O . SER B 1 244 ? 4.207 -8.43 -17.469 1 68 244 SER B O 1
ATOM 4906 N N . LEU B 1 245 ? 2.314 -9.539 -17.109 1 65.69 245 LEU B N 1
ATOM 4907 C CA . LEU B 1 245 ? 1.582 -8.297 -16.922 1 65.69 245 LEU B CA 1
ATOM 4908 C C . LEU B 1 245 ? 1.731 -7.781 -15.5 1 65.69 245 LEU B C 1
ATOM 4910 O O . LEU B 1 245 ? 1.77 -8.57 -14.555 1 65.69 245 LEU B O 1
ATOM 4914 N N . PRO B 1 246 ? 1.792 -6.434 -15.461 1 64.62 246 PRO B N 1
ATOM 4915 C CA . PRO B 1 246 ? 1.731 -5.879 -14.109 1 64.62 246 PRO B CA 1
ATOM 4916 C C . PRO B 1 246 ? 0.359 -6.055 -13.461 1 64.62 246 PRO B C 1
ATOM 4918 O O . PRO B 1 246 ? -0.65 -6.16 -14.164 1 64.62 246 PRO B O 1
ATOM 4921 N N . TRP B 1 247 ? 0.395 -6.129 -12.148 1 64.81 247 TRP B N 1
ATOM 4922 C CA . TRP B 1 247 ? -0.844 -6.391 -11.422 1 64.81 247 TRP B CA 1
ATOM 4923 C C . TRP B 1 247 ? -1.868 -5.293 -11.672 1 64.81 247 TRP B C 1
ATOM 4925 O O . TRP B 1 247 ? -3.074 -5.551 -11.695 1 64.81 247 TRP B O 1
ATOM 4935 N N . GLN B 1 248 ? -1.413 -4.125 -11.883 1 54.25 248 GLN B N 1
ATOM 4936 C CA . GLN B 1 248 ? -2.332 -3.018 -12.133 1 54.25 248 GLN B CA 1
ATOM 4937 C C . GLN B 1 248 ? -3.027 -3.168 -13.477 1 54.25 248 GLN B C 1
ATOM 4939 O O . GLN B 1 248 ? -4.07 -2.557 -13.719 1 54.25 248 GLN B O 1
ATOM 4944 N N . ALA B 1 249 ? -2.514 -3.99 -14.273 1 46.69 249 ALA B N 1
ATOM 4945 C CA . ALA B 1 249 ? -3.049 -4.184 -15.617 1 46.69 249 ALA B CA 1
ATOM 4946 C C . ALA B 1 249 ? -3.93 -5.426 -15.688 1 46.69 249 ALA B C 1
ATOM 4948 O O . ALA B 1 249 ? -3.811 -6.23 -16.609 1 46.69 249 ALA B O 1
ATOM 4949 N N . LEU B 1 250 ? -4.793 -5.508 -14.758 1 52.56 250 LEU B N 1
ATOM 4950 C CA . LEU B 1 250 ? -5.598 -6.727 -14.742 1 52.56 250 LEU B CA 1
ATOM 4951 C C . LEU B 1 250 ? -6.496 -6.797 -15.977 1 52.56 250 LEU B C 1
ATOM 4953 O O . LEU B 1 250 ? -7.23 -5.852 -16.266 1 52.56 250 LEU B O 1
ATOM 4957 N N . PRO B 1 251 ? -6.238 -7.84 -16.688 1 47.34 251 PRO B N 1
ATOM 4958 C CA . PRO B 1 251 ? -7.145 -8.055 -17.828 1 47.34 251 PRO B CA 1
ATOM 4959 C C . PRO B 1 251 ? -8.602 -8.219 -17.391 1 47.34 251 PRO B C 1
ATOM 4961 O O . PRO B 1 251 ? -8.883 -8.352 -16.188 1 47.34 251 PRO B O 1
ATOM 4964 N N . LEU B 1 252 ? -9.523 -8.047 -18.297 1 46.41 252 LEU B N 1
ATOM 4965 C CA . LEU B 1 252 ? -10.961 -8.234 -18.125 1 46.41 252 LEU B CA 1
ATOM 4966 C C . LEU B 1 252 ? -11.258 -9.57 -17.453 1 46.41 252 LEU B C 1
ATOM 4968 O O . LEU B 1 252 ? -12.164 -9.656 -16.625 1 46.41 252 LEU B O 1
ATOM 4972 N N . ASN B 1 253 ? -10.406 -10.586 -17.844 1 57.12 253 ASN B N 1
ATOM 4973 C CA . ASN B 1 253 ? -10.516 -11.883 -17.203 1 57.12 253 ASN B CA 1
ATOM 4974 C C . ASN B 1 253 ? -9.234 -12.258 -16.469 1 57.12 253 ASN B C 1
ATOM 4976 O O . ASN B 1 253 ? -8.383 -12.969 -17.016 1 57.12 253 ASN B O 1
ATOM 4980 N N . PRO B 1 254 ? -9.141 -11.812 -15.297 1 65.44 254 PRO B N 1
ATOM 4981 C CA . PRO B 1 254 ? -7.859 -11.891 -14.586 1 65.44 254 PRO B CA 1
ATOM 4982 C C . PRO B 1 254 ? -7.445 -13.328 -14.289 1 65.44 254 PRO B C 1
ATOM 4984 O O . PRO B 1 254 ? -6.27 -13.594 -14.023 1 65.44 254 PRO B O 1
ATOM 4987 N N . CYS B 1 255 ? -8.328 -14.336 -14.477 1 77.38 255 CYS B N 1
ATOM 4988 C CA . CYS B 1 255 ? -7.949 -15.703 -14.148 1 77.38 255 CYS B CA 1
ATOM 4989 C C . CYS B 1 255 ? -7.938 -16.578 -15.398 1 77.38 255 CYS B C 1
ATOM 4991 O O . CYS B 1 255 ? -7.996 -17.797 -15.305 1 77.38 255 CYS B O 1
ATOM 4993 N N . ASP B 1 256 ? -7.828 -15.883 -16.562 1 76.5 256 ASP B N 1
ATOM 4994 C CA . ASP B 1 256 ? -7.641 -16.625 -17.797 1 76.5 256 ASP B CA 1
ATOM 4995 C C . ASP B 1 256 ? -6.168 -16.969 -18.016 1 76.5 256 ASP B C 1
ATOM 4997 O O . ASP B 1 256 ? -5.367 -16.094 -18.359 1 76.5 256 ASP B O 1
ATOM 5001 N N . ILE B 1 257 ? -5.867 -18.297 -17.844 1 82.81 257 ILE B N 1
ATOM 5002 C CA . ILE B 1 257 ? -4.461 -18.688 -17.828 1 82.81 257 ILE B CA 1
ATOM 5003 C C . ILE B 1 257 ? -3.996 -18.984 -19.25 1 82.81 257 ILE B C 1
ATOM 5005 O O . ILE B 1 257 ? -2.848 -19.375 -19.469 1 82.81 257 ILE B O 1
ATOM 5009 N N . CYS B 1 258 ? -4.898 -18.812 -20.203 1 73.62 258 CYS B N 1
ATOM 5010 C CA . CYS B 1 258 ? -4.543 -19.047 -21.594 1 73.62 258 CYS B CA 1
ATOM 5011 C C . CYS B 1 258 ? -3.93 -17.781 -22.219 1 73.62 258 CYS B C 1
ATOM 5013 O O . CYS B 1 258 ? -3.49 -17.812 -23.375 1 73.62 258 CYS B O 1
ATOM 5015 N N . GLY B 1 259 ? -3.963 -16.734 -21.516 1 68.81 259 GLY B N 1
ATOM 5016 C CA . GLY B 1 259 ? -3.363 -15.492 -21.953 1 68.81 259 GLY B CA 1
ATOM 5017 C C . GLY B 1 259 ? -2.432 -14.883 -20.922 1 68.81 259 GLY B C 1
ATOM 5018 O O . GLY B 1 259 ? -2.088 -15.531 -19.922 1 68.81 259 GLY B O 1
ATOM 5019 N N . PRO B 1 260 ? -1.987 -13.672 -21.219 1 70.44 260 PRO B N 1
ATOM 5020 C CA . PRO B 1 260 ? -1.119 -12.984 -20.266 1 70.44 260 PRO B CA 1
ATOM 5021 C C . PRO B 1 260 ? -1.813 -12.703 -18.938 1 70.44 260 PRO B C 1
ATOM 5023 O O . PRO B 1 260 ? -3 -12.367 -18.906 1 70.44 260 PRO B O 1
ATOM 5026 N N . MET B 1 261 ? -1.045 -12.9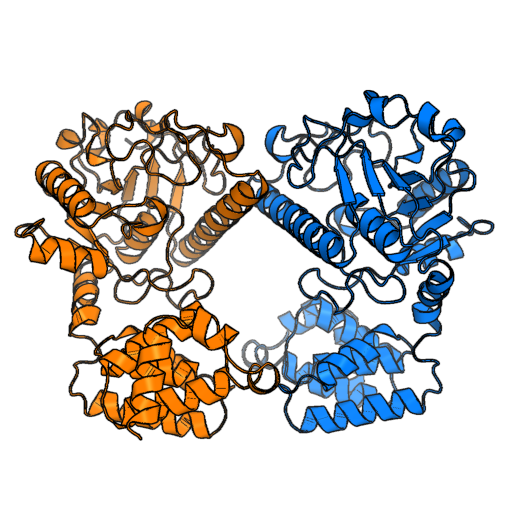77 -17.922 1 78 261 MET B N 1
ATOM 5027 C CA . MET B 1 261 ? -1.539 -12.758 -16.562 1 78 261 MET B CA 1
ATOM 5028 C C . MET B 1 261 ? -0.602 -11.836 -15.789 1 78 261 MET B C 1
ATOM 5030 O O . MET B 1 261 ? 0.56 -11.672 -16.156 1 78 261 MET B O 1
ATOM 5034 N N . SER B 1 262 ? -1.193 -11.227 -14.797 1 75.44 262 SER B N 1
ATOM 5035 C CA . SER B 1 262 ? -0.37 -10.414 -13.914 1 75.44 262 SER B CA 1
ATOM 5036 C C . SER B 1 262 ? 0.559 -11.281 -13.07 1 75.44 262 SER B C 1
ATOM 5038 O O . SER B 1 262 ? 0.173 -12.359 -12.625 1 75.44 262 SER B O 1
ATOM 5040 N N . GLY B 1 263 ? 1.724 -10.703 -12.914 1 82.31 263 GLY B N 1
ATOM 5041 C CA . GLY B 1 263 ? 2.607 -11.352 -11.961 1 82.31 263 GLY B CA 1
ATOM 5042 C C . GLY B 1 263 ? 2.039 -11.398 -10.555 1 82.31 263 GLY B C 1
ATOM 5043 O O . GLY B 1 263 ? 1.157 -10.609 -10.211 1 82.31 263 GLY B O 1
ATOM 5044 N N . VAL B 1 264 ? 2.512 -12.383 -9.773 1 88.88 264 VAL B N 1
ATOM 5045 C CA . VAL B 1 264 ? 1.952 -12.578 -8.445 1 88.88 264 VAL B CA 1
ATOM 5046 C C . VAL B 1 264 ? 3.033 -12.344 -7.391 1 88.88 264 VAL B C 1
ATOM 5048 O O . VAL B 1 264 ? 4.215 -12.594 -7.637 1 88.88 264 VAL B O 1
ATOM 5051 N N . GLN B 1 265 ? 2.57 -11.891 -6.234 1 89.5 265 GLN B N 1
ATOM 5052 C CA . GLN B 1 265 ? 3.469 -11.641 -5.113 1 89.5 265 GLN B CA 1
ATOM 5053 C C . GLN B 1 265 ? 3.789 -12.938 -4.367 1 89.5 265 GLN B C 1
ATOM 5055 O O . GLN B 1 265 ? 4.82 -13.039 -3.699 1 89.5 265 GLN B O 1
ATOM 5060 N N . SER B 1 266 ? 2.939 -13.836 -4.441 1 92.25 266 SER B N 1
ATOM 5061 C CA . SER B 1 266 ? 3.096 -15.148 -3.818 1 92.25 266 SER B CA 1
ATOM 5062 C C . SER B 1 266 ? 2.508 -16.25 -4.691 1 92.25 266 SER B C 1
ATOM 5064 O O . SER B 1 266 ? 1.53 -16.031 -5.41 1 92.25 266 SER B O 1
ATOM 5066 N N . VAL B 1 267 ? 3.076 -17.422 -4.543 1 94.88 267 VAL B N 1
ATOM 5067 C CA . VAL B 1 267 ? 2.738 -18.516 -5.461 1 94.88 267 VAL B CA 1
ATOM 5068 C C . VAL B 1 267 ? 1.32 -19 -5.18 1 94.88 267 VAL B C 1
ATOM 5070 O O . VAL B 1 267 ? 0.583 -19.359 -6.105 1 94.88 267 VAL B O 1
ATOM 5073 N N . PRO B 1 268 ? 0.874 -19.094 -3.975 1 96.5 268 PRO B N 1
ATOM 5074 C CA . PRO B 1 268 ? -0.512 -19.5 -3.738 1 96.5 268 PRO B CA 1
ATOM 5075 C C . PRO B 1 268 ? -1.521 -18.656 -4.504 1 96.5 268 PRO B C 1
ATOM 5077 O O . PRO B 1 268 ? -2.604 -19.125 -4.848 1 96.5 268 PRO B O 1
ATOM 5080 N N . ILE B 1 269 ? -1.212 -17.422 -4.812 1 95.12 269 ILE B N 1
ATOM 5081 C CA . ILE B 1 269 ? -2.094 -16.547 -5.586 1 95.12 269 ILE B CA 1
ATOM 5082 C C . ILE B 1 269 ? -2.258 -17.109 -6.996 1 95.12 269 ILE B C 1
ATOM 5084 O O . ILE B 1 269 ? -3.369 -17.156 -7.531 1 95.12 269 ILE B O 1
ATOM 5088 N N . MET B 1 270 ? -1.178 -17.516 -7.539 1 93.5 270 MET B N 1
ATOM 5089 C CA . MET B 1 270 ? -1.238 -18.172 -8.844 1 93.5 270 MET B CA 1
ATOM 5090 C C . MET B 1 270 ? -2.09 -19.438 -8.781 1 93.5 270 MET B C 1
ATOM 5092 O O . MET B 1 270 ? -2.883 -19.703 -9.688 1 93.5 270 MET B O 1
ATOM 5096 N N . ALA B 1 271 ? -1.891 -20.234 -7.742 1 97.06 271 ALA B N 1
ATOM 5097 C CA . ALA B 1 271 ? -2.664 -21.469 -7.57 1 97.06 271 ALA B CA 1
ATOM 5098 C C . ALA B 1 271 ? -4.16 -21.156 -7.484 1 97.06 271 ALA B C 1
ATOM 5100 O O . ALA B 1 271 ? -4.98 -21.906 -8.031 1 97.06 271 ALA B O 1
ATOM 5101 N N . LEU B 1 272 ? -4.484 -20.094 -6.836 1 97.06 272 LEU B N 1
ATOM 5102 C CA . LEU B 1 272 ? -5.879 -19.672 -6.762 1 97.06 272 LEU B CA 1
ATOM 5103 C C . LEU B 1 272 ? -6.426 -19.328 -8.148 1 97.06 272 LEU B C 1
ATOM 5105 O O . LEU B 1 272 ? -7.535 -19.734 -8.492 1 97.06 272 LEU B O 1
ATOM 5109 N N . MET B 1 273 ? -5.672 -18.594 -8.883 1 93.38 273 MET B N 1
ATOM 5110 C CA . MET B 1 273 ? -6.09 -18.234 -10.234 1 93.38 273 MET B CA 1
ATOM 5111 C C . MET B 1 273 ? -6.312 -19.484 -11.086 1 93.38 273 MET B C 1
ATOM 5113 O O . MET B 1 273 ? -7.289 -19.562 -11.836 1 93.38 273 MET B O 1
ATOM 5117 N N . LEU B 1 274 ? -5.422 -20.469 -10.938 1 94.88 274 LEU B N 1
ATOM 5118 C CA . LEU B 1 274 ? -5.578 -21.734 -11.633 1 94.88 274 LEU B CA 1
ATOM 5119 C C . LEU B 1 274 ? -6.855 -22.438 -11.195 1 94.88 274 LEU B C 1
ATOM 5121 O O . LEU B 1 274 ? -7.621 -22.938 -12.023 1 94.88 274 LEU B O 1
ATOM 5125 N N . ALA B 1 275 ? -7.039 -22.516 -9.922 1 97.44 275 ALA B N 1
ATOM 5126 C CA . ALA B 1 275 ? -8.227 -23.172 -9.375 1 97.44 275 ALA B CA 1
ATOM 5127 C C . ALA B 1 275 ? -9.5 -22.531 -9.914 1 97.44 275 ALA B C 1
ATOM 5129 O O . ALA B 1 275 ? -10.461 -23.234 -10.258 1 97.44 275 ALA B O 1
ATOM 5130 N N . PHE B 1 276 ? -9.523 -21.188 -10.016 1 95.38 276 PHE B N 1
ATOM 5131 C CA . PHE B 1 276 ? -10.664 -20.484 -10.594 1 95.38 276 PHE B CA 1
ATOM 5132 C C . PHE B 1 276 ? -10.898 -20.906 -12.031 1 95.38 276 PHE B C 1
ATOM 5134 O O . PHE B 1 276 ? -12.023 -21.25 -12.414 1 95.38 276 PHE B O 1
ATOM 5141 N N . PHE B 1 277 ? -9.844 -20.891 -12.773 1 89.69 277 PHE B N 1
ATOM 5142 C CA . PHE B 1 277 ? -9.922 -21.234 -14.188 1 89.69 277 PHE B CA 1
ATOM 5143 C C . PHE B 1 277 ? -10.438 -22.656 -14.391 1 89.69 277 PHE B C 1
ATOM 5145 O O . PHE B 1 277 ? -11.203 -22.906 -15.312 1 89.69 277 PHE B O 1
ATOM 5152 N N . MET B 1 278 ? -10.062 -23.531 -13.469 1 92.69 278 MET B N 1
ATOM 5153 C CA . MET B 1 278 ? -10.383 -24.953 -13.594 1 92.69 278 MET B CA 1
ATOM 5154 C C . MET B 1 278 ? -11.781 -25.25 -13.055 1 92.69 278 MET B C 1
ATOM 5156 O O . MET B 1 278 ? -12.297 -26.359 -13.203 1 92.69 278 MET B O 1
ATOM 5160 N N . GLY B 1 279 ? -12.391 -24.281 -12.359 1 92.06 279 GLY B N 1
ATOM 5161 C CA . GLY B 1 279 ? -13.797 -24.375 -12.016 1 92.06 279 GLY B CA 1
ATOM 5162 C C . GLY B 1 279 ? -14.039 -24.891 -10.609 1 92.06 279 GLY B C 1
ATOM 5163 O O . GLY B 1 279 ? -15.172 -25.219 -10.25 1 92.06 279 GLY B O 1
ATOM 5164 N N . PHE B 1 280 ? -13.062 -24.953 -9.797 1 97.31 280 PHE B N 1
ATOM 5165 C CA . PHE B 1 280 ? -13.25 -25.438 -8.438 1 97.31 280 PHE B CA 1
ATOM 5166 C C . PHE B 1 280 ? -14.258 -24.562 -7.688 1 97.31 280 PHE B C 1
ATOM 5168 O O . PHE B 1 280 ? -14.242 -23.344 -7.82 1 97.31 280 PHE B O 1
ATOM 5175 N N . GLU B 1 281 ? -15.047 -25.172 -6.898 1 97.56 281 GLU B N 1
ATOM 5176 C CA . GLU B 1 281 ? -16.094 -24.453 -6.16 1 97.56 281 GLU B CA 1
ATOM 5177 C C . GLU B 1 281 ? -15.625 -24.125 -4.742 1 97.56 281 GLU B C 1
ATOM 5179 O O . GLU B 1 281 ? -15.992 -23.078 -4.191 1 97.56 281 GLU B O 1
ATOM 5184 N N . LYS B 1 282 ? -14.938 -25.031 -4.09 1 98.44 282 LYS B N 1
ATOM 5185 C CA . LYS B 1 282 ? -14.398 -24.828 -2.744 1 98.44 282 LYS B CA 1
ATOM 5186 C C . LYS B 1 282 ? -12.883 -24.984 -2.727 1 98.44 282 LYS B C 1
ATOM 5188 O O . LYS B 1 282 ? -12.352 -25.984 -3.203 1 98.44 282 LYS B O 1
ATOM 5193 N N . ILE B 1 283 ? -12.266 -23.969 -2.258 1 98.69 283 ILE B N 1
ATOM 5194 C CA . ILE B 1 283 ? -10.805 -23.969 -2.215 1 98.69 283 ILE B CA 1
ATOM 5195 C C . ILE B 1 283 ? -10.336 -23.781 -0.773 1 98.69 283 ILE B C 1
ATOM 5197 O O . ILE B 1 283 ? -10.742 -22.844 -0.097 1 98.69 283 ILE B O 1
ATOM 5201 N N . TYR B 1 284 ? -9.5 -24.656 -0.285 1 98.69 284 TYR B N 1
ATOM 5202 C CA . TYR B 1 284 ? -8.969 -24.594 1.075 1 98.69 284 TYR B CA 1
ATOM 5203 C C . TYR B 1 284 ? -7.477 -24.312 1.07 1 98.69 284 TYR B C 1
ATOM 5205 O O . TYR B 1 284 ? -6.703 -25.016 0.411 1 98.69 284 TYR B O 1
ATOM 5213 N N . LEU B 1 285 ? -7.113 -23.297 1.78 1 98.44 285 LEU B N 1
ATOM 5214 C CA . LEU B 1 285 ? -5.719 -22.859 1.865 1 98.44 285 LEU B CA 1
ATOM 5215 C C . LEU B 1 285 ? -5.043 -23.469 3.096 1 98.44 285 LEU B C 1
ATOM 5217 O O . LEU B 1 285 ? -5.57 -23.359 4.207 1 98.44 285 LEU B O 1
ATOM 5221 N N . LEU B 1 286 ? -3.896 -24.078 2.912 1 97.88 286 LEU B N 1
ATOM 5222 C CA . LEU B 1 286 ? -3.064 -24.625 3.977 1 97.88 286 LEU B CA 1
ATOM 5223 C C . LEU B 1 286 ? -1.639 -24.094 3.881 1 97.88 286 LEU B C 1
ATOM 5225 O O . LEU B 1 286 ? -1.09 -23.969 2.783 1 97.88 286 LEU B O 1
ATOM 5229 N N . GLY B 1 287 ? -1.047 -23.812 5.02 1 96.25 287 GLY B N 1
ATOM 5230 C CA . GLY B 1 287 ? 0.346 -23.391 5.023 1 96.25 287 GLY B CA 1
ATOM 5231 C C . GLY B 1 287 ? 0.549 -22 4.477 1 96.25 287 GLY B C 1
ATOM 5232 O O . GLY B 1 287 ? 1.551 -21.719 3.814 1 96.25 287 GLY B O 1
ATOM 5233 N N . ILE B 1 288 ? -0.362 -21.172 4.566 1 96.06 288 ILE B N 1
ATOM 5234 C CA . ILE B 1 288 ? -0.28 -19.766 4.18 1 96.06 288 ILE B CA 1
ATOM 5235 C C . ILE B 1 288 ? -0.382 -18.875 5.418 1 96.06 288 ILE B C 1
ATOM 5237 O O . ILE B 1 288 ? -1.478 -18.641 5.934 1 96.06 288 ILE B O 1
ATOM 5241 N N . ASP B 1 289 ? 0.754 -18.297 5.836 1 94.56 289 ASP B N 1
ATOM 5242 C CA . ASP B 1 289 ? 0.82 -17.578 7.105 1 94.56 289 ASP B CA 1
ATOM 5243 C C . ASP B 1 289 ? 0.96 -16.078 6.883 1 94.56 289 ASP B C 1
ATOM 5245 O O . ASP B 1 289 ? 0.264 -15.289 7.52 1 94.56 289 ASP B O 1
ATOM 5249 N N . HIS B 1 290 ? 1.795 -15.664 5.996 1 93.81 290 HIS B N 1
ATOM 5250 C CA . HIS B 1 290 ? 2.121 -14.281 5.672 1 93.81 290 HIS B CA 1
ATOM 5251 C C . HIS B 1 290 ? 2.381 -13.469 6.934 1 93.81 290 HIS B C 1
ATOM 5253 O O . HIS B 1 290 ? 1.855 -12.359 7.082 1 93.81 290 HIS B O 1
ATOM 5259 N N . THR B 1 291 ? 3.154 -14.016 7.875 1 88.88 291 THR B N 1
ATOM 5260 C CA . THR B 1 291 ? 3.418 -13.352 9.148 1 88.88 291 THR B CA 1
ATOM 5261 C C . THR B 1 291 ? 4.754 -12.617 9.109 1 88.88 291 THR B C 1
ATOM 5263 O O . THR B 1 291 ? 5.281 -12.227 10.148 1 88.88 291 THR B O 1
ATOM 5266 N N . ASP B 1 292 ? 5.289 -12.383 7.945 1 86.38 292 ASP B N 1
ATOM 5267 C CA . ASP B 1 292 ? 6.629 -11.844 7.766 1 86.38 292 ASP B CA 1
ATOM 5268 C C . ASP B 1 292 ? 6.746 -10.445 8.367 1 86.38 292 ASP B C 1
ATOM 5270 O O . ASP B 1 292 ? 7.781 -10.094 8.938 1 86.38 292 ASP B O 1
ATOM 5274 N N . LEU B 1 293 ? 5.738 -9.695 8.227 1 81.19 293 LEU B N 1
ATOM 5275 C CA . LEU B 1 293 ? 5.781 -8.328 8.719 1 81.19 293 LEU B CA 1
ATOM 5276 C C . LEU B 1 293 ? 5.918 -8.289 10.234 1 81.19 293 LEU B C 1
ATOM 5278 O O . LEU B 1 293 ? 6.617 -7.434 10.781 1 81.19 293 LEU B O 1
ATOM 5282 N N . ILE B 1 294 ? 5.359 -9.203 10.859 1 82.06 294 ILE B N 1
ATOM 5283 C CA . ILE B 1 294 ? 5.312 -9.211 12.32 1 82.06 294 ILE B CA 1
ATOM 5284 C C . ILE B 1 294 ? 6.547 -9.914 12.867 1 82.06 294 ILE B C 1
ATOM 5286 O O . ILE B 1 294 ? 7.176 -9.43 13.812 1 82.06 294 ILE B O 1
ATOM 5290 N N . THR B 1 295 ? 6.902 -11 12.273 1 81.75 295 THR B N 1
ATOM 5291 C CA . THR B 1 295 ? 7.973 -11.82 12.82 1 81.75 295 THR B CA 1
ATOM 5292 C C . THR B 1 295 ? 9.336 -11.328 12.344 1 81.75 295 THR B C 1
ATOM 5294 O O . THR B 1 295 ? 10.367 -11.656 12.938 1 81.75 295 THR B O 1
ATOM 5297 N N . ARG B 1 296 ? 9.281 -10.617 11.227 1 83 296 ARG B N 1
ATOM 5298 C CA . ARG B 1 296 ? 10.5 -10.195 10.547 1 83 296 ARG B CA 1
ATOM 5299 C C . ARG B 1 296 ? 11.344 -11.398 10.133 1 83 296 ARG B C 1
ATOM 5301 O O . ARG B 1 296 ? 12.57 -11.352 10.188 1 83 296 ARG B O 1
ATOM 5308 N N . ARG B 1 297 ? 10.688 -12.445 9.945 1 78.69 297 ARG B N 1
ATOM 5309 C CA . ARG B 1 297 ? 11.328 -13.68 9.5 1 78.69 297 ARG B CA 1
ATOM 5310 C C . ARG B 1 297 ? 10.617 -14.266 8.289 1 78.69 297 ARG B C 1
ATOM 5312 O O . ARG B 1 297 ? 9.406 -14.109 8.141 1 78.69 297 ARG B O 1
ATOM 5319 N N . TYR B 1 298 ? 11.43 -14.781 7.477 1 76.94 298 TYR B N 1
ATOM 5320 C CA . TYR B 1 298 ? 10.93 -15.547 6.344 1 76.94 298 TYR B CA 1
ATOM 5321 C C . TYR B 1 298 ? 11.219 -17.031 6.52 1 76.94 298 TYR B C 1
ATOM 5323 O O . TYR B 1 298 ? 12.234 -17.531 6.039 1 76.94 298 TYR B O 1
ATOM 5331 N N . ASN B 1 299 ? 10.266 -17.719 7.188 1 76.5 299 ASN B N 1
ATOM 5332 C CA . ASN B 1 299 ? 10.461 -19.125 7.512 1 76.5 299 ASN B CA 1
ATOM 5333 C C . ASN B 1 299 ? 9.547 -20.031 6.68 1 76.5 299 ASN B C 1
ATOM 5335 O O . ASN B 1 299 ? 8.469 -19.609 6.262 1 76.5 299 ASN B O 1
ATOM 5339 N N . TYR B 1 300 ? 10.078 -21.156 6.445 1 81.94 300 TYR B N 1
ATOM 5340 C CA . TYR B 1 300 ? 9.32 -22.203 5.766 1 81.94 300 TYR B CA 1
ATOM 5341 C C . TYR B 1 300 ? 9.172 -23.438 6.652 1 81.94 300 TYR B C 1
ATOM 5343 O O . TYR B 1 300 ? 9.797 -23.531 7.711 1 81.94 300 TYR B O 1
ATOM 5351 N N . PHE B 1 301 ? 8.32 -24.344 6.199 1 80.88 301 PHE B N 1
ATOM 5352 C CA . PHE B 1 301 ? 8.172 -25.594 6.945 1 80.88 301 PHE B CA 1
ATOM 5353 C C . PHE B 1 301 ? 9.414 -26.469 6.805 1 80.88 301 PHE B C 1
ATOM 5355 O O . PHE B 1 301 ? 9.609 -27.406 7.578 1 80.88 301 PHE B O 1
ATOM 5362 N N . TYR B 1 302 ? 10.188 -26.062 5.852 1 75.88 302 TYR B N 1
ATOM 5363 C CA . TYR B 1 302 ? 11.422 -26.797 5.605 1 75.88 302 TYR B CA 1
ATOM 5364 C C . TYR B 1 302 ? 12.641 -25.922 5.883 1 75.88 302 TYR B C 1
ATOM 5366 O O . TYR B 1 302 ? 12.531 -24.703 6.008 1 75.88 302 TYR B O 1
ATOM 5374 N N . LYS B 1 303 ? 13.797 -26.625 6.094 1 72.06 303 LYS B N 1
ATOM 5375 C CA . LYS B 1 303 ? 15.055 -25.891 6.223 1 72.06 303 LYS B CA 1
ATOM 5376 C C . LYS B 1 303 ? 15.578 -25.453 4.855 1 72.06 303 LYS B C 1
ATOM 5378 O O . LYS B 1 303 ? 15.648 -26.25 3.926 1 72.06 303 LYS B O 1
ATOM 5383 N N . LYS B 1 304 ? 15.805 -24.141 4.773 1 63.38 304 LYS B N 1
ATOM 5384 C CA . LYS B 1 304 ? 16.281 -23.609 3.5 1 63.38 304 LYS B CA 1
ATOM 5385 C C . LYS B 1 304 ? 17.672 -24.141 3.172 1 63.38 304 LYS B C 1
ATOM 5387 O O . LYS B 1 304 ? 18.609 -23.969 3.959 1 63.38 304 LYS B O 1
ATOM 5392 N N . SER B 1 305 ? 17.688 -25.203 2.52 1 54.59 305 SER B N 1
ATOM 5393 C CA . SER B 1 305 ? 19 -25.672 2.1 1 54.59 305 SER B CA 1
ATOM 5394 C C . SER B 1 305 ? 19.406 -25.062 0.763 1 54.59 305 SER B C 1
ATOM 5396 O O . SER B 1 305 ? 20.516 -24.547 0.624 1 54.59 305 SER B O 1
ATOM 5398 N N . MET B 1 306 ? 18.406 -25.125 -0.116 1 54.62 306 MET B N 1
ATOM 5399 C CA . MET B 1 306 ? 18.688 -24.672 -1.471 1 54.62 306 MET B CA 1
ATOM 5400 C C . MET B 1 306 ? 18.391 -23.172 -1.614 1 54.62 306 MET B C 1
ATOM 5402 O O . MET B 1 306 ? 17.391 -22.688 -1.077 1 54.62 306 MET B O 1
ATOM 5406 N N . ASN B 1 307 ? 19.359 -22.328 -1.896 1 60.03 307 ASN B N 1
ATOM 5407 C CA . ASN B 1 307 ? 19.266 -20.922 -2.285 1 60.03 307 ASN B CA 1
ATOM 5408 C C . ASN B 1 307 ? 19.375 -20 -1.077 1 60.03 307 ASN B C 1
ATOM 5410 O O . ASN B 1 307 ? 18.922 -18.859 -1.124 1 60.03 307 ASN B O 1
ATOM 5414 N N . THR B 1 308 ? 19.688 -20.703 0.099 1 60.12 308 THR B N 1
ATOM 5415 C CA . THR B 1 308 ? 19.938 -19.875 1.278 1 60.12 308 THR B CA 1
ATOM 5416 C C . THR B 1 308 ? 20.875 -18.719 0.942 1 60.12 308 THR B C 1
ATOM 5418 O O . THR B 1 308 ? 21.922 -18.906 0.326 1 60.12 308 THR B O 1
ATOM 5421 N N . GLY B 1 309 ? 20.406 -17.609 1.326 1 59.31 309 GLY B N 1
ATOM 5422 C CA . GLY B 1 309 ? 21.266 -16.453 1.148 1 59.31 309 GLY B CA 1
ATOM 5423 C C . GLY B 1 309 ? 21.125 -15.797 -0.212 1 59.31 309 GLY B C 1
ATOM 5424 O O . GLY B 1 309 ? 21.719 -14.758 -0.478 1 59.31 309 GLY B O 1
ATOM 5425 N N . LEU B 1 310 ? 20.359 -16.469 -0.994 1 62.03 310 LEU B N 1
ATOM 5426 C CA . LEU B 1 310 ? 20.25 -15.93 -2.342 1 62.03 310 LEU B CA 1
ATOM 5427 C C . LEU B 1 310 ? 19.062 -14.977 -2.455 1 62.03 310 LEU B C 1
ATOM 5429 O O . LEU B 1 310 ? 18.969 -14.203 -3.408 1 62.03 310 LEU B O 1
ATOM 5433 N N . GLU B 1 311 ? 18.203 -15.07 -1.485 1 67.75 311 GLU B N 1
ATOM 5434 C CA . GLU B 1 311 ? 17.031 -14.203 -1.52 1 67.75 311 GLU B CA 1
ATOM 5435 C C . GLU B 1 311 ? 17.391 -12.781 -1.092 1 67.75 311 GLU B C 1
ATOM 5437 O O . GLU B 1 311 ? 18.062 -12.586 -0.081 1 67.75 311 GLU B O 1
ATOM 5442 N N . ARG B 1 312 ? 17 -11.852 -1.898 1 67.12 312 ARG B N 1
ATOM 5443 C CA . ARG B 1 312 ? 17.219 -10.461 -1.529 1 67.12 312 ARG B CA 1
ATOM 5444 C C . ARG B 1 312 ? 16.359 -10.062 -0.33 1 67.12 312 ARG B C 1
ATOM 5446 O O . ARG B 1 312 ? 15.203 -10.461 -0.232 1 67.12 312 ARG B O 1
ATOM 5453 N N . GLY B 1 313 ? 16.938 -9.367 0.578 1 69.56 313 GLY B N 1
ATOM 5454 C CA . GLY B 1 313 ? 16.203 -8.828 1.719 1 69.56 313 GLY B CA 1
ATOM 5455 C C . GLY B 1 313 ? 16.125 -9.805 2.879 1 69.56 313 GLY B C 1
ATOM 5456 O O . GLY B 1 313 ? 15.414 -9.547 3.857 1 69.56 313 GLY B O 1
ATOM 5457 N N . VAL B 1 314 ? 16.719 -10.977 2.652 1 73.56 314 VAL B N 1
ATOM 5458 C CA . VAL B 1 314 ? 16.75 -11.969 3.725 1 73.56 314 VAL B CA 1
ATOM 5459 C C . VAL B 1 314 ? 18.172 -12.43 3.971 1 73.56 314 VAL B C 1
ATOM 5461 O O . VAL B 1 314 ? 18.922 -12.695 3.025 1 73.56 314 VAL B O 1
ATOM 5464 N N . ASP B 1 315 ? 18.547 -12.398 5.164 1 76.81 315 ASP B N 1
ATOM 5465 C CA . ASP B 1 315 ? 19.906 -12.836 5.465 1 76.81 315 ASP B CA 1
ATOM 5466 C C . ASP B 1 315 ? 19.984 -14.359 5.543 1 76.81 315 ASP B C 1
ATOM 5468 O O . ASP B 1 315 ? 19 -15.055 5.297 1 76.81 315 ASP B O 1
ATOM 5472 N N . THR B 1 316 ? 21.078 -14.914 5.75 1 73.94 316 THR B N 1
ATOM 5473 C CA . THR B 1 316 ? 21.344 -16.344 5.711 1 73.94 316 THR B CA 1
ATOM 5474 C C . THR B 1 316 ? 20.594 -17.062 6.832 1 73.94 316 THR B C 1
ATOM 5476 O O . THR B 1 316 ? 20.406 -18.281 6.781 1 73.94 316 THR B O 1
ATOM 5479 N N . LYS B 1 317 ? 20.203 -16.281 7.82 1 77.25 317 LYS B N 1
ATOM 5480 C CA . LYS B 1 317 ? 19.5 -16.875 8.953 1 77.25 317 LYS B CA 1
ATOM 5481 C C . LYS B 1 317 ? 17.984 -16.75 8.773 1 77.25 317 LYS B C 1
ATOM 5483 O O . LYS B 1 317 ? 17.219 -17.188 9.641 1 77.25 317 LYS B O 1
ATOM 5488 N N . GLY B 1 318 ? 17.609 -16.125 7.695 1 76.69 318 GLY B N 1
ATOM 5489 C CA . GLY B 1 318 ? 16.188 -16 7.418 1 76.69 318 GLY B CA 1
ATOM 5490 C C . GLY B 1 318 ? 15.586 -14.703 7.934 1 76.69 318 GLY B C 1
ATOM 5491 O O . GLY B 1 318 ? 14.367 -14.523 7.891 1 76.69 318 GLY B O 1
ATOM 5492 N N . ASN B 1 319 ? 16.406 -13.891 8.469 1 80.56 319 ASN B N 1
ATOM 5493 C CA . ASN B 1 319 ? 15.922 -12.594 8.938 1 80.56 319 ASN B CA 1
ATOM 5494 C C . ASN B 1 319 ? 15.703 -11.625 7.785 1 80.56 319 ASN B C 1
ATOM 5496 O O . ASN B 1 319 ? 16.531 -11.531 6.879 1 80.56 319 ASN B O 1
ATOM 5500 N N . ILE B 1 320 ? 14.602 -10.984 7.844 1 83.25 320 ILE B N 1
ATOM 5501 C CA . ILE B 1 320 ? 14.32 -9.969 6.836 1 83.25 320 ILE B CA 1
ATOM 5502 C C . ILE B 1 320 ? 15.156 -8.719 7.117 1 83.25 320 ILE B C 1
ATOM 5504 O O . ILE B 1 320 ? 15.164 -8.211 8.242 1 83.25 320 ILE B O 1
ATOM 5508 N N . THR B 1 321 ? 15.82 -8.219 6.121 1 82.06 321 THR B N 1
ATOM 5509 C CA . THR B 1 321 ? 16.719 -7.078 6.293 1 82.06 321 THR B CA 1
ATOM 5510 C C . THR B 1 321 ? 16.109 -5.824 5.664 1 82.06 321 THR B C 1
ATOM 5512 O O . THR B 1 321 ? 16.609 -4.719 5.871 1 82.06 321 THR B O 1
ATOM 5515 N N . ASP B 1 322 ? 15.094 -5.918 4.93 1 85.44 322 ASP B N 1
ATOM 5516 C CA . ASP B 1 322 ? 14.422 -4.781 4.312 1 85.44 322 ASP B CA 1
ATOM 5517 C C . ASP B 1 322 ? 13.883 -3.82 5.371 1 85.44 322 ASP B C 1
ATOM 5519 O O . ASP B 1 322 ? 13.586 -4.23 6.492 1 85.44 322 ASP B O 1
ATOM 5523 N N . ASP B 1 323 ? 13.844 -2.586 4.965 1 88.81 323 ASP B N 1
ATOM 5524 C CA . ASP B 1 323 ? 13.211 -1.626 5.863 1 88.81 323 ASP B CA 1
ATOM 5525 C C . ASP B 1 323 ? 11.703 -1.854 5.934 1 88.81 323 ASP B C 1
ATOM 5527 O O . ASP B 1 323 ? 11.141 -2.602 5.129 1 88.81 323 ASP B O 1
ATOM 5531 N N . ASN B 1 324 ? 11.125 -1.22 6.898 1 90.88 324 ASN B N 1
ATOM 5532 C CA . ASN B 1 324 ? 9.711 -1.463 7.16 1 90.88 324 ASN B CA 1
ATOM 5533 C C . ASN B 1 324 ? 8.844 -0.998 6 1 90.88 324 ASN B C 1
ATOM 5535 O O . ASN B 1 324 ? 7.82 -1.621 5.695 1 90.88 324 ASN B O 1
ATOM 5539 N N . PHE B 1 325 ? 9.242 0.049 5.387 1 91.06 325 PHE B N 1
ATOM 5540 C CA . PHE B 1 325 ? 8.43 0.534 4.277 1 91.06 325 PHE B CA 1
ATOM 5541 C C . PHE B 1 325 ? 8.43 -0.466 3.127 1 91.06 325 PHE B C 1
ATOM 5543 O O . PHE B 1 325 ? 7.395 -0.704 2.506 1 91.06 325 PHE B O 1
ATOM 5550 N N . THR B 1 326 ? 9.539 -0.983 2.838 1 90.12 326 THR B N 1
ATOM 5551 C CA . THR B 1 326 ? 9.641 -2.004 1.8 1 90.12 326 THR B CA 1
ATOM 5552 C C . THR B 1 326 ? 8.742 -3.195 2.125 1 90.12 326 THR B C 1
ATOM 5554 O O . THR B 1 326 ? 8.039 -3.709 1.249 1 90.12 326 THR B O 1
ATOM 5557 N N . LEU B 1 327 ? 8.781 -3.594 3.316 1 89.94 327 LEU B N 1
ATOM 5558 C CA . LEU B 1 327 ? 7.953 -4.719 3.74 1 89.94 327 LEU B CA 1
ATOM 5559 C C . LEU B 1 327 ? 6.469 -4.379 3.625 1 89.94 327 LEU B C 1
ATOM 5561 O O . LEU B 1 327 ? 5.676 -5.207 3.17 1 89.94 327 LEU B O 1
ATOM 5565 N N . ILE B 1 328 ? 6.121 -3.211 4.023 1 92.25 328 ILE B N 1
ATOM 5566 C CA . ILE B 1 328 ? 4.734 -2.762 3.947 1 92.25 328 ILE B CA 1
ATOM 5567 C C . ILE B 1 328 ? 4.277 -2.74 2.49 1 92.25 328 ILE B C 1
ATOM 5569 O O . ILE B 1 328 ? 3.164 -3.162 2.176 1 92.25 328 ILE B O 1
ATOM 5573 N N . LYS B 1 329 ? 5.098 -2.221 1.697 1 90.88 329 LYS B N 1
ATOM 5574 C CA . LYS B 1 329 ? 4.793 -2.172 0.271 1 90.88 329 LYS B CA 1
ATOM 5575 C C . LYS B 1 329 ? 4.535 -3.57 -0.285 1 90.88 329 LYS B C 1
ATOM 5577 O O . LYS B 1 329 ? 3.582 -3.779 -1.039 1 90.88 329 LYS B O 1
ATOM 5582 N N . CYS B 1 330 ? 5.363 -4.473 0.061 1 90.62 330 CYS B N 1
ATOM 5583 C CA . CYS B 1 330 ? 5.219 -5.855 -0.378 1 90.62 330 CYS B CA 1
ATOM 5584 C C . CYS B 1 330 ? 3.914 -6.457 0.134 1 90.62 330 CYS B C 1
ATOM 5586 O O . CYS B 1 330 ? 3.189 -7.109 -0.618 1 90.62 330 CYS B O 1
ATOM 5588 N N . MET B 1 331 ? 3.645 -6.215 1.37 1 93.12 331 MET B N 1
ATOM 5589 C CA . MET B 1 331 ? 2.43 -6.754 1.972 1 93.12 331 MET B CA 1
ATOM 5590 C C . MET B 1 331 ? 1.188 -6.133 1.342 1 93.12 331 MET B C 1
ATOM 5592 O O . MET B 1 331 ? 0.17 -6.805 1.169 1 93.12 331 MET B O 1
ATOM 5596 N N . TYR B 1 332 ? 1.282 -4.875 1.094 1 93.31 332 TYR B N 1
ATOM 5597 C CA . TYR B 1 332 ? 0.159 -4.203 0.448 1 93.31 332 TYR B CA 1
ATOM 5598 C C . TYR B 1 332 ? -0.141 -4.828 -0.91 1 93.31 332 TYR B C 1
ATOM 5600 O O . TYR B 1 332 ? -1.302 -5.082 -1.241 1 93.31 332 TYR B O 1
ATOM 5608 N N . LYS B 1 333 ? 0.874 -5.023 -1.682 1 90.75 333 LYS B N 1
ATOM 5609 C CA . LYS B 1 333 ? 0.706 -5.68 -2.975 1 90.75 333 LYS B CA 1
ATOM 5610 C C . LYS B 1 333 ? 0.108 -7.074 -2.811 1 90.75 333 LYS B C 1
ATOM 5612 O O . LYS B 1 333 ? -0.839 -7.434 -3.51 1 90.75 333 LYS B O 1
ATOM 5617 N N . LEU B 1 334 ? 0.651 -7.793 -1.919 1 94 334 LEU B N 1
ATOM 5618 C CA . LEU B 1 334 ? 0.21 -9.156 -1.638 1 94 334 LEU B CA 1
ATOM 5619 C C . LEU B 1 334 ? -1.269 -9.18 -1.264 1 94 334 LEU B C 1
ATOM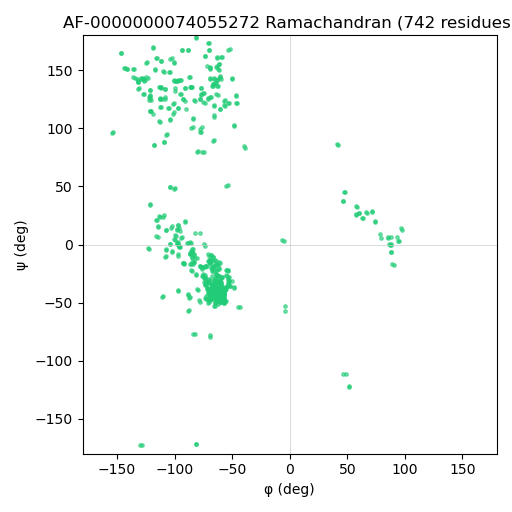 5621 O O . LEU B 1 334 ? -2.053 -9.914 -1.868 1 94 334 LEU B O 1
ATOM 5625 N N . PHE B 1 335 ? -1.644 -8.359 -0.356 1 94.25 335 PHE B N 1
ATOM 5626 C CA . PHE B 1 335 ? -3.016 -8.359 0.138 1 94.25 335 PHE B CA 1
ATOM 5627 C C . PHE B 1 335 ? -3.963 -7.77 -0.9 1 94.25 335 PHE B C 1
ATOM 5629 O O . PHE B 1 335 ? -5.125 -8.172 -0.984 1 94.25 335 PHE B O 1
ATOM 5636 N N . SER B 1 336 ? -3.461 -6.836 -1.677 1 91.12 336 SER B N 1
ATOM 5637 C CA . SER B 1 336 ? -4.277 -6.32 -2.768 1 91.12 336 SER B CA 1
ATOM 5638 C C . SER B 1 336 ? -4.641 -7.422 -3.76 1 91.12 336 SER B C 1
ATOM 5640 O O . SER B 1 336 ? -5.766 -7.465 -4.262 1 91.12 336 SER B O 1
ATOM 5642 N N . GLN B 1 337 ? -3.729 -8.242 -3.99 1 91.31 337 GLN B N 1
ATOM 5643 C CA . GLN B 1 337 ? -3.977 -9.352 -4.906 1 91.31 337 GLN B CA 1
ATOM 5644 C C . GLN B 1 337 ? -4.961 -10.352 -4.309 1 91.31 337 GLN B C 1
ATOM 5646 O O . GLN B 1 337 ? -5.887 -10.797 -4.988 1 91.31 337 GLN B O 1
ATOM 5651 N N . TYR B 1 338 ? -4.789 -10.695 -3.064 1 94.75 338 TYR B N 1
ATOM 5652 C CA . TYR B 1 338 ? -5.738 -11.57 -2.4 1 94.75 338 TYR B CA 1
ATOM 5653 C C . TYR B 1 338 ? -7.133 -10.953 -2.381 1 94.75 338 TYR B C 1
ATOM 5655 O O . TYR B 1 338 ? -8.133 -11.656 -2.562 1 94.75 338 TYR B O 1
ATOM 5663 N N . SER B 1 339 ? -7.164 -9.672 -2.092 1 92.5 339 SER B N 1
ATOM 5664 C CA . SER B 1 339 ? -8.445 -8.977 -2.062 1 92.5 339 SER B CA 1
ATOM 5665 C C . SER B 1 339 ? -9.133 -9.023 -3.424 1 92.5 339 SER B C 1
ATOM 5667 O O . SER B 1 339 ? -10.344 -9.219 -3.506 1 92.5 339 SER B O 1
ATOM 5669 N N . PHE B 1 340 ? -8.375 -8.812 -4.41 1 89.06 340 PHE B N 1
ATOM 5670 C CA . PHE B 1 340 ? -8.898 -8.93 -5.77 1 89.06 340 PHE B CA 1
ATOM 5671 C C . PHE B 1 340 ? -9.477 -10.312 -6.008 1 89.06 340 PHE B C 1
ATOM 5673 O O . PHE B 1 340 ? -10.586 -10.445 -6.539 1 89.06 340 PHE B O 1
ATOM 5680 N N . LEU B 1 341 ? -8.75 -11.32 -5.633 1 93.12 341 LEU B N 1
ATOM 5681 C CA . LEU B 1 341 ? -9.195 -12.688 -5.852 1 93.12 341 LEU B CA 1
ATOM 5682 C C . LEU B 1 341 ? -10.422 -13.008 -4.992 1 93.12 341 LEU B C 1
ATOM 5684 O O . LEU B 1 341 ? -11.281 -13.789 -5.398 1 93.12 341 LEU B O 1
ATOM 5688 N N . LYS B 1 342 ? -10.445 -12.438 -3.828 1 94.19 342 LYS B N 1
ATOM 5689 C CA . LYS B 1 342 ? -11.656 -12.57 -3.018 1 94.19 342 LYS B CA 1
ATOM 5690 C C . LYS B 1 342 ? -12.875 -12.031 -3.76 1 94.19 342 LYS B C 1
ATOM 5692 O O . LYS B 1 342 ? -13.914 -12.695 -3.811 1 94.19 342 LYS B O 1
ATOM 5697 N N . ASN B 1 343 ? -12.719 -10.922 -4.344 1 89.31 343 ASN B N 1
ATOM 5698 C CA . ASN B 1 343 ? -13.812 -10.344 -5.117 1 89.31 343 ASN B CA 1
ATOM 5699 C C . ASN B 1 343 ? -14.164 -11.203 -6.328 1 89.31 343 ASN B C 1
ATOM 5701 O O . ASN B 1 343 ? -15.336 -11.383 -6.652 1 89.31 343 ASN B O 1
ATOM 5705 N N . GLU B 1 344 ? -13.156 -11.656 -6.961 1 87.12 344 GLU B N 1
ATOM 5706 C CA . GLU B 1 344 ? -13.375 -12.555 -8.094 1 87.12 344 GLU B CA 1
ATOM 5707 C C . GLU B 1 344 ? -14.125 -13.812 -7.668 1 87.12 344 GLU B C 1
ATOM 5709 O O . GLU B 1 344 ? -14.961 -14.328 -8.414 1 87.12 344 GLU B O 1
ATOM 5714 N N . SER B 1 345 ? -13.719 -14.336 -6.523 1 94.62 345 SER B N 1
ATOM 5715 C CA . SER B 1 345 ? -14.367 -15.547 -6.027 1 94.62 345 SER B CA 1
ATOM 5716 C C . SER B 1 345 ? -15.859 -15.328 -5.812 1 94.62 345 SER B C 1
ATOM 5718 O O . SER B 1 345 ? -16.672 -16.234 -6.062 1 94.62 345 SER B O 1
ATOM 5720 N N . ILE B 1 346 ? -16.219 -14.188 -5.418 1 90.94 346 ILE B N 1
ATOM 5721 C CA . ILE B 1 346 ? -17.625 -13.852 -5.211 1 90.94 346 ILE B CA 1
ATOM 5722 C C . ILE B 1 346 ? -18.359 -13.852 -6.551 1 90.94 346 ILE B C 1
ATOM 5724 O O . ILE B 1 346 ? -19.422 -14.445 -6.676 1 90.94 346 ILE B O 1
ATOM 5728 N N . LYS B 1 347 ? -17.766 -13.32 -7.539 1 83.12 347 LYS B N 1
ATOM 5729 C CA . LYS B 1 347 ? -18.359 -13.273 -8.875 1 83.12 347 LYS B CA 1
ATOM 5730 C C . LYS B 1 347 ? -18.547 -14.68 -9.438 1 83.12 347 LYS B C 1
ATOM 5732 O O . LYS B 1 347 ? -19.516 -14.938 -10.164 1 83.12 347 LYS B O 1
ATOM 5737 N N . ARG B 1 348 ? -17.656 -15.531 -9.031 1 86.56 348 ARG B N 1
ATOM 5738 C CA . ARG B 1 348 ? -17.641 -16.875 -9.586 1 86.56 348 ARG B CA 1
ATOM 5739 C C . ARG B 1 348 ? -18.391 -17.859 -8.695 1 86.56 348 ARG B C 1
ATOM 5741 O O . ARG B 1 348 ? -18.5 -19.047 -9.016 1 86.56 348 ARG B O 1
ATOM 5748 N N . ASN B 1 349 ? -18.875 -17.375 -7.629 1 93.56 349 ASN B N 1
ATOM 5749 C CA . ASN B 1 349 ? -19.516 -18.219 -6.637 1 93.56 349 ASN B CA 1
ATOM 5750 C C . ASN B 1 349 ? -18.594 -19.312 -6.137 1 93.56 349 ASN B C 1
ATOM 5752 O O . ASN B 1 349 ? -18.984 -20.469 -6.027 1 93.56 349 ASN B O 1
ATOM 5756 N N . THR B 1 350 ? -17.375 -19.016 -6.082 1 96.69 350 THR B N 1
ATOM 5757 C CA . THR B 1 350 ? -16.344 -19.875 -5.504 1 96.69 350 THR B CA 1
ATOM 5758 C C . THR B 1 350 ? -16.047 -19.469 -4.062 1 96.69 350 THR B C 1
ATOM 5760 O O . THR B 1 350 ? -16.016 -18.266 -3.746 1 96.69 350 THR B O 1
ATOM 5763 N N . HIS B 1 351 ? -15.836 -20.469 -3.186 1 98.12 351 HIS B N 1
ATOM 5764 C CA . HIS B 1 351 ? -15.57 -20.203 -1.776 1 98.12 351 HIS B CA 1
ATOM 5765 C C . HIS B 1 351 ? -14.133 -20.547 -1.41 1 98.12 351 HIS B C 1
ATOM 5767 O O . HIS B 1 351 ? -13.672 -21.656 -1.667 1 98.12 351 HIS B O 1
ATOM 5773 N N . ILE B 1 352 ? -13.492 -19.562 -0.866 1 98.5 352 ILE B N 1
ATOM 5774 C CA . ILE B 1 352 ? -12.125 -19.766 -0.402 1 98.5 352 ILE B CA 1
ATOM 5775 C C . ILE B 1 352 ? -12.094 -19.781 1.125 1 98.5 352 ILE B C 1
ATOM 5777 O O . ILE B 1 352 ? -12.703 -18.922 1.774 1 98.5 352 ILE B O 1
ATOM 5781 N N . TYR B 1 353 ? -11.391 -20.766 1.698 1 98.5 353 TYR B N 1
ATOM 5782 C CA . TYR B 1 353 ? -11.273 -20.891 3.146 1 98.5 353 TYR B CA 1
ATOM 5783 C C . TYR B 1 353 ? -9.812 -20.984 3.566 1 98.5 353 TYR B C 1
ATOM 5785 O O . TYR B 1 353 ? -8.992 -21.578 2.852 1 98.5 353 TYR B O 1
ATOM 5793 N N . ASN B 1 354 ? -9.555 -20.375 4.66 1 97.56 354 ASN B N 1
ATOM 5794 C CA . ASN B 1 354 ? -8.258 -20.547 5.309 1 97.56 354 ASN B CA 1
ATOM 5795 C C . ASN B 1 354 ? -8.336 -21.531 6.473 1 97.56 354 ASN B C 1
ATOM 5797 O O . ASN B 1 354 ? -9.312 -21.531 7.223 1 97.56 354 ASN B O 1
ATOM 5801 N N . THR B 1 355 ? -7.293 -22.344 6.617 1 96.88 355 THR B N 1
ATOM 5802 C CA . THR B 1 355 ? -7.355 -23.359 7.66 1 96.88 355 THR B CA 1
ATOM 5803 C C . THR B 1 355 ? -6.418 -23 8.812 1 96.88 355 THR B C 1
ATOM 5805 O O . THR B 1 355 ? -6.312 -23.766 9.781 1 96.88 355 THR B O 1
ATOM 5808 N N . ASN B 1 356 ? -5.66 -21.984 8.734 1 94.5 356 ASN B N 1
ATOM 5809 C CA . ASN B 1 356 ? -4.738 -21.547 9.773 1 94.5 356 ASN B CA 1
ATOM 5810 C C . ASN B 1 356 ? -5.277 -20.328 10.516 1 94.5 356 ASN B C 1
ATOM 5812 O O . ASN B 1 356 ? -5.219 -19.203 10.008 1 94.5 356 ASN B O 1
ATOM 5816 N N . PRO B 1 357 ? -5.723 -20.5 11.773 1 92.5 357 PRO B N 1
ATOM 5817 C CA . PRO B 1 357 ? -6.27 -19.359 12.531 1 92.5 357 PRO B CA 1
ATOM 5818 C C . PRO B 1 357 ? -5.207 -18.328 12.906 1 92.5 357 PRO B C 1
ATOM 5820 O O . PRO B 1 357 ? -5.539 -17.203 13.273 1 92.5 357 PRO B O 1
ATOM 5823 N N . HIS B 1 358 ? -3.998 -18.672 12.766 1 91.25 358 HIS B N 1
ATOM 5824 C CA . HIS B 1 358 ? -2.924 -17.766 13.156 1 91.25 358 HIS B CA 1
ATOM 5825 C C . HIS B 1 358 ? -2.33 -17.062 11.945 1 91.25 358 HIS B C 1
ATOM 5827 O O . HIS B 1 358 ? -1.335 -16.344 12.07 1 91.25 358 HIS B O 1
ATOM 5833 N N . SER B 1 359 ? -2.904 -17.297 10.82 1 93.94 359 SER B N 1
ATOM 5834 C CA . SER B 1 359 ? -2.451 -16.641 9.602 1 93.94 359 SER B CA 1
ATOM 5835 C C . SER B 1 359 ? -2.697 -15.133 9.664 1 93.94 359 SER B C 1
ATOM 5837 O O . SER B 1 359 ? -3.691 -14.68 10.242 1 93.94 359 SER B O 1
ATOM 5839 N N . PHE B 1 360 ? -1.736 -14.375 9.102 1 93.69 360 PHE B N 1
ATOM 5840 C CA . PHE B 1 360 ? -1.936 -12.938 8.969 1 93.69 360 PHE B CA 1
ATOM 5841 C C . PHE B 1 360 ? -2.938 -12.633 7.867 1 93.69 360 PHE B C 1
ATOM 5843 O O . PHE B 1 360 ? -3.49 -11.531 7.812 1 93.69 360 PHE B O 1
ATOM 5850 N N . LEU B 1 361 ? -3.154 -13.57 6.98 1 95.31 361 LEU B N 1
ATOM 5851 C CA . LEU B 1 361 ? -4.152 -13.438 5.926 1 95.31 361 LEU B CA 1
ATOM 5852 C C . LEU B 1 361 ? -5.555 -13.672 6.473 1 95.31 361 LEU B C 1
ATOM 5854 O O . LEU B 1 361 ? -6.039 -14.812 6.48 1 95.31 361 LEU B O 1
ATOM 5858 N N . ASP B 1 362 ? -6.246 -12.641 6.793 1 94.12 362 ASP B N 1
ATOM 5859 C CA . ASP B 1 362 ? -7.512 -12.781 7.508 1 94.12 362 ASP B CA 1
ATOM 5860 C C . ASP B 1 362 ? -8.688 -12.352 6.633 1 94.12 362 ASP B C 1
ATOM 5862 O O . ASP B 1 362 ? -9.75 -11.992 7.145 1 94.12 362 ASP B O 1
ATOM 5866 N N . ILE B 1 363 ? -8.539 -12.398 5.375 1 93.94 363 ILE B N 1
ATOM 5867 C CA . ILE B 1 363 ? -9.602 -11.891 4.52 1 93.94 363 ILE B CA 1
ATOM 5868 C C . ILE B 1 363 ? -10.547 -13.031 4.145 1 93.94 363 ILE B C 1
ATOM 5870 O O . ILE B 1 363 ? -11.664 -12.797 3.67 1 93.94 363 ILE B O 1
ATOM 5874 N N . PHE B 1 364 ? -10.109 -14.258 4.34 1 96.88 364 PHE B N 1
ATOM 5875 C CA . PHE B 1 364 ? -10.938 -15.414 4.047 1 96.88 364 PHE B CA 1
ATOM 5876 C C . PHE B 1 364 ? -11.477 -16.031 5.328 1 96.88 364 PHE B C 1
ATOM 5878 O O . PHE B 1 364 ? -10.797 -16.047 6.355 1 96.88 364 PHE B O 1
ATOM 5885 N N . PRO B 1 365 ? -12.711 -16.625 5.238 1 96.88 365 PRO B N 1
ATOM 5886 C CA . PRO B 1 365 ? -13.234 -17.297 6.434 1 96.88 365 PRO B CA 1
ATOM 5887 C C . PRO B 1 365 ? -12.383 -18.484 6.859 1 96.88 365 PRO B C 1
ATOM 5889 O O . PRO B 1 365 ? -11.781 -19.156 6.02 1 96.88 365 PRO B O 1
ATOM 5892 N N . LEU B 1 366 ? -12.477 -18.734 8.172 1 96.62 366 LEU B N 1
ATOM 5893 C CA . LEU B 1 366 ? -11.711 -19.828 8.758 1 96.62 366 LEU B CA 1
ATOM 5894 C C . LEU B 1 366 ? -12.555 -21.094 8.844 1 96.62 366 LEU B C 1
ATOM 5896 O O . LEU B 1 366 ? -13.75 -21.031 9.117 1 96.62 366 LEU B O 1
ATOM 5900 N N . VAL B 1 367 ? -11.875 -22.188 8.57 1 97.12 367 VAL B N 1
ATOM 5901 C CA . VAL B 1 367 ? -12.492 -23.5 8.773 1 97.12 367 VAL B CA 1
ATOM 5902 C C . VAL B 1 367 ? -11.5 -24.438 9.453 1 97.12 367 VAL B C 1
ATOM 5904 O O . VAL B 1 367 ? -10.289 -24.281 9.312 1 97.12 367 VAL B O 1
ATOM 5907 N N . GLU B 1 368 ? -12.031 -25.359 10.195 1 95.94 368 GLU B N 1
ATOM 5908 C CA . GLU B 1 368 ? -11.18 -26.359 10.836 1 95.94 368 GLU B CA 1
ATOM 5909 C C . GLU B 1 368 ? -10.844 -27.5 9.883 1 95.94 368 GLU B C 1
ATOM 5911 O O . GLU B 1 368 ? -11.734 -28.188 9.391 1 95.94 368 GLU B O 1
ATOM 5916 N N . TYR B 1 369 ? -9.594 -27.688 9.742 1 96.56 369 TYR B N 1
ATOM 5917 C CA . TYR B 1 369 ? -9.086 -28.625 8.758 1 96.56 369 TYR B CA 1
ATOM 5918 C C . TYR B 1 369 ? -9.633 -30.031 9.008 1 96.56 369 TYR B C 1
ATOM 5920 O O . TYR B 1 369 ? -10.164 -30.672 8.102 1 96.56 369 TYR B O 1
ATOM 5928 N N . ASN B 1 370 ? -9.586 -30.453 10.242 1 94.12 370 ASN B N 1
ATOM 5929 C CA . ASN B 1 370 ? -9.953 -31.828 10.555 1 94.12 370 ASN B CA 1
ATOM 5930 C C . ASN B 1 370 ? -11.453 -32.062 10.359 1 94.12 370 ASN B C 1
ATOM 5932 O O . ASN B 1 370 ? -11.883 -33.219 10.203 1 94.12 370 ASN B O 1
ATOM 5936 N N . HIS B 1 371 ? -12.234 -31.016 10.266 1 94.25 371 HIS B N 1
ATOM 5937 C CA . HIS B 1 371 ? -13.68 -31.141 10.094 1 94.25 371 HIS B CA 1
ATOM 5938 C C . HIS B 1 371 ? -14.047 -31.328 8.625 1 94.25 371 HIS B C 1
ATOM 5940 O O . HIS B 1 371 ? -15.203 -31.578 8.297 1 94.25 371 HIS B O 1
ATOM 5946 N N . LEU B 1 372 ? -13.156 -31.281 7.77 1 95.12 372 LEU B N 1
ATOM 5947 C CA . LEU B 1 372 ? -13.414 -31.344 6.336 1 95.12 372 LEU B CA 1
ATOM 5948 C C . LEU B 1 372 ? -13.477 -32.812 5.871 1 95.12 372 LEU B C 1
ATOM 5950 O O . LEU B 1 372 ? -13.891 -33.062 4.738 1 95.12 372 LEU B O 1
ATOM 5954 N N . PHE B 1 373 ? -13.148 -33.594 6.762 1 93.62 373 PHE B N 1
ATOM 5955 C CA . PHE B 1 373 ? -13.062 -35 6.383 1 93.62 373 PHE B CA 1
ATOM 5956 C C . PHE B 1 373 ? -13.977 -35.875 7.254 1 93.62 373 PHE B C 1
ATOM 5958 O O . PHE B 1 373 ? -14.219 -35.531 8.422 1 93.62 373 PHE B O 1
#

Secondary structure (DSSP, 8-state):
--HHHHHHHHHHHH-HHHHHHHS-TTTGGGHHHHHHHHHHHHHHTT-HHHHHHHHHHHHHHT---TTHHHHHHHHHHHTT-HHHHHHHHHHHH-TTS-HHHHHHHHHHHHHHHHTT--TTSHHHHHHHGGGGGTTTTTT-EEEEE--SGGGGGS-GGGGTTSEEEEEGGGGGSTTHHHH--SEEE-PPP-HHHHT--HHHHHHHHHHHHHHSTTPEEEEEHHHHHHHHHTTTTTTS-EEEEEEEE-GGG--SSTT-TTSEEE--SSHHHHHHHHHHHHT-SEEEEES----HHHH-B---SS---TTTTTSTTB-TTSBB-S-HHHHHHHHHHHHHHHHHHHHHHHHHT-EEEE--TT-S--SS-B--GGGG-/--HHHHHHHHHHHH-HHHHHHHS-TTTGGGHHHHHHHHHHHHHHHT-HHHHHHHHHHHHHHT---TTHHHHHHHHHHHTT-THHHHHHHHHHH-TTS-HHHHHHHHHHHHHHHHTT--TTSSHHHHHHGGGGGTTTTTT-EEEEE--SGGGGGS-GGGGTTSEEEEEGGGGGSTTHHHH--SEEE-PPP-HHHHT--HHHHHHHHHHHHHHSTTPEEEEEHHHHHHHHHTTTTTTS-EEEEEEEE-GGG--SSTT-TTSEEE--SSHHHHHHHHHHHHT-SEEEEES----HHHH-B---SS---TTTTTSTTB-TTSBB-S-HHHHHHHHHHHHHHHHHHHHHHHHHT-EEEE--TT-S--SS-B--GGGG-